Protein AF-A0A7S1I2Q7-F1 (afdb_monomer_lite)

Foldseek 3Di:
DVVVVVVVPDPDQDPLVVLLVLLVVLVVVLVVCVVPVVSVVVLLVVLLPDQPLPDALSSLLSLLSVLLPVVCVVVSLVSLLVNLLVLLVVLVVVVVVVVVVVDDCLVVLVVSCSLVSLVSNLVSCLSPNVSSLVSLLVSLLCLLLVQQDLDPLPDPCVPQLQDQLSVLVVVLVVVVPDDPVVPPPPDDRPPDHSSNNSNSSSLVSLLSNCVSDVVCVVVLLCVLLCLLQVLQDDPPDDDPDPPVVNSSSVSSNLSSLSSLLNNCVPCVPSCVVVLVSLLVSLLCLLRDFLSSSLSNLNSCVSNCVVDLVSVLSNLVSLLVLCPDPDPRSVLSSLSNLLVVLLSDDDNQDDPDPDDDDDDNDDHSVNVSVVSLVSLVVQVVDDPVSVVSNVVSLVVSVVRDVVCVVVSD

Structure (mmCIF, N/CA/C/O backbone):
data_AF-A0A7S1I2Q7-F1
#
_entry.id   AF-A0A7S1I2Q7-F1
#
loop_
_atom_site.group_PDB
_atom_site.id
_atom_site.type_symbol
_atom_site.label_atom_id
_atom_site.label_alt_id
_atom_site.label_comp_id
_atom_site.label_asym_id
_atom_site.label_entity_id
_atom_site.label_seq_id
_atom_site.pdbx_PDB_ins_code
_atom_site.Cartn_x
_atom_site.Cartn_y
_atom_site.Cartn_z
_atom_site.occupancy
_atom_site.B_iso_or_equiv
_atom_site.auth_seq_id
_atom_site.auth_comp_id
_atom_site.auth_asym_id
_atom_site.auth_atom_id
_atom_site.pdbx_PDB_model_num
ATOM 1 N N . SER A 1 1 ? -9.402 -8.243 30.815 1.00 42.12 1 SER A N 1
ATOM 2 C CA . SER A 1 1 ? -10.874 -8.396 30.857 1.00 42.12 1 SER A CA 1
ATOM 3 C C . SER A 1 1 ? -11.221 -9.888 30.834 1.00 42.12 1 SER A C 1
ATOM 5 O O . SER A 1 1 ? -10.317 -10.690 30.623 1.00 42.12 1 SER A O 1
ATOM 7 N N . HIS A 1 2 ? -12.479 -10.295 31.055 1.00 36.66 2 HIS A N 1
ATOM 8 C CA . HIS A 1 2 ? -12.909 -11.707 30.935 1.00 36.66 2 HIS A CA 1
ATOM 9 C C . HIS A 1 2 ? -12.581 -12.299 29.540 1.00 36.66 2 HIS A C 1
ATOM 11 O O . HIS A 1 2 ? -12.307 -13.488 29.410 1.00 36.66 2 HIS A O 1
ATOM 17 N N . PHE A 1 3 ? -12.498 -11.448 28.510 1.00 42.25 3 PHE A N 1
ATOM 18 C CA . PHE A 1 3 ? -12.042 -11.801 27.160 1.00 42.25 3 PHE A CA 1
ATOM 19 C C . PHE A 1 3 ? -10.544 -12.129 27.090 1.00 42.25 3 PHE A C 1
ATOM 21 O O . PHE A 1 3 ? -10.174 -13.130 26.490 1.00 42.25 3 PHE A O 1
ATOM 28 N N . SER A 1 4 ? -9.685 -11.387 27.799 1.00 41.91 4 SER A N 1
ATOM 29 C CA . SER A 1 4 ? -8.245 -11.698 27.886 1.00 41.91 4 SER A CA 1
ATOM 30 C C . SER A 1 4 ? -7.958 -13.040 28.578 1.00 41.91 4 SER A C 1
ATOM 32 O O . SER A 1 4 ? -6.880 -13.603 28.411 1.00 41.91 4 SER A O 1
ATOM 34 N N . GLN A 1 5 ? -8.886 -13.530 29.410 1.00 41.34 5 GLN A N 1
ATOM 35 C CA . GLN A 1 5 ? -8.791 -14.851 30.042 1.00 41.34 5 GLN A CA 1
ATOM 36 C C . GLN A 1 5 ? -9.243 -15.967 29.090 1.00 41.34 5 GLN A C 1
ATOM 38 O O . GLN A 1 5 ? -8.647 -17.037 29.108 1.00 41.34 5 GLN A O 1
ATOM 43 N N . LEU A 1 6 ? -10.222 -15.708 28.217 1.00 44.44 6 LEU A N 1
ATOM 44 C CA . LEU A 1 6 ? -10.649 -16.643 27.169 1.00 44.44 6 LEU A CA 1
ATOM 45 C C . LEU A 1 6 ? -9.601 -16.785 26.054 1.00 44.44 6 LEU A C 1
ATOM 47 O O . LEU A 1 6 ? -9.308 -17.903 25.644 1.00 44.44 6 LEU A O 1
ATOM 51 N N . GLU A 1 7 ? -8.965 -15.685 25.638 1.00 43.38 7 GLU A N 1
ATOM 52 C CA . GLU A 1 7 ? -7.889 -15.686 24.629 1.00 43.38 7 GLU A CA 1
ATOM 53 C C . GLU A 1 7 ? -6.649 -16.483 25.068 1.00 43.38 7 GLU A C 1
ATOM 55 O O . GLU A 1 7 ? -5.942 -17.040 24.237 1.00 43.38 7 GLU A O 1
ATOM 60 N N . LYS A 1 8 ? -6.383 -16.577 26.378 1.00 44.34 8 LYS A N 1
ATOM 61 C CA . LYS A 1 8 ? -5.232 -17.319 26.921 1.00 44.34 8 LYS A CA 1
ATOM 62 C C . LYS A 1 8 ? -5.485 -18.815 27.114 1.00 44.34 8 LYS A C 1
ATOM 64 O O . LYS A 1 8 ? -4.530 -19.544 27.364 1.00 44.34 8 LYS A O 1
ATOM 69 N N . MET A 1 9 ? -6.737 -19.275 27.045 1.00 39.38 9 MET A N 1
ATOM 70 C CA . MET A 1 9 ? -7.087 -20.669 27.347 1.00 39.38 9 MET A CA 1
ATOM 71 C C . MET A 1 9 ? -7.190 -21.582 26.122 1.00 39.38 9 MET A C 1
ATOM 73 O O . MET A 1 9 ? -7.307 -22.789 26.310 1.00 39.38 9 MET A O 1
ATOM 77 N N . HIS A 1 10 ? -7.147 -21.065 24.893 1.00 40.06 10 HIS A N 1
ATOM 78 C CA . HIS A 1 10 ? -7.167 -21.887 23.680 1.00 40.06 10 HIS A CA 1
ATOM 79 C C . HIS A 1 10 ? -6.080 -21.421 22.711 1.00 40.06 10 HIS A C 1
ATOM 81 O O . HIS A 1 10 ? -6.099 -20.289 22.244 1.00 40.06 10 HIS A O 1
ATOM 87 N N . GLY A 1 11 ? -5.143 -22.320 22.400 1.00 41.50 11 GLY A N 1
ATOM 88 C CA . GLY A 1 11 ? -4.198 -22.170 21.287 1.00 41.50 11 GLY A CA 1
ATOM 89 C C . GLY A 1 11 ? -4.813 -22.493 19.918 1.00 41.50 11 GLY A C 1
ATOM 90 O O . GLY A 1 11 ? -4.078 -22.577 18.938 1.00 41.50 11 GLY A O 1
ATOM 91 N N . ASP A 1 12 ? -6.134 -22.679 19.863 1.00 43.75 12 ASP A N 1
ATOM 92 C CA . ASP A 1 12 ? -6.920 -22.959 18.662 1.00 43.75 12 ASP A CA 1
ATOM 93 C C . ASP A 1 12 ? -7.624 -21.683 18.166 1.00 43.75 12 ASP A C 1
ATOM 95 O O . ASP A 1 12 ? -7.943 -20.807 18.980 1.00 43.75 12 ASP A O 1
ATOM 99 N N . PRO A 1 13 ? -7.894 -21.549 16.850 1.00 54.19 13 PRO A N 1
ATOM 100 C CA . PRO A 1 13 ? -8.677 -20.433 16.326 1.00 54.19 13 PRO A CA 1
ATOM 101 C C . PRO A 1 13 ? -10.011 -20.328 17.078 1.00 54.19 13 PRO A C 1
ATOM 103 O O . PRO A 1 13 ? -10.714 -21.325 17.250 1.00 54.19 13 PRO A O 1
ATOM 106 N N . LEU A 1 14 ? -10.336 -19.117 17.550 1.00 59.16 14 LEU A N 1
ATOM 107 C CA . LEU A 1 14 ? -11.570 -18.849 18.293 1.00 59.16 14 LEU A CA 1
ATOM 108 C C . LEU A 1 14 ? -12.783 -19.397 17.517 1.00 59.16 14 LEU A C 1
ATOM 110 O O . LEU A 1 14 ? -12.816 -19.264 16.290 1.00 59.16 14 LEU A O 1
ATOM 114 N N . PRO A 1 15 ? -13.788 -19.975 18.203 1.00 70.69 15 PRO A N 1
ATOM 115 C CA . PRO A 1 15 ? -14.962 -20.528 17.543 1.00 70.69 15 PRO A CA 1
ATOM 116 C C . PRO A 1 15 ? -15.611 -19.495 16.623 1.00 70.69 15 PRO A C 1
ATOM 118 O O . PRO A 1 15 ? -15.843 -18.356 17.031 1.00 70.69 15 PRO A O 1
ATOM 121 N N . GLU A 1 16 ? -15.955 -19.903 15.405 1.00 71.88 16 GLU A N 1
ATOM 122 C CA . GLU A 1 16 ? -16.580 -19.049 14.385 1.00 71.88 16 GLU A CA 1
ATOM 123 C C . GLU A 1 16 ? -17.819 -18.309 14.928 1.00 71.88 16 GLU A C 1
ATOM 125 O O . GLU A 1 16 ? -18.027 -17.118 14.682 1.00 71.88 16 GLU A O 1
ATOM 130 N N . SER A 1 17 ? -18.590 -18.995 15.778 1.00 78.44 17 SER A N 1
ATOM 131 C CA . SER A 1 17 ? -19.749 -18.452 16.486 1.00 78.44 17 SER A CA 1
ATOM 132 C C . SER A 1 17 ? -19.400 -17.313 17.447 1.00 78.44 17 SER A C 1
ATOM 134 O O . SER A 1 17 ? -20.184 -16.381 17.599 1.00 78.44 17 SER A O 1
ATOM 136 N N . LEU A 1 18 ? -18.237 -17.358 18.105 1.00 82.25 18 LEU A N 1
ATOM 137 C CA . LEU A 1 18 ? -17.814 -16.312 19.035 1.00 82.25 18 LEU A CA 1
ATOM 138 C C . LEU A 1 18 ? -17.477 -15.023 18.281 1.00 82.25 18 LEU A C 1
ATOM 140 O O . LEU A 1 18 ? -17.934 -13.957 18.682 1.00 82.25 18 LEU A O 1
ATOM 144 N N . CYS A 1 19 ? -16.762 -15.119 17.157 1.00 81.56 19 CYS A N 1
ATOM 145 C CA . CYS A 1 19 ? -16.449 -13.962 16.314 1.00 81.56 19 CYS A CA 1
ATOM 146 C C . CYS A 1 19 ? -17.725 -13.287 15.774 1.00 81.56 19 CYS A C 1
ATOM 148 O O . CYS A 1 19 ? -17.816 -12.058 15.749 1.00 81.56 19 CYS A O 1
ATOM 150 N N . GLN A 1 20 ? -18.745 -14.067 15.404 1.00 85.00 20 GLN A N 1
ATOM 151 C CA . GLN A 1 20 ? -20.046 -13.533 14.977 1.00 85.00 20 GLN A CA 1
ATOM 152 C C . GLN A 1 20 ? -20.795 -12.824 16.117 1.00 85.00 20 GLN A C 1
ATOM 154 O O . GLN A 1 20 ? -21.369 -11.745 15.922 1.00 85.00 20 GLN A O 1
ATOM 159 N N . VAL A 1 21 ? -20.769 -13.394 17.327 1.00 87.69 21 VAL A N 1
ATOM 160 C CA . VAL A 1 21 ? -21.358 -12.765 18.519 1.00 87.69 21 VAL A CA 1
ATOM 161 C C . VAL A 1 21 ? -20.626 -11.468 18.856 1.00 87.69 21 VAL A C 1
ATOM 163 O O . VAL A 1 21 ? -21.280 -10.446 19.059 1.00 87.69 21 VAL A O 1
ATOM 166 N N . GLU A 1 22 ? -19.291 -11.465 18.843 1.00 88.38 22 GLU A N 1
ATOM 167 C CA . GLU A 1 22 ? -18.483 -10.255 19.030 1.00 88.38 22 GLU A CA 1
ATOM 168 C C . GLU A 1 22 ? -18.857 -9.179 18.002 1.00 88.38 22 GLU A C 1
ATOM 170 O O . GLU A 1 22 ? -19.121 -8.041 18.386 1.00 88.38 22 GLU A O 1
ATOM 175 N N . GLY A 1 23 ? -18.989 -9.537 16.720 1.00 88.00 23 GLY A N 1
ATOM 176 C CA . GLY A 1 23 ? -19.425 -8.614 15.664 1.00 88.00 23 GLY A CA 1
ATOM 177 C C . GLY A 1 23 ? -20.807 -8.016 15.924 1.00 88.00 23 GLY A C 1
ATOM 178 O O . GLY A 1 23 ? -21.019 -6.813 15.761 1.00 88.00 23 GLY A O 1
ATOM 179 N N . THR A 1 24 ? -21.737 -8.833 16.417 1.00 90.12 24 THR A N 1
ATOM 180 C CA . THR A 1 24 ? -23.083 -8.384 16.793 1.00 90.12 24 THR A CA 1
ATOM 181 C C . THR A 1 24 ? -23.033 -7.414 17.973 1.00 90.12 24 THR A C 1
ATOM 183 O O . THR A 1 24 ? -23.685 -6.369 17.938 1.00 90.12 24 THR A O 1
ATOM 186 N N . VAL A 1 25 ? -22.236 -7.707 19.004 1.00 91.44 25 VAL A N 1
ATOM 187 C CA . VAL A 1 25 ? -22.045 -6.813 20.158 1.00 91.44 25 VAL A CA 1
ATOM 188 C C . VAL A 1 25 ? -21.426 -5.487 19.718 1.00 91.44 25 VAL A C 1
ATOM 190 O O . VAL A 1 25 ? -21.911 -4.425 20.109 1.00 91.44 25 VAL A O 1
ATOM 193 N N . LEU A 1 26 ? -20.403 -5.526 18.862 1.00 92.56 26 LEU A N 1
ATOM 194 C CA . LEU A 1 26 ? -19.749 -4.332 18.329 1.00 92.56 26 LEU A CA 1
ATOM 195 C C . LEU A 1 26 ? -20.720 -3.453 17.528 1.00 92.56 26 LEU A C 1
ATOM 197 O O . LEU A 1 26 ? -20.618 -2.225 17.599 1.00 92.56 26 LEU A O 1
ATOM 201 N N . LEU A 1 27 ? -21.665 -4.054 16.799 1.00 90.69 27 LEU A N 1
ATOM 202 C CA . LEU A 1 27 ? -22.703 -3.339 16.054 1.00 90.69 27 LEU A CA 1
ATOM 203 C C . LEU A 1 27 ? -23.729 -2.677 16.986 1.00 90.69 27 LEU A C 1
ATOM 205 O O . LEU A 1 27 ? -24.063 -1.506 16.800 1.00 90.69 27 LEU A O 1
ATOM 209 N N . HIS A 1 28 ? -24.196 -3.385 18.019 1.00 91.81 28 HIS A N 1
ATOM 210 C CA . HIS A 1 28 ? -25.111 -2.814 19.016 1.00 91.81 28 HIS A CA 1
ATOM 211 C C . HIS A 1 28 ? -24.447 -1.675 19.792 1.00 91.81 28 HIS A C 1
ATOM 213 O O . HIS A 1 28 ? -25.057 -0.626 19.999 1.00 91.81 28 HIS A O 1
ATOM 219 N N . MET A 1 29 ? -23.176 -1.845 20.161 1.00 91.88 29 MET A N 1
ATOM 220 C CA . MET A 1 29 ? -22.411 -0.799 20.829 1.00 91.88 29 MET A CA 1
ATOM 221 C C . MET A 1 29 ? -22.201 0.408 19.910 1.00 91.88 29 MET A C 1
ATOM 223 O O . MET A 1 29 ? -22.347 1.544 20.355 1.00 91.88 29 MET A O 1
ATOM 227 N N . ASN A 1 30 ? -21.948 0.183 18.615 1.00 92.81 30 ASN A N 1
ATOM 228 C CA . ASN A 1 30 ? -21.887 1.258 17.623 1.00 92.81 30 ASN A CA 1
ATOM 229 C C . ASN A 1 30 ? -23.188 2.063 17.578 1.00 92.81 30 ASN A C 1
ATOM 231 O O . ASN A 1 30 ? -23.164 3.292 17.579 1.00 92.81 30 ASN A O 1
ATOM 235 N N . PHE A 1 31 ? -24.325 1.366 17.563 1.00 92.50 31 PHE A N 1
ATOM 236 C CA . PHE A 1 31 ? -25.640 1.991 17.533 1.00 92.50 31 PHE A CA 1
ATOM 237 C C . PHE A 1 31 ? -25.922 2.792 18.810 1.00 92.50 31 PHE A C 1
ATOM 239 O O . PHE A 1 31 ? -26.366 3.935 18.719 1.00 92.50 31 PHE A O 1
ATOM 246 N N . ALA A 1 32 ? -25.586 2.246 19.982 1.00 92.75 32 ALA A N 1
ATOM 247 C CA . ALA A 1 32 ? -25.693 2.956 21.255 1.00 92.75 32 ALA A CA 1
ATOM 248 C C . ALA A 1 32 ? -24.824 4.224 21.271 1.00 92.75 32 ALA A C 1
ATOM 250 O O . ALA A 1 32 ? -25.310 5.306 21.581 1.00 92.75 32 ALA A O 1
ATOM 251 N N . MET A 1 33 ? -23.566 4.124 20.834 1.00 92.56 33 MET A N 1
ATOM 252 C CA . MET A 1 33 ? -22.635 5.257 20.739 1.00 92.56 33 MET A CA 1
ATOM 253 C C . MET A 1 33 ? -23.036 6.295 19.681 1.00 92.56 33 MET A C 1
ATOM 255 O O . MET A 1 33 ? -22.643 7.459 19.756 1.00 92.56 33 MET A O 1
ATOM 259 N N . LYS A 1 34 ? -23.809 5.889 18.668 1.00 91.69 34 LYS A N 1
ATOM 260 C CA . LYS A 1 34 ? -24.383 6.803 17.675 1.00 91.69 34 LYS A CA 1
ATOM 261 C C . LYS A 1 34 ? -25.514 7.642 18.273 1.00 91.69 34 LYS A C 1
ATOM 263 O O . LYS A 1 34 ? -25.671 8.792 17.872 1.00 91.69 34 LYS A O 1
ATOM 268 N N . GLN A 1 35 ? -26.289 7.072 19.197 1.00 93.44 35 GLN A N 1
ATOM 269 C CA . GLN A 1 35 ? -27.346 7.781 19.923 1.00 93.44 35 GLN A CA 1
ATOM 270 C C . GLN A 1 35 ? -26.778 8.653 21.046 1.00 93.44 35 GLN A C 1
ATOM 272 O O . GLN A 1 35 ? -27.185 9.803 21.184 1.00 93.44 35 GLN A O 1
ATOM 277 N N . ASP A 1 36 ? -25.812 8.125 21.798 1.00 93.06 36 ASP A N 1
ATOM 278 C CA . ASP A 1 36 ? -25.129 8.819 22.884 1.00 93.06 36 ASP A CA 1
ATOM 279 C C . ASP A 1 36 ? -23.617 8.906 22.623 1.00 93.06 36 ASP A C 1
ATOM 281 O O . ASP A 1 36 ? -22.845 7.960 22.806 1.00 93.06 36 ASP A O 1
ATOM 285 N N . GLN A 1 37 ? -23.185 10.096 22.212 1.00 92.88 37 GLN A N 1
ATOM 286 C CA . GLN A 1 37 ? -21.786 10.382 21.913 1.00 92.88 37 GLN A CA 1
ATOM 287 C C . GLN A 1 37 ? -20.901 10.514 23.163 1.00 92.88 37 GLN A C 1
ATOM 289 O O . GLN A 1 37 ? -19.672 10.501 23.031 1.00 92.88 37 GLN A O 1
ATOM 294 N N . GLU A 1 38 ? -21.467 10.665 24.364 1.00 92.94 38 GLU A N 1
ATOM 295 C CA . GLU A 1 38 ? -20.682 10.721 25.603 1.00 92.94 38 GLU A CA 1
ATOM 296 C C . GLU A 1 38 ? -20.054 9.364 25.914 1.00 92.94 38 GLU A C 1
ATOM 298 O O . GLU A 1 38 ? -18.876 9.303 26.277 1.00 92.94 38 GLU A O 1
ATOM 303 N N . LEU A 1 39 ? -20.775 8.276 25.631 1.00 92.44 39 LEU A N 1
ATOM 304 C CA . LEU A 1 39 ? -20.284 6.907 25.775 1.00 92.44 39 LEU A CA 1
ATOM 305 C C . LEU A 1 39 ? -19.021 6.654 24.937 1.00 92.44 39 LEU A C 1
ATOM 307 O O . LEU A 1 39 ? -18.041 6.090 25.430 1.00 92.44 39 LEU A O 1
ATOM 311 N N . ALA A 1 40 ? -19.005 7.126 23.686 1.00 91.94 40 ALA A N 1
ATOM 312 C CA . ALA A 1 40 ? -17.831 7.028 22.818 1.00 91.94 40 ALA A CA 1
ATOM 313 C C . ALA A 1 40 ? -16.643 7.835 23.370 1.00 91.94 40 ALA A C 1
ATOM 315 O O . ALA A 1 40 ? -15.507 7.353 23.378 1.00 91.94 40 ALA A O 1
ATOM 316 N N . LYS A 1 41 ? -16.893 9.053 23.872 1.00 92.56 41 LYS A N 1
ATOM 317 C CA . LYS A 1 41 ? -15.852 9.914 24.458 1.00 92.56 41 LYS A CA 1
ATOM 318 C C . LYS A 1 41 ? -15.243 9.291 25.711 1.00 92.56 41 LYS A C 1
ATOM 320 O O . LYS A 1 41 ? -14.018 9.288 25.838 1.00 92.56 41 LYS A O 1
ATOM 325 N N . GLU A 1 42 ? -16.064 8.768 26.617 1.00 92.69 42 GLU A N 1
ATOM 326 C CA . GLU A 1 42 ? -15.585 8.109 27.834 1.00 92.69 42 GLU A CA 1
ATOM 327 C C . GLU A 1 42 ? -14.809 6.831 27.517 1.00 92.69 42 GLU A C 1
ATOM 329 O O . GLU A 1 42 ? -13.718 6.634 28.054 1.00 92.69 42 GLU A O 1
ATOM 334 N N . TYR A 1 43 ? -15.272 6.019 26.562 1.00 92.50 43 TYR A N 1
ATOM 335 C CA . TYR A 1 43 ? -14.524 4.834 26.143 1.00 92.50 43 TYR A CA 1
ATOM 336 C C . TYR A 1 43 ? -13.149 5.193 25.553 1.00 92.50 43 TYR A C 1
ATOM 338 O O . TYR A 1 43 ? -12.133 4.618 25.945 1.00 92.50 43 TYR A O 1
ATOM 346 N N . ILE A 1 44 ? -13.067 6.214 24.690 1.00 92.06 44 ILE A N 1
ATOM 347 C CA . ILE A 1 44 ? -11.778 6.696 24.163 1.00 92.06 44 ILE A CA 1
ATOM 348 C C . ILE A 1 44 ? -10.864 7.188 25.299 1.00 92.06 44 ILE A C 1
ATOM 350 O O . ILE A 1 44 ? -9.661 6.910 25.284 1.00 92.06 44 ILE A O 1
ATOM 354 N N . LYS A 1 45 ? -11.398 7.905 26.299 1.00 93.06 45 LYS A N 1
ATOM 355 C CA . LYS A 1 45 ? -10.621 8.349 27.472 1.00 93.06 45 LYS A CA 1
ATOM 356 C C . LYS A 1 45 ? -10.100 7.170 28.293 1.00 93.06 45 LYS A C 1
ATOM 358 O O . LYS A 1 45 ? -8.955 7.226 28.743 1.00 93.06 45 LYS A O 1
ATOM 363 N N . LEU A 1 46 ? -10.907 6.125 28.480 1.00 90.50 46 LEU A N 1
ATOM 364 C CA . LEU A 1 46 ? -10.502 4.901 29.172 1.00 90.50 46 LEU A CA 1
ATOM 365 C C . LEU A 1 46 ? -9.348 4.224 28.433 1.00 90.50 46 LEU A C 1
ATOM 367 O O . LEU A 1 46 ? -8.289 4.024 29.024 1.00 90.50 46 LEU A O 1
ATOM 371 N N . VAL A 1 47 ? -9.493 3.974 27.128 1.00 88.12 47 VAL A N 1
ATOM 372 C CA . VAL A 1 47 ? -8.442 3.299 26.351 1.00 88.12 47 VAL A CA 1
ATOM 373 C C . VAL A 1 47 ? -7.159 4.127 26.291 1.00 88.12 47 VAL A C 1
ATOM 375 O O . VAL A 1 47 ? -6.068 3.568 26.366 1.00 88.12 47 VAL A O 1
ATOM 378 N N . ARG A 1 48 ? -7.238 5.465 26.242 1.00 89.81 48 ARG A N 1
ATOM 379 C CA . ARG A 1 48 ? -6.043 6.327 26.323 1.00 89.81 48 ARG A CA 1
ATOM 380 C C . ARG A 1 48 ? -5.205 6.054 27.573 1.00 89.81 48 ARG A C 1
ATOM 382 O O . ARG A 1 48 ? -3.985 6.009 27.441 1.00 89.81 48 ARG A O 1
ATOM 389 N N . LYS A 1 49 ? -5.843 5.831 28.726 1.00 88.25 49 LYS A N 1
ATOM 390 C CA . LYS A 1 49 ? -5.176 5.570 30.014 1.00 88.25 49 LYS A CA 1
ATOM 391 C C . LYS A 1 49 ? -4.618 4.152 30.152 1.00 88.25 49 LYS A C 1
ATOM 393 O O . LYS A 1 49 ? -3.737 3.951 30.974 1.00 88.25 49 LYS A O 1
ATOM 398 N N . LEU A 1 50 ? -5.140 3.184 29.399 1.00 85.12 50 LEU A N 1
ATOM 399 C CA . LEU A 1 50 ? -4.698 1.790 29.472 1.00 85.12 50 LEU A CA 1
ATOM 400 C C . LEU A 1 50 ? -3.366 1.581 28.747 1.00 85.12 50 LEU A C 1
ATOM 402 O O . LEU A 1 50 ? -3.164 2.104 27.649 1.00 85.12 50 LEU A O 1
ATOM 406 N N . ASP A 1 51 ? -2.492 0.758 29.312 1.00 78.88 51 ASP A N 1
ATOM 407 C CA . ASP A 1 51 ? -1.278 0.309 28.630 1.00 78.88 51 ASP A CA 1
ATOM 408 C C . ASP A 1 51 ? -1.611 -0.683 27.513 1.00 78.88 51 ASP A C 1
ATOM 410 O O . ASP A 1 51 ? -2.577 -1.442 27.606 1.00 78.88 51 ASP A O 1
ATOM 414 N N . TRP A 1 52 ? -0.788 -0.715 26.459 1.00 75.19 52 TRP A N 1
ATOM 415 C CA . TRP A 1 52 ? -1.007 -1.610 25.314 1.00 75.19 52 TRP A CA 1
ATOM 416 C C . TRP A 1 52 ? -1.066 -3.089 25.717 1.00 75.19 52 TRP A C 1
ATOM 418 O O . TRP A 1 52 ? -1.840 -3.847 25.149 1.00 75.19 52 TRP A O 1
ATOM 428 N N . ALA A 1 53 ? -0.326 -3.482 26.758 1.00 70.62 53 ALA A N 1
ATOM 429 C CA . ALA A 1 53 ? -0.324 -4.846 27.288 1.00 70.62 53 ALA A CA 1
ATOM 430 C C . ALA A 1 53 ? -1.683 -5.309 27.853 1.00 70.62 53 ALA A C 1
ATOM 432 O O . ALA A 1 53 ? -1.894 -6.505 28.043 1.00 70.62 53 ALA A O 1
ATOM 433 N N . VAL A 1 54 ? -2.591 -4.374 28.158 1.00 77.81 54 VAL A N 1
ATOM 434 C CA . VAL A 1 54 ? -3.922 -4.660 28.719 1.00 77.81 54 VAL A CA 1
ATOM 435 C C . VAL A 1 54 ? -5.012 -4.629 27.642 1.00 77.81 54 VAL A C 1
ATOM 437 O O . VAL A 1 54 ? -6.091 -5.181 27.853 1.00 77.81 54 VAL A O 1
ATOM 440 N N . ILE A 1 55 ? -4.737 -3.998 26.498 1.00 82.06 55 ILE A N 1
ATOM 441 C CA . ILE A 1 55 ? -5.681 -3.850 25.387 1.00 82.06 55 ILE A CA 1
ATOM 442 C C . ILE A 1 55 ? -5.822 -5.199 24.676 1.00 82.06 55 ILE A C 1
ATOM 444 O O . ILE A 1 55 ? -4.834 -5.763 24.215 1.00 82.06 55 ILE A O 1
ATOM 448 N N . ALA A 1 56 ? -7.049 -5.711 24.574 1.00 84.06 56 ALA A N 1
ATOM 449 C CA . ALA A 1 56 ? -7.348 -6.927 23.820 1.00 84.06 56 ALA A CA 1
ATOM 450 C C . ALA A 1 56 ? -7.728 -6.610 22.362 1.00 84.06 56 ALA A C 1
ATOM 452 O O . ALA A 1 56 ? -8.035 -5.467 22.010 1.00 84.06 56 ALA A O 1
ATOM 453 N N . ALA A 1 57 ? -7.790 -7.638 21.511 1.00 84.38 57 ALA A N 1
ATOM 454 C CA . ALA A 1 57 ? -8.250 -7.493 20.125 1.00 84.38 57 ALA A CA 1
ATOM 455 C C . ALA A 1 57 ? -9.675 -6.923 20.043 1.00 84.38 57 ALA A C 1
ATOM 457 O O . ALA A 1 57 ? -9.953 -6.065 19.206 1.00 84.38 57 ALA A O 1
ATOM 458 N N . PHE A 1 58 ? -10.556 -7.312 20.967 1.00 87.56 58 PHE A N 1
ATOM 459 C CA . PHE A 1 58 ? -11.908 -6.760 21.046 1.00 87.56 58 PHE A CA 1
ATOM 460 C C . PHE A 1 58 ? -11.925 -5.245 21.316 1.00 87.56 58 PHE A C 1
ATOM 462 O O . PHE A 1 58 ? -12.726 -4.528 20.722 1.00 87.56 58 PHE A O 1
ATOM 469 N N . ASP A 1 59 ? -11.020 -4.727 22.155 1.00 89.12 59 ASP A N 1
ATOM 470 C CA . ASP A 1 59 ? -10.948 -3.288 22.447 1.00 89.12 59 ASP A CA 1
ATOM 471 C C . ASP A 1 59 ? -10.522 -2.490 21.207 1.00 89.12 59 ASP A C 1
ATOM 473 O O . ASP A 1 59 ? -11.076 -1.429 20.908 1.00 89.12 59 ASP A O 1
ATOM 477 N N . VAL A 1 60 ? -9.574 -3.029 20.433 1.00 89.25 60 VAL A N 1
ATOM 478 C CA . VAL A 1 60 ? -9.170 -2.452 19.144 1.00 89.25 60 VAL A CA 1
ATOM 479 C C . VAL A 1 60 ? -10.322 -2.521 18.137 1.00 89.25 60 VAL A C 1
ATOM 481 O O . VAL A 1 60 ? -10.586 -1.535 17.449 1.00 89.25 60 VAL A O 1
ATOM 484 N N . ALA A 1 61 ? -11.059 -3.633 18.078 1.00 90.38 61 ALA A N 1
ATOM 485 C CA . ALA A 1 61 ? -12.236 -3.768 17.221 1.00 90.38 61 ALA A CA 1
ATOM 486 C C . ALA A 1 61 ? -13.357 -2.783 17.607 1.00 90.38 61 ALA A C 1
ATOM 488 O O . ALA A 1 61 ? -13.981 -2.183 16.731 1.00 90.38 61 ALA A O 1
ATOM 489 N N . LEU A 1 62 ? -13.571 -2.536 18.904 1.00 92.44 62 LEU A N 1
ATOM 490 C CA . LEU A 1 62 ? -14.533 -1.547 19.393 1.00 92.44 62 LEU A CA 1
ATOM 491 C C . LEU A 1 62 ? -14.096 -0.115 19.084 1.00 92.44 62 LEU A C 1
ATOM 493 O O . LEU A 1 62 ? -14.919 0.688 18.645 1.00 92.44 62 LEU A O 1
ATOM 497 N N . LEU A 1 63 ? -12.807 0.203 19.211 1.00 92.50 63 LEU A N 1
ATOM 498 C CA . LEU A 1 63 ? -12.273 1.474 18.724 1.00 92.50 63 LEU A CA 1
ATOM 499 C C . LEU A 1 63 ? -12.521 1.643 17.219 1.00 92.50 63 LEU A C 1
ATOM 501 O O . LEU A 1 63 ? -13.040 2.673 16.795 1.00 92.50 63 LEU A O 1
ATOM 505 N N . LEU A 1 64 ? -12.227 0.630 16.405 1.00 92.31 64 LEU A N 1
ATOM 506 C CA . LEU A 1 64 ? -12.481 0.668 14.961 1.00 92.31 64 LEU A CA 1
ATOM 507 C C . LEU A 1 64 ? -13.974 0.770 14.621 1.00 92.31 64 LEU A C 1
ATOM 509 O O . LEU A 1 64 ? -14.337 1.420 13.636 1.00 92.31 64 LEU A O 1
ATOM 513 N N . SER A 1 65 ? -14.840 0.203 15.463 1.00 93.06 65 SER A N 1
ATOM 514 C CA . SER A 1 65 ? -16.284 0.418 15.405 1.00 93.06 65 SER A CA 1
ATOM 515 C C . SER A 1 65 ? -16.615 1.890 15.652 1.00 93.06 65 SER A C 1
ATOM 517 O O . SER A 1 65 ? -17.253 2.514 14.808 1.00 93.06 65 SER A O 1
ATOM 519 N N . ILE A 1 66 ? -16.102 2.503 16.726 1.00 93.25 66 ILE A N 1
ATOM 520 C CA . ILE A 1 66 ? -16.276 3.944 16.997 1.00 93.25 66 ILE A CA 1
ATOM 521 C C . ILE A 1 66 ? -15.758 4.798 15.836 1.00 93.25 66 ILE A C 1
ATOM 523 O O . ILE A 1 66 ? -16.378 5.801 15.489 1.00 93.25 66 ILE A O 1
ATOM 527 N N . ALA A 1 67 ? -14.667 4.387 15.184 1.00 93.56 67 ALA A N 1
ATOM 528 C CA . ALA A 1 67 ? -14.106 5.095 14.036 1.00 93.56 67 ALA A CA 1
ATOM 529 C C . ALA A 1 67 ? -15.046 5.144 12.816 1.00 93.56 67 ALA A C 1
ATOM 531 O O . ALA A 1 67 ? -14.829 5.956 11.919 1.00 93.56 67 ALA A O 1
ATOM 532 N N . ARG A 1 68 ? -16.123 4.343 12.788 1.00 93.75 68 ARG A N 1
ATOM 533 C CA . ARG A 1 68 ? -17.198 4.473 11.787 1.00 93.75 68 ARG A CA 1
ATOM 534 C C . ARG A 1 68 ? -18.014 5.753 11.954 1.00 93.75 68 ARG A C 1
ATOM 536 O O . ARG A 1 68 ? -18.680 6.166 11.009 1.00 93.75 68 ARG A O 1
ATOM 543 N N . LEU A 1 69 ? -17.969 6.386 13.126 1.00 91.75 69 LEU A N 1
ATOM 544 C CA . LEU A 1 69 ? -18.564 7.695 13.364 1.00 91.75 69 LEU A CA 1
ATOM 545 C C . LEU A 1 69 ? -17.584 8.782 12.877 1.00 91.75 69 LEU A C 1
ATOM 547 O O . LEU A 1 69 ? -16.512 8.933 13.470 1.00 91.75 69 LEU A O 1
ATOM 551 N N . PRO A 1 70 ? -17.935 9.594 11.858 1.00 89.62 70 PRO A N 1
ATOM 552 C CA . PRO A 1 70 ? -17.008 10.569 11.269 1.00 89.62 70 PRO A CA 1
ATOM 553 C C . PRO A 1 70 ? -16.435 11.574 12.277 1.00 89.62 70 PRO A C 1
ATOM 555 O O . PRO A 1 70 ? -15.286 11.990 12.160 1.00 89.62 70 PRO A O 1
ATOM 558 N N . ALA A 1 71 ? -17.212 11.924 13.309 1.00 90.38 71 ALA A N 1
ATOM 559 C CA . ALA A 1 71 ? -16.790 12.834 14.374 1.00 90.38 71 ALA A CA 1
ATOM 560 C C . ALA A 1 71 ? -15.619 12.293 15.217 1.00 90.38 71 ALA A C 1
ATOM 562 O O . ALA A 1 71 ? -14.837 13.076 15.750 1.00 90.38 71 ALA A O 1
ATOM 563 N N . PHE A 1 72 ? -15.492 10.968 15.335 1.00 92.81 72 PHE A N 1
ATOM 564 C CA . PHE A 1 72 ? -14.482 10.315 16.172 1.00 92.81 72 PHE A CA 1
ATOM 565 C C . PHE A 1 72 ? -13.384 9.620 15.371 1.00 92.81 72 PHE A C 1
ATOM 567 O O . PHE A 1 72 ? -12.345 9.303 15.944 1.00 92.81 72 PHE A O 1
ATOM 574 N N . GLN A 1 73 ? -13.576 9.415 14.064 1.00 92.69 73 GLN A N 1
ATOM 575 C CA . GLN A 1 73 ? -12.665 8.666 13.197 1.00 92.69 73 GLN A CA 1
ATOM 576 C C . GLN A 1 73 ? -11.200 9.085 13.365 1.00 92.69 73 GLN A C 1
ATOM 578 O O . GLN A 1 73 ? -10.362 8.273 13.752 1.00 92.69 73 GLN A O 1
ATOM 583 N N . LYS A 1 74 ? -10.901 10.371 13.145 1.00 91.56 74 LYS A N 1
ATOM 584 C CA . LYS A 1 74 ? -9.536 10.898 13.271 1.00 91.56 74 LYS A CA 1
ATOM 585 C C . LYS A 1 74 ? -8.987 10.721 14.688 1.00 91.56 74 LYS A C 1
ATOM 587 O O . LYS A 1 74 ? -7.867 10.264 14.866 1.00 91.56 74 LYS A O 1
ATOM 592 N N . THR A 1 75 ? -9.799 11.020 15.701 1.00 93.44 75 THR A N 1
ATOM 593 C CA . THR A 1 75 ? -9.398 10.900 17.108 1.00 93.44 75 THR A CA 1
ATOM 594 C C . THR A 1 75 ? -9.055 9.465 17.496 1.00 93.44 75 THR A C 1
ATOM 596 O O . THR A 1 75 ? -8.112 9.254 18.255 1.00 93.44 75 THR A O 1
ATOM 599 N N . VAL A 1 76 ? -9.811 8.483 17.001 1.00 92.69 76 VAL A N 1
ATOM 600 C CA . VAL A 1 76 ? -9.533 7.067 17.246 1.00 92.69 76 VAL A CA 1
ATOM 601 C C . VAL A 1 76 ? -8.251 6.643 16.542 1.00 92.69 76 VAL A C 1
ATOM 603 O O . VAL A 1 76 ? -7.398 6.028 17.181 1.00 92.69 76 VAL A O 1
ATOM 606 N N . PHE A 1 77 ? -8.091 6.989 15.262 1.00 92.00 77 PHE A N 1
ATOM 607 C CA . PHE A 1 77 ? -6.881 6.657 14.510 1.00 92.00 77 PHE A CA 1
ATOM 608 C C . PHE A 1 77 ? -5.638 7.237 15.181 1.00 92.00 77 PHE A C 1
ATOM 610 O O . PHE A 1 77 ? -4.709 6.484 15.449 1.00 92.00 77 PHE A O 1
ATOM 617 N N . ASP A 1 78 ? -5.665 8.507 15.593 1.00 90.00 78 ASP A N 1
ATOM 618 C CA . ASP A 1 78 ? -4.557 9.134 16.321 1.00 90.00 78 ASP A CA 1
ATOM 619 C C . ASP A 1 78 ? -4.216 8.367 17.612 1.00 90.00 78 ASP A C 1
ATOM 621 O O . ASP A 1 78 ? -3.046 8.138 17.913 1.00 90.00 78 ASP A O 1
ATOM 625 N N . VAL A 1 79 ? -5.223 7.925 18.378 1.00 90.69 79 VAL A N 1
ATOM 626 C CA . VAL A 1 79 ? -5.007 7.152 19.615 1.00 90.69 79 VAL A CA 1
ATOM 627 C C . VAL A 1 79 ? -4.344 5.808 19.331 1.00 90.69 79 VAL A C 1
ATOM 629 O O . VAL A 1 79 ? -3.377 5.462 20.012 1.00 90.69 79 VAL A O 1
ATOM 632 N N . VAL A 1 80 ? -4.842 5.056 18.346 1.00 89.06 80 VAL A N 1
ATOM 633 C CA . VAL A 1 80 ? -4.278 3.746 17.991 1.00 89.06 80 VAL A CA 1
ATOM 634 C C . VAL A 1 80 ? -2.868 3.918 17.428 1.00 89.06 80 VAL A C 1
ATOM 636 O O . VAL A 1 80 ? -1.942 3.281 17.921 1.00 89.06 80 VAL A O 1
ATOM 639 N N . CYS A 1 81 ? -2.672 4.835 16.478 1.00 88.06 81 CYS A N 1
ATOM 640 C CA . CYS A 1 81 ? -1.374 5.154 15.888 1.00 88.06 81 CYS A CA 1
ATOM 641 C C . CYS A 1 81 ? -0.335 5.536 16.953 1.00 88.06 81 CYS A C 1
ATOM 643 O O . CYS A 1 81 ? 0.752 4.958 16.980 1.00 88.06 81 CYS A O 1
ATOM 645 N N . MET A 1 82 ? -0.681 6.439 17.880 1.00 87.19 82 MET A N 1
ATOM 646 C CA . MET A 1 82 ? 0.220 6.841 18.966 1.00 87.19 82 MET A CA 1
ATOM 647 C C . MET A 1 82 ? 0.597 5.674 19.873 1.00 87.19 82 MET A C 1
ATOM 649 O O . MET A 1 82 ? 1.768 5.542 20.229 1.00 87.19 82 MET A O 1
ATOM 653 N N . LYS A 1 83 ? -0.364 4.819 20.243 1.00 85.31 83 LYS A N 1
ATOM 654 C CA . LYS A 1 83 ? -0.075 3.645 21.075 1.00 85.31 83 LYS A CA 1
ATOM 655 C C . LYS A 1 83 ? 0.821 2.643 20.356 1.00 85.31 83 LYS A C 1
ATOM 657 O O . LYS A 1 83 ? 1.761 2.143 20.970 1.00 85.31 83 LYS A O 1
ATOM 662 N N . VAL A 1 84 ? 0.587 2.415 19.063 1.00 83.12 84 VAL A N 1
ATOM 663 C CA . VAL A 1 84 ? 1.439 1.562 18.226 1.00 83.12 84 VAL A CA 1
ATOM 664 C C . VAL A 1 84 ? 2.871 2.078 18.192 1.00 83.12 84 VAL A C 1
ATOM 666 O O . VAL A 1 84 ? 3.815 1.339 18.472 1.00 83.12 84 VAL A O 1
ATOM 669 N N . HIS A 1 85 ? 3.037 3.371 17.938 1.00 82.75 85 HIS A N 1
ATOM 670 C CA . HIS A 1 85 ? 4.352 3.991 17.899 1.00 82.75 85 HIS A CA 1
ATOM 671 C C . HIS A 1 85 ? 5.070 3.954 19.251 1.00 82.75 85 HIS A C 1
ATOM 673 O O . HIS A 1 85 ? 6.270 3.683 19.303 1.00 82.75 85 HIS A O 1
ATOM 679 N N . HIS A 1 86 ? 4.351 4.216 20.347 1.00 83.00 86 HIS A N 1
ATOM 680 C CA . HIS A 1 86 ? 4.914 4.163 21.696 1.00 83.00 86 HIS A CA 1
ATOM 681 C C . HIS A 1 86 ? 5.354 2.745 22.058 1.00 83.00 86 HIS A C 1
ATOM 683 O O . HIS A 1 86 ? 6.465 2.566 22.540 1.00 83.00 86 HIS A O 1
ATOM 689 N N . CYS A 1 87 ? 4.546 1.735 21.727 1.00 79.25 87 CYS A N 1
ATOM 690 C CA . CYS A 1 87 ? 4.908 0.335 21.923 1.00 79.25 87 CYS A CA 1
ATOM 691 C C . CYS A 1 87 ? 6.209 -0.020 21.184 1.00 79.25 87 CYS A C 1
ATOM 693 O O . CYS A 1 87 ? 7.122 -0.580 21.785 1.00 79.25 87 CYS A O 1
ATOM 695 N N . PHE A 1 88 ? 6.362 0.391 19.919 1.00 77.06 88 PHE A N 1
ATOM 696 C CA . PHE A 1 88 ? 7.617 0.180 19.188 1.00 77.06 88 PHE A CA 1
ATOM 697 C C . PHE A 1 88 ? 8.796 0.965 19.763 1.00 77.06 88 PHE A C 1
ATOM 699 O O . PHE A 1 88 ? 9.925 0.476 19.755 1.00 77.06 88 PHE A O 1
ATOM 706 N N . LYS A 1 89 ? 8.561 2.181 20.260 1.00 80.94 89 LYS A N 1
ATOM 707 C CA . LYS A 1 89 ? 9.598 2.990 20.904 1.00 80.94 89 LYS A CA 1
ATOM 708 C C . LYS A 1 89 ? 10.085 2.340 22.201 1.00 80.94 89 LYS A C 1
ATOM 710 O O . LYS A 1 89 ? 11.295 2.271 22.404 1.00 80.94 89 LYS A O 1
ATOM 715 N N . ASP A 1 90 ? 9.168 1.850 23.029 1.00 76.38 90 ASP A N 1
ATOM 716 C CA . ASP A 1 90 ? 9.474 1.157 24.283 1.00 76.38 90 ASP A CA 1
ATOM 717 C C . ASP A 1 90 ? 10.188 -0.164 24.019 1.00 76.38 90 ASP A C 1
ATOM 719 O O . ASP A 1 90 ? 11.198 -0.454 24.653 1.00 76.38 90 ASP A O 1
ATOM 723 N N . LEU A 1 91 ? 9.731 -0.924 23.023 1.00 72.50 91 LEU A N 1
ATOM 724 C CA . LEU A 1 91 ? 10.375 -2.161 22.595 1.00 72.50 91 LEU A CA 1
ATOM 725 C C . LEU A 1 91 ? 11.821 -1.905 22.152 1.00 72.50 91 LEU A C 1
ATOM 727 O O . LEU A 1 91 ? 12.739 -2.561 22.631 1.00 72.50 91 LEU A O 1
ATOM 731 N N . LEU A 1 92 ? 12.052 -0.896 21.304 1.00 72.44 92 LEU A N 1
ATOM 732 C CA . LEU A 1 92 ? 13.397 -0.508 20.858 1.00 72.44 92 LEU A CA 1
ATOM 733 C C . LEU A 1 92 ? 14.271 0.100 21.972 1.00 72.44 92 LEU A C 1
ATOM 735 O O . LEU A 1 92 ? 15.491 0.183 21.816 1.00 72.44 92 LEU A O 1
ATOM 739 N N . ALA A 1 93 ? 13.675 0.581 23.064 1.00 73.19 93 ALA A N 1
ATOM 740 C CA . ALA A 1 93 ? 14.399 1.042 24.245 1.00 73.19 93 ALA A CA 1
ATOM 741 C C . ALA A 1 93 ? 14.765 -0.134 25.164 1.00 73.19 93 ALA A C 1
ATOM 743 O O . ALA A 1 93 ? 15.918 -0.230 25.585 1.00 73.19 93 ALA A O 1
ATOM 744 N N . SER A 1 94 ? 13.821 -1.053 25.401 1.00 66.12 94 SER A N 1
ATOM 745 C CA . SER A 1 94 ? 14.012 -2.279 26.187 1.00 66.12 94 SER A CA 1
ATOM 746 C C . SER A 1 94 ? 15.112 -3.160 25.600 1.00 66.12 94 SER A C 1
ATOM 748 O O . SER A 1 94 ? 15.935 -3.725 26.320 1.00 66.12 94 SER A O 1
ATOM 750 N N . THR A 1 95 ? 15.198 -3.231 24.273 1.00 60.56 95 THR A N 1
ATOM 751 C CA . THR A 1 95 ? 16.195 -4.061 23.591 1.00 60.56 95 THR A CA 1
ATOM 752 C C . THR A 1 95 ? 17.615 -3.556 23.795 1.00 60.56 95 THR A C 1
ATOM 754 O O . THR A 1 95 ? 18.512 -4.361 24.029 1.00 60.56 95 THR A O 1
ATOM 757 N N . LYS A 1 96 ? 17.815 -2.233 23.828 1.00 60.09 96 LYS A N 1
ATOM 758 C CA . LYS A 1 96 ? 19.114 -1.619 24.153 1.00 60.09 96 LYS A CA 1
ATOM 759 C C . LYS A 1 96 ? 19.560 -1.924 25.586 1.00 60.09 96 LYS A C 1
ATOM 761 O O . LYS A 1 96 ? 20.757 -2.016 25.835 1.00 60.09 96 LYS A O 1
ATOM 766 N N . SER A 1 97 ? 18.620 -2.071 26.524 1.00 53.59 97 SER A N 1
ATOM 767 C CA . SER A 1 97 ? 18.914 -2.458 27.912 1.00 53.59 97 SER A CA 1
ATOM 768 C C . SER A 1 97 ? 19.041 -3.969 28.115 1.00 53.59 97 SER A C 1
ATOM 770 O O . SER A 1 97 ? 19.838 -4.397 28.936 1.00 53.59 97 SER A O 1
ATOM 772 N N . SER A 1 98 ? 18.307 -4.796 27.367 1.00 51.44 98 SER A N 1
ATOM 773 C CA . SER A 1 98 ? 18.407 -6.260 27.459 1.00 51.44 98 SER A CA 1
ATOM 774 C C . SER A 1 98 ? 19.695 -6.792 26.812 1.00 51.44 98 SER A C 1
ATOM 776 O O . SER A 1 98 ? 20.255 -7.785 27.278 1.00 51.44 98 SER A O 1
ATOM 778 N N . GLU A 1 99 ? 20.218 -6.099 25.790 1.00 48.84 99 GLU A N 1
ATOM 779 C CA . GLU A 1 99 ? 21.530 -6.368 25.177 1.00 48.84 99 GLU A CA 1
ATOM 780 C C . GLU A 1 99 ? 22.695 -6.273 26.182 1.00 48.84 99 GLU A C 1
ATOM 782 O O . GLU A 1 99 ? 23.681 -6.989 26.026 1.00 48.84 99 GLU A O 1
ATOM 787 N N . SER A 1 100 ? 22.585 -5.463 27.246 1.00 49.44 100 SER A N 1
ATOM 788 C CA . SER A 1 100 ? 23.615 -5.374 28.296 1.00 49.44 100 SER A CA 1
ATOM 789 C C . SER A 1 100 ? 23.493 -6.452 29.384 1.00 49.44 100 SER A C 1
ATOM 791 O O . SER A 1 100 ? 24.400 -6.597 30.201 1.00 49.44 100 SER A O 1
ATOM 793 N N . GLN A 1 101 ? 22.405 -7.233 29.386 1.00 50.22 101 GLN A N 1
ATOM 794 C CA . GLN A 1 101 ? 22.098 -8.241 30.410 1.00 50.22 101 GLN A CA 1
ATOM 795 C C . GLN A 1 101 ? 22.005 -9.682 29.878 1.00 50.22 101 GLN A C 1
ATOM 797 O O . GLN A 1 101 ? 21.708 -10.594 30.649 1.00 50.22 101 GLN A O 1
ATOM 802 N N . GLY A 1 102 ? 22.267 -9.922 28.587 1.00 47.53 102 GLY A N 1
ATOM 803 C CA . GLY A 1 102 ? 22.361 -11.276 28.020 1.00 47.53 102 GLY A CA 1
ATOM 804 C C . GLY A 1 102 ? 21.046 -12.070 27.992 1.00 47.53 102 GLY A C 1
ATOM 805 O O . GLY A 1 102 ? 21.071 -13.293 27.860 1.00 47.53 102 GLY A O 1
ATOM 806 N N . ARG A 1 103 ? 19.887 -11.408 28.120 1.00 45.12 103 ARG A N 1
ATOM 807 C CA . ARG A 1 103 ? 18.567 -12.048 27.980 1.00 45.12 103 ARG A CA 1
ATOM 808 C C . ARG A 1 103 ? 18.182 -12.172 26.511 1.00 45.12 103 ARG A C 1
ATOM 810 O O . ARG A 1 103 ? 18.378 -11.229 25.754 1.00 45.12 103 ARG A O 1
ATOM 817 N N . ASN A 1 104 ? 17.616 -13.324 26.131 1.00 44.16 104 ASN A N 1
ATOM 818 C CA . ASN A 1 104 ? 17.194 -13.620 24.762 1.00 44.16 104 ASN A CA 1
ATOM 819 C C . ASN A 1 104 ? 15.958 -12.777 24.385 1.00 44.16 104 ASN A C 1
ATOM 821 O O . ASN A 1 104 ? 14.852 -13.089 24.834 1.00 44.16 104 ASN A O 1
ATOM 825 N N . PRO A 1 105 ? 16.106 -11.731 23.557 1.00 46.16 105 PRO A N 1
ATOM 826 C CA . PRO A 1 105 ? 15.032 -10.778 23.322 1.00 46.16 105 PRO A CA 1
ATOM 827 C C . PRO A 1 105 ? 13.967 -11.338 22.358 1.00 46.16 105 PRO A C 1
ATOM 829 O O . PRO A 1 105 ? 12.859 -10.816 22.300 1.00 46.16 105 PRO A O 1
ATOM 832 N N . GLN A 1 106 ? 14.239 -12.459 21.664 1.00 41.16 106 GLN A N 1
ATOM 833 C CA . GLN A 1 106 ? 13.308 -13.127 20.736 1.00 41.16 106 GLN A CA 1
ATOM 834 C C . GLN A 1 106 ? 11.946 -13.479 21.360 1.00 41.16 106 GLN A C 1
ATOM 836 O O . GLN A 1 106 ? 10.928 -13.379 20.678 1.00 41.16 106 GLN A O 1
ATOM 841 N N . ALA A 1 107 ? 11.905 -13.850 22.644 1.00 43.12 107 ALA A N 1
ATOM 842 C CA . ALA A 1 107 ? 10.658 -14.179 23.338 1.00 43.12 107 ALA A CA 1
ATOM 843 C C . ALA A 1 107 ? 9.838 -12.932 23.722 1.00 43.12 107 ALA A C 1
ATOM 845 O O . ALA A 1 107 ? 8.616 -13.011 23.795 1.00 43.12 107 ALA A O 1
ATOM 846 N N . GLU A 1 108 ? 10.474 -11.776 23.931 1.00 46.56 108 GLU A N 1
ATOM 847 C CA . GLU A 1 108 ? 9.780 -10.506 24.193 1.00 46.56 108 GLU A CA 1
ATOM 848 C C . GLU A 1 108 ? 9.210 -9.898 22.903 1.00 46.56 108 GLU A C 1
ATOM 850 O O . GLU A 1 108 ? 8.161 -9.267 22.942 1.00 46.56 108 GLU A O 1
ATOM 855 N N . PHE A 1 109 ? 9.839 -10.152 21.747 1.00 46.12 109 PHE A N 1
ATOM 856 C CA . PHE A 1 109 ? 9.367 -9.700 20.431 1.00 46.12 109 PHE A CA 1
ATOM 857 C C . PHE A 1 109 ? 8.124 -10.434 19.934 1.00 46.12 109 PHE A C 1
ATOM 859 O O . PHE A 1 109 ? 7.183 -9.793 19.474 1.00 46.12 109 PHE A O 1
ATOM 866 N N . VAL A 1 110 ? 8.093 -11.765 20.056 1.00 41.97 110 VAL A N 1
ATOM 867 C CA . VAL A 1 110 ? 6.890 -12.562 19.750 1.00 41.97 110 VAL A CA 1
ATOM 868 C C . VAL A 1 110 ? 5.753 -12.200 20.719 1.00 41.97 110 VAL A C 1
ATOM 870 O O . VAL A 1 110 ? 4.589 -12.179 20.333 1.00 41.97 110 VAL A O 1
ATOM 873 N N . ASN A 1 111 ? 6.098 -11.801 21.949 1.00 40.69 111 ASN A N 1
ATOM 874 C CA . ASN A 1 111 ? 5.170 -11.267 22.949 1.00 40.69 111 ASN A CA 1
ATOM 875 C C . ASN A 1 111 ? 4.943 -9.749 22.864 1.00 40.69 111 ASN A C 1
ATOM 877 O O . ASN A 1 111 ? 4.196 -9.217 23.685 1.00 40.69 111 ASN A O 1
ATOM 881 N N . ALA A 1 112 ? 5.504 -9.038 21.875 1.00 48.44 112 ALA A N 1
ATOM 882 C CA . ALA A 1 112 ? 5.233 -7.609 21.715 1.00 48.44 112 ALA A CA 1
ATOM 883 C C . ALA A 1 112 ? 3.758 -7.350 21.380 1.00 48.44 112 ALA A C 1
ATOM 885 O O . ALA A 1 112 ? 3.345 -6.194 21.369 1.00 48.44 112 ALA A O 1
ATOM 886 N N . GLY A 1 113 ? 2.970 -8.406 21.113 1.00 53.47 113 GLY A N 1
ATOM 887 C CA . GLY A 1 113 ? 1.508 -8.443 21.166 1.00 53.47 113 GLY A CA 1
ATOM 888 C C . GLY A 1 113 ? 0.809 -7.577 20.126 1.00 53.47 113 GLY A C 1
ATOM 889 O O . GLY A 1 113 ? -0.354 -7.782 19.849 1.00 53.47 113 GLY A O 1
ATOM 890 N N . LEU A 1 114 ? 1.496 -6.623 19.509 1.00 57.53 114 LEU A N 1
ATOM 891 C CA . LEU A 1 114 ? 0.910 -5.568 18.709 1.00 57.53 114 LEU A CA 1
ATOM 892 C C . LEU A 1 114 ? 0.590 -6.039 17.298 1.00 57.53 114 LEU A C 1
ATOM 894 O O . LEU A 1 114 ? -0.537 -5.859 16.839 1.00 57.53 114 LEU A O 1
ATOM 898 N N . ASN A 1 115 ? 1.558 -6.695 16.649 1.00 59.91 115 ASN A N 1
ATOM 899 C CA . ASN A 1 115 ? 1.311 -7.394 15.392 1.00 59.91 115 ASN A CA 1
ATOM 900 C C . ASN A 1 115 ? 0.279 -8.501 15.616 1.00 59.91 115 ASN A C 1
ATOM 902 O O . ASN A 1 115 ? -0.663 -8.578 14.844 1.00 59.91 115 ASN A O 1
ATOM 906 N N . GLY A 1 116 ? 0.381 -9.260 16.714 1.00 67.75 116 GLY A N 1
ATOM 907 C CA . GLY A 1 116 ? -0.610 -10.271 17.097 1.00 67.75 116 GLY A CA 1
ATOM 908 C C . GLY A 1 116 ? -2.024 -9.698 17.213 1.00 67.75 116 GLY A C 1
ATOM 909 O O . GLY A 1 116 ? -2.872 -10.027 16.405 1.00 67.75 116 GLY A O 1
ATOM 910 N N . ILE A 1 117 ? -2.264 -8.756 18.127 1.00 71.94 117 ILE A N 1
ATOM 911 C CA . ILE A 1 117 ? -3.587 -8.178 18.416 1.00 71.94 117 ILE A CA 1
ATOM 912 C C . ILE A 1 117 ? -4.210 -7.527 17.177 1.00 71.94 117 ILE A C 1
ATOM 914 O O . ILE A 1 117 ? -5.389 -7.736 16.894 1.00 71.94 117 ILE A O 1
ATOM 918 N N . ILE A 1 118 ? -3.451 -6.717 16.431 1.00 77.62 118 ILE A N 1
ATOM 919 C CA . ILE A 1 118 ? -4.009 -6.015 15.271 1.00 77.62 118 ILE A CA 1
ATOM 920 C C . ILE A 1 118 ? -4.251 -6.992 14.113 1.00 77.62 118 ILE A C 1
ATOM 922 O O . ILE A 1 118 ? -5.297 -6.914 13.469 1.00 77.62 118 ILE A O 1
ATOM 926 N N . LEU A 1 119 ? -3.337 -7.934 13.857 1.00 76.62 119 LEU A N 1
ATOM 927 C CA . LEU A 1 119 ? -3.563 -8.968 12.842 1.00 76.62 119 LEU A CA 1
ATOM 928 C C . LEU A 1 119 ? -4.678 -9.928 13.258 1.00 76.62 119 LEU A C 1
ATOM 930 O O . LEU A 1 119 ? -5.417 -10.380 12.390 1.00 76.62 119 LEU A O 1
ATOM 934 N N . ASP A 1 120 ? -4.868 -10.172 14.551 1.00 80.06 120 ASP A N 1
ATOM 935 C CA . ASP A 1 120 ? -5.980 -10.950 15.087 1.00 80.06 120 ASP A CA 1
ATOM 936 C C . ASP A 1 120 ? -7.308 -10.256 14.811 1.00 80.06 120 ASP A C 1
ATOM 938 O O . ASP A 1 120 ? -8.241 -10.916 14.371 1.00 80.06 120 ASP A O 1
ATOM 942 N N . VAL A 1 121 ? -7.406 -8.930 14.968 1.00 83.12 121 VAL A N 1
ATOM 943 C CA . VAL A 1 121 ? -8.603 -8.172 14.554 1.00 83.12 121 VAL A CA 1
ATOM 944 C C . VAL A 1 121 ? -8.864 -8.324 13.055 1.00 83.12 121 VAL A C 1
ATOM 946 O O . VAL A 1 121 ? -10.003 -8.554 12.645 1.00 83.12 121 VAL A O 1
ATOM 949 N N . VAL A 1 122 ? -7.820 -8.240 12.226 1.00 84.06 122 VAL A N 1
ATOM 950 C CA . VAL A 1 122 ? -7.949 -8.433 10.773 1.00 84.06 122 VAL A CA 1
ATOM 951 C C . VAL A 1 122 ? -8.383 -9.866 10.450 1.00 84.06 122 VAL A C 1
ATOM 953 O O . VAL A 1 122 ? -9.260 -10.057 9.615 1.00 84.06 122 VAL A O 1
ATOM 956 N N . ASN A 1 123 ? -7.843 -10.875 11.130 1.00 83.62 123 ASN A N 1
ATOM 957 C CA . ASN A 1 123 ? -8.231 -12.271 10.938 1.00 83.62 123 ASN A CA 1
ATOM 958 C C . ASN A 1 123 ? -9.658 -12.543 11.441 1.00 83.62 123 ASN A C 1
ATOM 960 O O . ASN A 1 123 ? -10.409 -13.237 10.771 1.00 83.62 123 ASN A O 1
ATOM 964 N N . ARG A 1 124 ? -10.079 -11.959 12.571 1.00 82.25 124 ARG A N 1
ATOM 965 C CA . ARG A 1 124 ? -11.459 -12.073 13.079 1.00 82.25 124 ARG A CA 1
ATOM 966 C C . ARG A 1 124 ? -12.472 -11.433 12.138 1.00 82.25 124 ARG A C 1
ATOM 968 O O . ARG A 1 124 ? -13.606 -11.903 12.073 1.00 82.25 124 ARG A O 1
ATOM 975 N N . SER A 1 125 ? -12.055 -10.424 11.367 1.00 84.69 125 SER A N 1
ATOM 976 C CA . SER A 1 125 ? -12.950 -9.706 10.462 1.00 84.69 125 SER A CA 1
ATOM 977 C C . SER A 1 125 ? -13.564 -10.564 9.350 1.00 84.69 125 SER A C 1
ATOM 979 O O . SER A 1 125 ? -14.592 -10.172 8.804 1.00 84.69 125 SER A O 1
ATOM 981 N N . SER A 1 126 ? -13.001 -11.742 9.044 1.00 80.44 126 SER A N 1
ATOM 982 C CA . SER A 1 126 ? -13.575 -12.687 8.072 1.00 80.44 126 SER A CA 1
ATOM 983 C C . SER A 1 126 ? -14.944 -13.245 8.481 1.00 80.44 126 SER A C 1
ATOM 985 O O . SER A 1 126 ? -15.641 -13.806 7.644 1.00 80.44 126 SER A O 1
ATOM 987 N N . HIS A 1 127 ? -15.358 -13.083 9.742 1.00 79.12 127 HIS A N 1
ATOM 988 C CA . HIS A 1 127 ? -16.577 -13.681 10.295 1.00 79.12 127 HIS A CA 1
ATOM 989 C C . HIS A 1 127 ? -17.746 -12.685 10.408 1.00 79.12 127 HIS A C 1
ATOM 991 O O . HIS A 1 127 ? -18.436 -12.634 11.428 1.00 79.12 127 HIS A O 1
ATOM 997 N N . GLY A 1 128 ? -17.979 -11.879 9.365 1.00 72.50 128 GLY A N 1
ATOM 998 C CA . GLY A 1 128 ? -19.141 -10.982 9.276 1.00 72.50 128 GLY A CA 1
ATOM 999 C C . GLY A 1 128 ? -18.936 -9.588 9.877 1.00 72.50 128 GLY A C 1
ATOM 1000 O O . GLY A 1 128 ? -19.899 -8.930 10.269 1.00 72.50 128 GLY A O 1
ATOM 1001 N N . TRP A 1 129 ? -17.690 -9.111 9.960 1.00 86.31 129 TRP A N 1
ATOM 1002 C CA . TRP A 1 129 ? -17.376 -7.747 10.413 1.00 86.31 129 TRP A CA 1
ATOM 1003 C C . TRP A 1 129 ? -17.237 -6.763 9.240 1.00 86.31 129 TRP A C 1
ATOM 1005 O O . TRP A 1 129 ? -16.489 -5.789 9.325 1.00 86.31 129 TRP A O 1
ATOM 1015 N N . ASP A 1 130 ? -17.965 -6.984 8.144 1.00 86.25 130 ASP A N 1
ATOM 1016 C CA . ASP A 1 130 ? -17.824 -6.226 6.891 1.00 86.25 130 ASP A CA 1
ATOM 1017 C C . ASP A 1 130 ? -17.969 -4.710 7.093 1.00 86.25 130 ASP A C 1
ATOM 1019 O O . ASP A 1 130 ? -17.275 -3.896 6.480 1.00 86.25 130 ASP A O 1
ATOM 1023 N N . TYR A 1 131 ? -18.830 -4.309 8.031 1.00 89.12 131 TYR A N 1
ATOM 1024 C CA . TYR A 1 131 ? -19.051 -2.905 8.359 1.00 89.12 131 TYR A CA 1
ATOM 1025 C C . TYR A 1 131 ? -17.827 -2.220 9.003 1.00 89.12 131 TYR A C 1
ATOM 1027 O O . TYR A 1 131 ? -17.773 -0.989 8.999 1.00 89.12 131 TYR A O 1
ATOM 1035 N N . LEU A 1 132 ? -16.862 -2.976 9.546 1.00 90.69 132 LEU A N 1
ATOM 1036 C CA . LEU A 1 132 ? -15.608 -2.470 10.123 1.00 90.69 132 LEU A CA 1
ATOM 1037 C C . LEU A 1 132 ? -14.490 -2.322 9.091 1.00 90.69 132 LEU A C 1
ATOM 1039 O O . LEU A 1 132 ? -13.540 -1.578 9.348 1.00 90.69 132 LEU A O 1
ATOM 1043 N N . LEU A 1 133 ? -14.591 -2.977 7.930 1.00 91.19 133 LEU A N 1
ATOM 1044 C CA . LEU A 1 133 ? -13.519 -3.002 6.931 1.00 91.19 133 LEU A CA 1
ATOM 1045 C C . LEU A 1 133 ? -13.044 -1.596 6.522 1.00 91.19 133 LEU A C 1
ATOM 1047 O O . LEU A 1 133 ? -11.833 -1.375 6.555 1.00 91.19 133 LEU A O 1
ATOM 1051 N N . PRO A 1 134 ? -13.917 -0.596 6.269 1.00 92.31 134 PRO A N 1
ATOM 1052 C CA . PRO A 1 134 ? -13.448 0.748 5.923 1.00 92.31 134 PRO A CA 1
ATOM 1053 C C . PRO A 1 134 ? -12.641 1.416 7.048 1.00 92.31 134 PRO A C 1
ATOM 1055 O O . PRO A 1 134 ? -11.706 2.168 6.777 1.00 92.31 134 PRO A O 1
ATOM 1058 N N . SER A 1 135 ? -12.966 1.135 8.318 1.00 92.00 135 SER A N 1
ATOM 1059 C CA . SER A 1 135 ? -12.182 1.623 9.462 1.00 92.00 135 SER A CA 1
ATOM 1060 C C . SER A 1 135 ? -10.819 0.941 9.540 1.00 92.00 135 SER A C 1
ATOM 1062 O O . SER A 1 135 ? -9.839 1.606 9.859 1.00 92.00 135 SER A O 1
ATOM 1064 N N . ILE A 1 136 ? -10.740 -0.362 9.244 1.00 92.38 136 ILE A N 1
ATOM 1065 C CA . ILE A 1 136 ? -9.472 -1.106 9.240 1.00 92.38 136 ILE A CA 1
ATOM 1066 C C . ILE A 1 136 ? -8.565 -0.608 8.111 1.00 92.38 136 ILE A C 1
ATOM 1068 O O . ILE A 1 136 ? -7.392 -0.324 8.354 1.00 92.38 136 ILE A O 1
ATOM 1072 N N . VAL A 1 137 ? -9.103 -0.446 6.897 1.00 92.94 137 VAL A N 1
ATOM 1073 C CA . VAL A 1 137 ? -8.337 0.119 5.776 1.00 92.94 137 VAL A CA 1
ATOM 1074 C C . VAL A 1 137 ? -7.907 1.553 6.108 1.00 92.94 137 VAL A C 1
ATOM 1076 O O . VAL A 1 137 ? -6.744 1.900 5.919 1.00 92.94 137 VAL A O 1
ATOM 1079 N N . GLY A 1 138 ? -8.800 2.362 6.688 1.00 91.25 138 GLY A N 1
ATOM 1080 C CA . GLY A 1 138 ? -8.479 3.713 7.153 1.00 91.25 138 GLY A CA 1
ATOM 1081 C C . GLY A 1 138 ? -7.369 3.753 8.210 1.00 91.25 138 GLY A C 1
ATOM 1082 O O . GLY A 1 138 ? -6.484 4.601 8.119 1.00 91.25 138 GLY A O 1
ATOM 1083 N N . LEU A 1 139 ? -7.359 2.819 9.168 1.00 91.38 139 LEU A N 1
ATOM 1084 C CA . LEU A 1 139 ? -6.286 2.693 10.159 1.00 91.38 139 LEU A CA 1
ATOM 1085 C C . LEU A 1 139 ? -4.954 2.316 9.496 1.00 91.38 139 LEU A C 1
ATOM 1087 O O . LEU A 1 139 ? -3.929 2.919 9.812 1.00 91.38 139 LEU A O 1
ATOM 1091 N N . GLY A 1 140 ? -4.963 1.344 8.578 1.00 89.19 140 GLY A N 1
ATOM 1092 C CA . GLY A 1 140 ? -3.772 0.925 7.835 1.00 89.19 140 GLY A CA 1
ATOM 1093 C C . GLY A 1 140 ? -3.148 2.082 7.051 1.00 89.19 140 GLY A C 1
ATOM 1094 O O . GLY A 1 140 ? -1.951 2.339 7.181 1.00 89.19 140 GLY A O 1
ATOM 1095 N N . SER A 1 141 ? -3.973 2.848 6.330 1.00 89.38 141 SER A N 1
ATOM 1096 C CA . SER A 1 141 ? -3.542 4.074 5.648 1.00 89.38 141 SER A CA 1
ATOM 1097 C C . SER A 1 141 ? -3.052 5.140 6.630 1.00 89.38 141 SER A C 1
ATOM 1099 O O . SER A 1 141 ? -1.995 5.719 6.415 1.00 89.38 141 SER A O 1
ATOM 1101 N N . SER A 1 142 ? -3.740 5.350 7.758 1.00 88.69 142 SER A N 1
ATOM 1102 C CA . SER A 1 142 ? -3.318 6.318 8.780 1.00 88.69 142 SER A CA 1
ATOM 1103 C C . SER A 1 142 ? -1.968 5.965 9.415 1.00 88.69 142 SER A C 1
ATOM 1105 O O . SER A 1 142 ? -1.208 6.863 9.770 1.00 88.69 142 SER A O 1
ATOM 1107 N N . LEU A 1 143 ? -1.643 4.677 9.561 1.00 85.56 143 LEU A N 1
ATOM 1108 C CA . LEU A 1 143 ? -0.334 4.225 10.042 1.00 85.56 143 LEU A CA 1
ATOM 1109 C C . LEU A 1 143 ? 0.777 4.459 9.012 1.00 85.56 143 LEU A C 1
ATOM 1111 O O . LEU A 1 143 ? 1.894 4.804 9.401 1.00 85.56 143 LEU A O 1
ATOM 1115 N N . MET A 1 144 ? 0.476 4.294 7.721 1.00 82.69 144 MET A N 1
ATOM 1116 C CA . MET A 1 144 ? 1.416 4.597 6.638 1.00 82.69 144 MET A CA 1
ATOM 1117 C C . MET A 1 144 ? 1.632 6.109 6.486 1.00 82.69 144 MET A C 1
ATOM 1119 O O . MET A 1 144 ? 2.770 6.567 6.460 1.00 82.69 144 MET A O 1
ATOM 1123 N N . ASP A 1 145 ? 0.557 6.897 6.473 1.00 82.38 145 ASP A N 1
ATOM 1124 C CA . ASP A 1 145 ? 0.610 8.349 6.279 1.00 82.38 145 ASP A CA 1
ATOM 1125 C C . ASP A 1 145 ? 1.135 9.095 7.519 1.00 82.38 145 ASP A C 1
ATOM 1127 O O . ASP A 1 145 ? 1.842 10.100 7.407 1.00 82.38 145 ASP A O 1
ATOM 1131 N N . GLY A 1 146 ? 0.777 8.622 8.718 1.00 66.75 146 GLY A N 1
ATOM 1132 C CA . GLY A 1 146 ? 1.023 9.317 9.984 1.00 66.75 146 GLY A CA 1
ATOM 1133 C C . GLY A 1 146 ? 2.478 9.286 10.451 1.00 66.75 146 GLY A C 1
ATOM 1134 O O . GLY A 1 146 ? 2.923 10.202 11.145 1.00 66.75 146 GLY A O 1
ATOM 1135 N N . TYR A 1 147 ? 3.243 8.269 10.054 1.00 61.66 147 TYR A N 1
ATOM 1136 C CA . TYR A 1 147 ? 4.634 8.103 10.464 1.00 61.66 147 TYR A CA 1
ATOM 1137 C C . TYR A 1 147 ? 5.558 8.161 9.255 1.00 61.66 147 TYR A C 1
ATOM 1139 O O . TYR A 1 147 ? 5.849 7.164 8.597 1.00 61.66 147 TYR A O 1
ATOM 1147 N N . GLN A 1 148 ? 6.054 9.369 8.995 1.00 61.12 148 GLN A N 1
ATOM 1148 C CA . GLN A 1 148 ? 7.008 9.678 7.932 1.00 61.12 148 GLN A CA 1
ATOM 1149 C C . GLN A 1 148 ? 8.354 9.012 8.228 1.00 61.12 148 GLN A C 1
ATOM 1151 O O . GLN A 1 148 ? 9.271 9.598 8.806 1.00 61.12 148 GLN A O 1
ATOM 1156 N N . ALA A 1 149 ? 8.466 7.739 7.874 1.00 55.09 149 ALA A N 1
ATOM 1157 C CA . ALA A 1 149 ? 9.724 7.034 7.905 1.00 55.09 149 ALA A CA 1
ATOM 1158 C C . ALA A 1 149 ? 10.574 7.507 6.727 1.00 55.09 149 ALA A C 1
ATOM 1160 O O . ALA A 1 149 ? 10.224 7.278 5.569 1.00 55.09 149 ALA A O 1
ATOM 1161 N N . VAL A 1 150 ? 11.712 8.139 7.021 1.00 50.19 150 VAL A N 1
ATOM 1162 C CA . VAL A 1 150 ? 12.761 8.332 6.018 1.00 50.19 150 VAL A CA 1
ATOM 1163 C C . VAL A 1 150 ? 13.267 6.944 5.645 1.00 50.19 150 VAL A C 1
ATOM 1165 O O . VAL A 1 150 ? 14.074 6.346 6.355 1.00 50.19 150 VAL A O 1
ATOM 1168 N N . MET A 1 151 ? 12.729 6.405 4.554 1.00 47.59 151 MET A N 1
ATOM 1169 C CA . MET A 1 151 ? 13.230 5.179 3.953 1.00 47.59 151 MET A CA 1
ATOM 1170 C C . MET A 1 151 ? 14.691 5.414 3.548 1.00 47.59 151 MET A C 1
ATOM 1172 O O . MET A 1 151 ? 14.982 6.460 2.959 1.00 47.59 151 MET A O 1
ATOM 1176 N N . PRO A 1 152 ? 15.627 4.497 3.850 1.00 45.78 152 PRO A N 1
ATOM 1177 C CA . PRO A 1 152 ? 17.008 4.644 3.419 1.00 45.78 152 PRO A CA 1
ATOM 1178 C C . PRO A 1 152 ? 17.058 4.583 1.889 1.00 45.78 152 PRO A C 1
ATOM 1180 O O . PRO A 1 152 ? 17.064 3.518 1.281 1.00 45.78 152 PRO A O 1
ATOM 1183 N N . THR A 1 153 ? 17.122 5.749 1.249 1.00 41.88 153 THR A N 1
ATOM 1184 C CA . THR A 1 153 ? 17.171 5.944 -0.211 1.00 41.88 153 THR A CA 1
ATOM 1185 C C . THR A 1 153 ? 18.460 5.421 -0.867 1.00 41.88 153 THR A C 1
ATOM 1187 O O . THR A 1 153 ? 18.718 5.704 -2.034 1.00 41.88 153 THR A O 1
ATOM 1190 N N . ARG A 1 154 ? 19.300 4.685 -0.127 1.00 33.47 154 ARG A N 1
ATOM 1191 C CA . ARG A 1 154 ? 20.645 4.246 -0.533 1.00 33.47 154 ARG A CA 1
ATOM 1192 C C . ARG A 1 154 ? 20.890 2.742 -0.470 1.00 33.47 154 ARG A C 1
ATOM 1194 O O . ARG A 1 154 ? 21.973 2.301 -0.834 1.00 33.47 154 ARG A O 1
ATOM 1201 N N . THR A 1 155 ? 19.913 1.954 -0.050 1.00 33.28 155 THR A N 1
ATOM 1202 C CA . THR A 1 155 ? 19.973 0.492 -0.154 1.00 33.28 155 THR A CA 1
ATOM 1203 C C . THR A 1 155 ? 19.047 0.061 -1.281 1.00 33.28 155 THR A C 1
ATOM 1205 O O . THR A 1 155 ? 17.957 0.633 -1.368 1.00 33.28 155 THR A O 1
ATOM 1208 N N . PRO A 1 156 ? 19.431 -0.901 -2.143 1.00 33.00 156 PRO A N 1
ATOM 1209 C CA . PRO A 1 156 ? 18.542 -1.381 -3.192 1.00 33.00 156 PRO A CA 1
ATOM 1210 C C . PRO A 1 156 ? 17.216 -1.770 -2.542 1.00 33.00 156 PRO A C 1
ATOM 1212 O O . PRO A 1 156 ? 17.177 -2.599 -1.627 1.00 33.00 156 PRO A O 1
ATOM 1215 N N . ALA A 1 157 ? 16.145 -1.097 -2.968 1.00 37.53 157 ALA A N 1
ATOM 1216 C CA . ALA A 1 157 ? 14.807 -1.226 -2.400 1.00 37.53 157 ALA A CA 1
ATOM 1217 C C . ALA A 1 157 ? 14.343 -2.695 -2.334 1.00 37.53 157 ALA A C 1
ATOM 1219 O O . ALA A 1 157 ? 13.540 -3.040 -1.475 1.00 37.53 157 ALA A O 1
ATOM 1220 N N . SER A 1 158 ? 14.940 -3.576 -3.142 1.00 38.41 158 SER A N 1
ATOM 1221 C CA . SER A 1 158 ? 14.692 -5.016 -3.182 1.00 38.41 158 SER A CA 1
ATOM 1222 C C . SER A 1 158 ? 15.089 -5.810 -1.927 1.00 38.41 158 SER A C 1
ATOM 1224 O O . SER A 1 158 ? 14.539 -6.880 -1.712 1.00 38.41 158 SER A O 1
ATOM 1226 N N . HIS A 1 159 ? 16.012 -5.352 -1.070 1.00 37.22 159 HIS A N 1
ATOM 1227 C CA . HIS A 1 159 ? 16.492 -6.201 0.044 1.00 37.22 159 HIS A CA 1
ATOM 1228 C C . HIS A 1 159 ? 15.903 -5.869 1.421 1.00 37.22 159 HIS A C 1
ATOM 1230 O O . HIS A 1 159 ? 15.795 -6.755 2.265 1.00 37.22 159 HIS A O 1
ATOM 1236 N N . ILE A 1 160 ? 15.489 -4.621 1.665 1.00 39.09 160 ILE A N 1
ATOM 1237 C CA . ILE A 1 160 ? 14.926 -4.210 2.968 1.00 39.09 160 ILE A CA 1
ATOM 1238 C C . ILE A 1 160 ? 13.388 -4.182 2.936 1.00 39.09 160 ILE A C 1
ATOM 1240 O O . ILE A 1 160 ? 12.748 -4.423 3.956 1.00 39.09 160 ILE A O 1
ATOM 1244 N N . MET A 1 161 ? 12.774 -3.955 1.770 1.00 41.41 161 MET A N 1
ATOM 1245 C CA . MET A 1 161 ? 11.321 -3.758 1.655 1.00 41.41 161 MET A CA 1
ATOM 1246 C C . MET A 1 161 ? 10.507 -5.061 1.619 1.00 41.41 161 MET A C 1
ATOM 1248 O O . MET A 1 161 ? 9.296 -5.018 1.812 1.00 41.41 161 MET A O 1
ATOM 1252 N N . HIS A 1 162 ? 11.125 -6.221 1.368 1.00 42.62 162 HIS A N 1
ATOM 1253 C CA . HIS A 1 162 ? 10.409 -7.507 1.252 1.00 42.62 162 HIS A CA 1
ATOM 1254 C C . HIS A 1 162 ? 10.194 -8.230 2.573 1.00 42.62 162 HIS A C 1
ATOM 1256 O O . HIS A 1 162 ? 9.506 -9.245 2.608 1.00 42.62 162 HIS A O 1
ATOM 1262 N N . LEU A 1 163 ? 10.754 -7.714 3.660 1.00 44.75 163 LEU A N 1
ATOM 1263 C CA . LEU A 1 163 ? 10.644 -8.354 4.955 1.00 44.75 163 LEU A CA 1
ATOM 1264 C C . LEU A 1 163 ? 9.447 -7.786 5.722 1.00 44.75 163 LEU A C 1
ATOM 1266 O O . LEU A 1 163 ? 9.176 -6.581 5.720 1.00 44.75 163 LEU A O 1
ATOM 1270 N N . GLU A 1 164 ? 8.706 -8.675 6.374 1.00 50.72 164 GLU A N 1
ATOM 1271 C CA . GLU A 1 164 ? 7.771 -8.305 7.434 1.00 50.72 164 GLU A CA 1
ATOM 1272 C C . GLU A 1 164 ? 8.552 -7.628 8.568 1.00 50.72 164 GLU A C 1
ATOM 1274 O O . GLU A 1 164 ? 9.740 -7.913 8.757 1.00 50.72 164 GLU A O 1
ATOM 1279 N N . ALA A 1 165 ? 7.909 -6.733 9.328 1.00 47.09 165 ALA A N 1
ATOM 1280 C CA . ALA A 1 165 ? 8.550 -6.043 10.452 1.00 47.09 165 ALA A CA 1
ATOM 1281 C C . ALA A 1 165 ? 9.295 -7.025 11.378 1.00 47.09 165 ALA A C 1
ATOM 1283 O O . ALA A 1 165 ? 10.413 -6.743 11.804 1.00 47.09 165 ALA A O 1
ATOM 1284 N N . ASP A 1 166 ? 8.734 -8.219 11.580 1.00 41.59 166 ASP A N 1
ATOM 1285 C CA . ASP A 1 166 ? 9.314 -9.280 12.402 1.00 41.59 166 ASP A CA 1
ATOM 1286 C C . ASP A 1 166 ? 10.594 -9.880 11.799 1.00 41.59 166 ASP A C 1
ATOM 1288 O O . ASP A 1 166 ? 11.549 -10.155 12.526 1.00 41.59 166 ASP A O 1
ATOM 1292 N N . 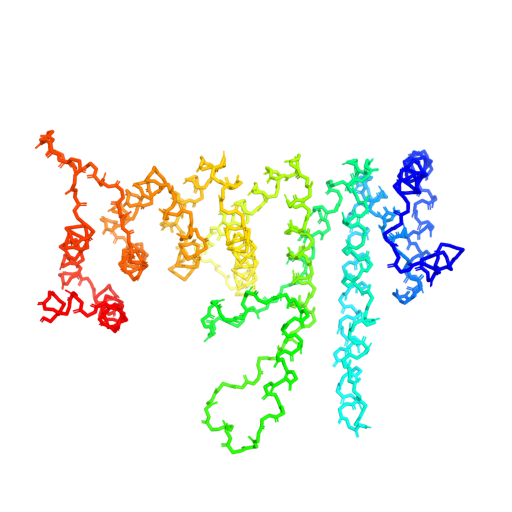ILE A 1 167 ? 10.682 -10.022 10.472 1.00 49.28 167 ILE A N 1
ATOM 1293 C CA . ILE A 1 167 ? 11.891 -10.518 9.794 1.00 49.28 167 ILE A CA 1
ATOM 1294 C C . ILE A 1 167 ? 12.973 -9.429 9.775 1.00 49.28 167 ILE A C 1
ATOM 1296 O O . ILE A 1 167 ? 14.154 -9.734 9.924 1.00 49.28 167 ILE A O 1
ATOM 1300 N N . ILE A 1 168 ? 12.592 -8.152 9.662 1.00 50.41 168 ILE A N 1
ATOM 1301 C CA . ILE A 1 168 ? 13.519 -7.012 9.771 1.00 50.41 168 ILE A CA 1
ATOM 1302 C C . ILE A 1 168 ? 14.133 -6.948 11.174 1.00 50.41 168 ILE A C 1
ATOM 1304 O O . ILE A 1 168 ? 15.352 -6.826 11.314 1.00 50.41 168 ILE A O 1
ATOM 1308 N N . LEU A 1 169 ? 13.303 -7.084 12.212 1.00 49.03 169 LEU A N 1
ATOM 1309 C CA . LEU A 1 169 ? 13.757 -7.162 13.599 1.00 49.03 169 LEU A CA 1
ATOM 1310 C C . LEU A 1 169 ? 14.638 -8.406 13.818 1.00 49.03 169 LEU A C 1
ATOM 1312 O O . LEU A 1 169 ? 15.703 -8.293 14.418 1.00 49.03 169 LEU A O 1
ATOM 1316 N N . ARG A 1 170 ? 14.274 -9.572 13.266 1.00 44.16 170 ARG A N 1
ATOM 1317 C CA . ARG A 1 170 ? 15.068 -10.814 13.352 1.00 44.16 170 ARG A CA 1
ATOM 1318 C C . ARG A 1 170 ? 16.437 -10.690 12.673 1.00 44.16 170 ARG A C 1
ATOM 1320 O O . ARG A 1 170 ? 17.447 -11.092 13.249 1.00 44.16 170 ARG A O 1
ATOM 1327 N N . ASN A 1 171 ? 16.485 -10.082 11.491 1.00 44.22 171 ASN A N 1
ATOM 1328 C CA . ASN A 1 171 ? 17.716 -9.886 10.728 1.00 44.22 171 ASN A CA 1
ATOM 1329 C C . ASN A 1 171 ? 18.624 -8.808 11.335 1.00 44.22 171 ASN A C 1
ATOM 1331 O O . ASN A 1 171 ? 19.845 -8.937 11.243 1.00 44.22 171 ASN A O 1
ATOM 1335 N N . MET A 1 172 ? 18.063 -7.803 12.025 1.00 45.75 172 MET A N 1
ATOM 1336 C CA . MET A 1 172 ? 18.842 -6.864 12.846 1.00 45.75 172 MET A CA 1
ATOM 1337 C C . MET A 1 172 ? 19.720 -7.588 13.875 1.00 45.75 172 MET A C 1
ATOM 1339 O O . MET A 1 172 ? 20.890 -7.237 14.032 1.00 45.75 172 MET A O 1
ATOM 1343 N N . TYR A 1 173 ? 19.185 -8.615 14.541 1.00 45.19 173 TYR A N 1
ATOM 1344 C CA . TYR A 1 173 ? 19.947 -9.407 15.509 1.00 45.19 173 TYR A CA 1
ATOM 1345 C C . TYR A 1 173 ? 20.980 -10.311 14.835 1.00 45.19 173 TYR A C 1
ATOM 1347 O O . TYR A 1 173 ? 22.129 -10.362 15.272 1.00 45.19 173 TYR A O 1
ATOM 1355 N N . SER A 1 174 ? 20.616 -10.979 13.736 1.00 42.38 174 SER A N 1
ATOM 1356 C CA . SER A 1 174 ? 21.531 -11.881 13.023 1.00 42.38 174 SER A CA 1
ATOM 1357 C C . SER A 1 174 ? 22.721 -11.164 12.368 1.00 42.38 174 SER A C 1
ATOM 1359 O O . SER A 1 174 ? 23.810 -11.730 12.329 1.00 42.38 174 SER A O 1
ATOM 1361 N N . SER A 1 175 ? 22.562 -9.923 11.890 1.00 42.75 175 SER A N 1
ATOM 1362 C CA . SER A 1 175 ? 23.675 -9.136 11.326 1.00 42.75 175 SER A CA 1
ATOM 1363 C C . SER A 1 175 ? 24.598 -8.528 12.385 1.00 42.75 175 SER A C 1
ATOM 1365 O O . SER A 1 175 ? 25.755 -8.249 12.077 1.00 42.75 175 SER A O 1
ATOM 1367 N N . ARG A 1 176 ? 24.127 -8.317 13.622 1.00 43.00 176 ARG A N 1
ATOM 1368 C CA . ARG A 1 176 ? 24.932 -7.700 14.692 1.00 43.00 176 ARG A CA 1
ATOM 1369 C C . ARG A 1 176 ? 25.741 -8.705 15.518 1.00 43.00 176 ARG A C 1
ATOM 1371 O O . ARG A 1 176 ? 26.689 -8.296 16.181 1.00 43.00 176 ARG A O 1
ATOM 1378 N N . ASN A 1 177 ? 25.401 -9.990 15.407 1.00 39.28 177 ASN A N 1
ATOM 1379 C CA . ASN A 1 177 ? 26.121 -11.125 15.991 1.00 39.28 177 ASN A CA 1
ATOM 1380 C C . ASN A 1 177 ? 27.247 -11.684 15.093 1.00 39.28 177 ASN A C 1
ATOM 1382 O O . ASN A 1 177 ? 27.790 -12.737 15.412 1.00 39.28 177 ASN A O 1
ATOM 1386 N N . ARG A 1 178 ? 27.579 -11.029 13.968 1.00 40.72 178 ARG A N 1
ATOM 1387 C CA . ARG A 1 178 ? 28.763 -11.382 13.164 1.00 40.72 178 ARG A CA 1
ATOM 1388 C C . ARG A 1 178 ? 30.024 -10.767 13.762 1.00 40.72 178 ARG A C 1
ATOM 1390 O O . ARG A 1 178 ? 29.981 -9.646 14.280 1.00 40.72 178 ARG A O 1
ATOM 1397 N N . ASP A 1 179 ? 31.116 -11.520 13.670 1.00 34.81 179 ASP A N 1
ATOM 1398 C CA . ASP A 1 179 ? 32.421 -11.184 14.227 1.00 34.81 179 ASP A CA 1
ATOM 1399 C C . ASP A 1 179 ? 32.883 -9.767 13.831 1.00 34.81 179 ASP A C 1
ATOM 1401 O O . ASP A 1 179 ? 32.604 -9.289 12.726 1.00 34.81 179 ASP A O 1
ATOM 1405 N N . PRO A 1 180 ? 33.580 -9.050 14.731 1.00 44.06 180 PRO A N 1
ATOM 1406 C CA . PRO A 1 180 ? 33.940 -7.645 14.541 1.00 44.06 180 PRO A CA 1
ATOM 1407 C C . PRO A 1 180 ? 34.871 -7.363 13.347 1.00 44.06 180 PRO A C 1
ATOM 1409 O O . PRO A 1 180 ? 35.010 -6.195 12.983 1.00 44.06 180 PRO A O 1
ATOM 1412 N N . GLU A 1 181 ? 35.466 -8.383 12.723 1.00 41.88 181 GLU A N 1
ATOM 1413 C CA . GLU A 1 181 ? 36.374 -8.238 11.575 1.00 41.88 181 GLU A CA 1
ATOM 1414 C C . GLU A 1 181 ? 35.649 -7.980 10.237 1.00 41.88 181 GLU A C 1
ATOM 1416 O O . GLU A 1 181 ? 36.207 -7.319 9.366 1.00 41.88 181 GLU A O 1
ATOM 1421 N N . ASP A 1 182 ? 34.364 -8.334 10.100 1.00 39.62 182 ASP A N 1
ATOM 1422 C CA . ASP A 1 182 ? 33.574 -8.087 8.873 1.00 39.62 182 ASP A CA 1
ATOM 1423 C C . ASP A 1 182 ? 33.063 -6.631 8.737 1.00 39.62 182 ASP A C 1
ATOM 1425 O O . ASP A 1 182 ? 32.406 -6.258 7.759 1.00 39.62 182 ASP A O 1
ATOM 1429 N N . ARG A 1 183 ? 33.356 -5.759 9.714 1.00 40.75 183 ARG A N 1
ATOM 1430 C CA . ARG A 1 183 ? 32.823 -4.380 9.801 1.00 40.75 183 ARG A CA 1
ATOM 1431 C C . ARG A 1 183 ? 33.451 -3.367 8.834 1.00 40.75 183 ARG A C 1
ATOM 1433 O O . ARG A 1 183 ? 33.078 -2.196 8.868 1.00 40.75 183 ARG A O 1
ATOM 1440 N N . GLN A 1 184 ? 34.384 -3.776 7.976 1.00 37.94 184 GLN A N 1
ATOM 1441 C CA . GLN A 1 184 ? 35.070 -2.872 7.036 1.00 37.94 184 GLN A CA 1
ATOM 1442 C C . GLN A 1 184 ? 34.338 -2.672 5.700 1.00 37.94 184 GLN A C 1
ATOM 1444 O O . GLN A 1 184 ? 34.714 -1.801 4.916 1.00 37.94 184 GLN A O 1
ATOM 1449 N N . SER A 1 185 ? 33.226 -3.373 5.477 1.00 33.72 185 SER A N 1
ATOM 1450 C CA . SER A 1 185 ? 32.294 -3.049 4.392 1.00 33.72 185 SER A CA 1
ATOM 1451 C C . SER A 1 185 ? 31.299 -1.998 4.893 1.00 33.72 185 SER A C 1
ATOM 1453 O O . SER A 1 185 ? 30.432 -2.311 5.701 1.00 33.72 185 SER A O 1
ATOM 1455 N N . GLY A 1 186 ? 31.447 -0.743 4.455 1.00 30.47 186 GLY A N 1
ATOM 1456 C CA . GLY A 1 186 ? 30.800 0.476 4.979 1.00 30.47 186 GLY A CA 1
ATOM 1457 C C . GLY A 1 186 ? 29.263 0.597 4.927 1.00 30.47 186 GLY A C 1
ATOM 1458 O O . GLY A 1 186 ? 28.748 1.705 4.781 1.00 30.47 186 GLY A O 1
ATOM 1459 N N . ALA A 1 187 ? 28.510 -0.491 5.070 1.00 32.16 187 ALA A N 1
ATOM 1460 C CA . ALA A 1 187 ? 27.077 -0.464 5.332 1.00 32.16 187 ALA A CA 1
ATOM 1461 C C . ALA A 1 187 ? 26.843 -0.504 6.852 1.00 32.16 187 ALA A C 1
ATOM 1463 O O . ALA A 1 187 ? 26.792 -1.569 7.465 1.00 32.16 187 ALA A O 1
ATOM 1464 N N . GLY A 1 188 ? 26.722 0.671 7.478 1.00 27.39 188 GLY A N 1
ATOM 1465 C CA . GLY A 1 188 ? 26.286 0.757 8.875 1.00 27.39 188 GLY A CA 1
ATOM 1466 C C . GLY A 1 188 ? 24.939 0.040 9.073 1.00 27.39 188 GLY A C 1
ATOM 1467 O O . GLY A 1 188 ? 24.128 0.017 8.142 1.00 27.39 188 GLY A O 1
ATOM 1468 N N . PRO A 1 189 ? 24.673 -0.553 10.253 1.00 37.31 189 PRO A N 1
ATOM 1469 C CA . PRO A 1 189 ? 23.404 -1.223 10.506 1.00 37.31 189 PRO A CA 1
ATOM 1470 C C . PRO A 1 189 ? 22.278 -0.207 10.314 1.00 37.31 189 PRO A C 1
ATOM 1472 O O . PRO A 1 189 ? 22.293 0.850 10.947 1.00 37.31 189 PRO A O 1
ATOM 1475 N N . ALA A 1 190 ? 21.335 -0.500 9.414 1.00 46.28 190 ALA A N 1
ATOM 1476 C CA . ALA A 1 190 ? 20.175 0.348 9.179 1.00 46.28 190 ALA A CA 1
ATOM 1477 C C . ALA A 1 190 ? 19.496 0.635 10.528 1.00 46.28 190 ALA A C 1
ATOM 1479 O O . ALA A 1 190 ? 18.995 -0.267 11.194 1.00 46.28 190 ALA A O 1
ATOM 1480 N N . THR A 1 191 ? 19.541 1.884 10.985 1.00 48.53 191 THR A N 1
ATOM 1481 C CA . THR A 1 191 ? 18.905 2.304 12.232 1.00 48.53 191 THR A CA 1
ATOM 1482 C C . THR A 1 191 ? 17.407 2.426 11.979 1.00 48.53 191 THR A C 1
ATOM 1484 O O . THR A 1 191 ? 16.910 3.459 11.537 1.00 48.53 191 THR A O 1
ATOM 1487 N N . PHE A 1 192 ? 16.672 1.339 12.207 1.00 62.03 192 PHE A N 1
ATOM 1488 C CA . PHE A 1 192 ? 15.221 1.328 12.041 1.00 62.03 192 PHE A CA 1
ATOM 1489 C C . PHE A 1 192 ? 14.566 2.276 13.056 1.00 62.03 192 PHE A C 1
ATOM 1491 O O . PHE A 1 192 ? 14.828 2.209 14.258 1.00 62.03 192 PHE A O 1
ATOM 1498 N N . SER A 1 193 ? 13.725 3.189 12.565 1.00 71.94 193 SER A N 1
ATOM 1499 C CA . SER A 1 193 ? 12.974 4.128 13.399 1.00 71.94 193 SER A CA 1
ATOM 1500 C C . SER A 1 193 ? 11.640 3.509 13.851 1.00 71.94 193 SER A C 1
ATOM 1502 O O . SER A 1 193 ? 11.050 2.725 13.104 1.00 71.94 193 SER A O 1
ATOM 1504 N N . PRO A 1 194 ? 11.092 3.881 15.027 1.00 74.88 194 PRO A N 1
ATOM 1505 C CA . PRO A 1 194 ? 9.756 3.429 15.442 1.00 74.88 194 PRO A CA 1
ATOM 1506 C C . PRO A 1 194 ? 8.658 3.835 14.441 1.00 74.88 194 PRO A C 1
ATOM 1508 O O . PRO A 1 194 ? 7.647 3.151 14.289 1.00 74.88 194 PRO A O 1
ATOM 1511 N N . ALA A 1 195 ? 8.883 4.935 13.714 1.00 77.50 195 ALA A N 1
ATOM 1512 C CA . ALA A 1 195 ? 8.035 5.383 12.614 1.00 77.50 195 ALA A CA 1
ATOM 1513 C C . ALA A 1 195 ? 7.999 4.366 11.460 1.00 77.50 195 ALA A C 1
ATOM 1515 O O . ALA A 1 195 ? 6.923 4.041 10.965 1.00 77.50 195 ALA A O 1
ATOM 1516 N N . LEU A 1 196 ? 9.156 3.811 11.078 1.00 76.56 196 LEU A N 1
ATOM 1517 C CA . LEU A 1 196 ? 9.249 2.792 10.031 1.00 76.56 196 LEU A CA 1
ATOM 1518 C C . LEU A 1 196 ? 8.542 1.496 10.432 1.00 76.56 196 LEU A C 1
ATOM 1520 O O . LEU A 1 196 ? 7.816 0.932 9.621 1.00 76.56 196 LEU A O 1
ATOM 1524 N N . LEU A 1 197 ? 8.695 1.059 11.684 1.00 76.88 197 LEU A N 1
ATOM 1525 C CA . LEU A 1 197 ? 7.981 -0.117 12.195 1.00 76.88 197 LEU A CA 1
ATOM 1526 C C . LEU A 1 197 ? 6.463 0.096 12.182 1.00 76.88 197 LEU A C 1
ATOM 1528 O O . LEU A 1 197 ? 5.738 -0.760 11.691 1.00 76.88 197 LEU A O 1
ATOM 1532 N N . SER A 1 198 ? 5.988 1.265 12.618 1.00 79.94 198 SER A N 1
ATOM 1533 C CA . SER A 1 198 ? 4.557 1.610 12.586 1.00 79.94 198 SER A CA 1
ATOM 1534 C C . SER A 1 198 ? 3.993 1.597 11.157 1.00 79.94 198 SER A C 1
ATOM 1536 O O . SER A 1 198 ? 2.916 1.053 10.917 1.00 79.94 198 SER A O 1
ATOM 1538 N N . CYS A 1 199 ? 4.751 2.129 10.193 1.00 81.81 199 CYS A N 1
ATOM 1539 C CA . CYS A 1 199 ? 4.405 2.088 8.771 1.00 81.81 199 CYS A CA 1
ATOM 1540 C C . CYS A 1 199 ? 4.368 0.647 8.228 1.00 81.81 199 CYS A C 1
ATOM 1542 O O . CYS A 1 199 ? 3.446 0.281 7.501 1.00 81.81 199 CYS A O 1
ATOM 1544 N N . LEU A 1 200 ? 5.331 -0.198 8.619 1.00 78.25 200 LEU A N 1
ATOM 1545 C CA . LEU A 1 200 ? 5.358 -1.613 8.241 1.00 78.25 200 LEU A CA 1
ATOM 1546 C C . LEU A 1 200 ? 4.127 -2.363 8.748 1.00 78.25 200 LEU A C 1
ATOM 1548 O O . LEU A 1 200 ? 3.559 -3.140 7.988 1.00 78.25 200 LEU A O 1
ATOM 1552 N N . VAL A 1 201 ? 3.670 -2.088 9.974 1.00 81.62 201 VAL A N 1
ATOM 1553 C CA . VAL A 1 201 ? 2.403 -2.638 10.482 1.00 81.62 201 VAL A CA 1
ATOM 1554 C C . VAL A 1 201 ? 1.227 -2.187 9.622 1.00 81.62 201 VAL A C 1
ATOM 1556 O O . VAL A 1 201 ? 0.420 -3.022 9.223 1.00 81.62 201 VAL A O 1
ATOM 1559 N N . GLY A 1 202 ? 1.156 -0.899 9.268 1.00 86.06 202 GLY A N 1
ATOM 1560 C CA . GLY A 1 202 ? 0.142 -0.377 8.346 1.00 86.06 202 GLY A CA 1
ATOM 1561 C C . GLY A 1 202 ? 0.117 -1.125 7.008 1.00 86.06 202 GLY A C 1
ATOM 1562 O O . GLY A 1 202 ? -0.943 -1.569 6.566 1.00 86.06 202 GLY A O 1
ATOM 1563 N N . MET A 1 203 ? 1.292 -1.360 6.415 1.00 84.56 203 MET A N 1
ATOM 1564 C CA . MET A 1 203 ? 1.420 -2.154 5.188 1.00 84.56 203 MET A CA 1
ATOM 1565 C C . MET A 1 203 ? 0.949 -3.601 5.378 1.00 84.56 203 MET A C 1
ATOM 1567 O O . MET A 1 203 ? 0.223 -4.109 4.526 1.00 84.56 203 MET A O 1
ATOM 1571 N N . THR A 1 204 ? 1.307 -4.262 6.483 1.00 83.56 204 THR A N 1
ATOM 1572 C CA . THR A 1 204 ? 0.872 -5.641 6.760 1.00 83.56 204 THR A CA 1
ATOM 1573 C C . THR A 1 204 ? -0.644 -5.730 6.961 1.00 83.56 204 THR A C 1
ATOM 1575 O O . THR A 1 204 ? -1.263 -6.662 6.451 1.00 83.56 204 THR A O 1
ATOM 1578 N N . ILE A 1 205 ? -1.270 -4.755 7.635 1.00 87.88 205 ILE A N 1
ATOM 1579 C CA . ILE A 1 205 ? -2.735 -4.684 7.790 1.00 87.88 205 ILE A CA 1
ATOM 1580 C C . ILE A 1 205 ? -3.407 -4.608 6.418 1.00 87.88 205 ILE A C 1
ATOM 1582 O O . ILE A 1 205 ? -4.297 -5.405 6.122 1.00 87.88 205 ILE A O 1
ATOM 1586 N N . LEU A 1 206 ? -2.968 -3.667 5.574 1.00 90.62 206 LEU A N 1
ATOM 1587 C CA . LEU A 1 206 ? -3.537 -3.463 4.241 1.00 90.62 206 LEU A CA 1
ATOM 1588 C C . LEU A 1 206 ? -3.309 -4.669 3.329 1.00 90.62 206 LEU A C 1
ATOM 1590 O O . LEU A 1 206 ? -4.207 -5.065 2.589 1.00 90.62 206 LEU A O 1
ATOM 1594 N N . GLN A 1 207 ? -2.138 -5.295 3.416 1.00 87.56 207 GLN A N 1
ATOM 1595 C CA . GLN A 1 207 ? -1.860 -6.534 2.707 1.00 87.56 207 GLN A CA 1
ATOM 1596 C C . GLN A 1 207 ? -2.802 -7.647 3.171 1.00 87.56 207 GLN A C 1
ATOM 1598 O O . GLN A 1 207 ? -3.436 -8.294 2.345 1.00 87.56 207 GLN A O 1
ATOM 1603 N N . ARG A 1 208 ? -2.936 -7.870 4.482 1.00 86.12 208 ARG A N 1
ATOM 1604 C CA . ARG A 1 208 ? -3.748 -8.966 5.018 1.00 86.12 208 ARG A CA 1
ATOM 1605 C C . ARG A 1 208 ? -5.230 -8.789 4.698 1.00 86.12 208 ARG A C 1
ATOM 1607 O O . ARG A 1 208 ? -5.864 -9.748 4.269 1.00 86.12 208 ARG A O 1
ATOM 1614 N N . ILE A 1 209 ? -5.769 -7.579 4.843 1.00 89.25 209 ILE A N 1
ATOM 1615 C CA . ILE A 1 209 ? -7.182 -7.317 4.552 1.00 89.25 209 ILE A CA 1
ATOM 1616 C C . ILE A 1 209 ? -7.493 -7.436 3.051 1.00 89.25 209 ILE A C 1
ATOM 1618 O O . ILE A 1 209 ? -8.545 -7.958 2.698 1.00 89.25 209 ILE A O 1
ATOM 1622 N N . PHE A 1 210 ? -6.555 -7.062 2.168 1.00 89.31 210 PHE A N 1
ATOM 1623 C CA . PHE A 1 210 ? -6.679 -7.265 0.717 1.00 89.31 210 PHE A CA 1
ATOM 1624 C C . PHE A 1 210 ? -6.808 -8.752 0.340 1.00 89.31 210 PHE A C 1
ATOM 1626 O O . PHE A 1 210 ? -7.515 -9.103 -0.610 1.00 89.31 210 PHE A O 1
ATOM 1633 N N . LEU A 1 211 ? -6.121 -9.631 1.078 1.00 86.25 211 LEU A N 1
ATOM 1634 C CA . LEU A 1 211 ? -6.174 -11.078 0.857 1.00 86.25 211 LEU A CA 1
ATOM 1635 C C . LEU A 1 211 ? -7.486 -11.689 1.334 1.00 86.25 211 LEU A C 1
ATOM 1637 O O . LEU A 1 211 ? -8.027 -12.550 0.648 1.00 86.25 211 LEU A O 1
ATOM 1641 N N . LEU A 1 212 ? -7.977 -11.249 2.491 1.00 86.50 212 LEU A N 1
ATOM 1642 C CA . LEU A 1 212 ? -9.164 -11.827 3.117 1.00 86.50 212 LEU A CA 1
ATOM 1643 C C . LEU A 1 212 ? -10.475 -11.345 2.483 1.00 86.50 212 LEU A C 1
ATOM 1645 O O . LEU A 1 212 ? -11.431 -12.111 2.450 1.00 86.50 212 LEU A O 1
ATOM 1649 N N . HIS A 1 213 ? -10.527 -10.103 1.986 1.00 89.50 213 HIS A N 1
ATOM 1650 C CA . HIS A 1 213 ? -11.789 -9.445 1.631 1.00 89.50 213 HIS A CA 1
ATOM 1651 C C . HIS A 1 213 ? -11.782 -8.842 0.226 1.00 89.50 213 HIS A C 1
ATOM 1653 O O . HIS A 1 213 ? -11.172 -7.804 -0.030 1.00 89.50 213 HIS A O 1
ATOM 1659 N N . ASP A 1 214 ? -12.547 -9.448 -0.681 1.00 87.19 214 ASP A N 1
ATOM 1660 C CA . ASP A 1 214 ? -12.695 -9.010 -2.075 1.00 87.19 214 ASP A CA 1
ATOM 1661 C C . ASP A 1 214 ? -13.293 -7.597 -2.191 1.00 87.19 214 ASP A C 1
ATOM 1663 O O . ASP A 1 214 ? -12.877 -6.806 -3.040 1.00 87.19 214 ASP A O 1
ATOM 1667 N N . VAL A 1 215 ? -14.224 -7.254 -1.294 1.00 89.19 215 VAL A N 1
ATOM 1668 C CA . VAL A 1 215 ? -14.988 -5.994 -1.314 1.00 89.19 215 VAL A CA 1
ATOM 1669 C C . VAL A 1 215 ? -14.131 -4.739 -1.116 1.00 89.19 215 VAL A C 1
ATOM 1671 O O . VAL A 1 215 ? -14.488 -3.678 -1.620 1.00 89.19 215 VAL A O 1
ATOM 1674 N N . VAL A 1 216 ? -12.981 -4.843 -0.438 1.00 90.69 216 VAL A N 1
ATOM 1675 C CA . VAL A 1 216 ? -12.083 -3.699 -0.178 1.00 90.69 216 VAL A CA 1
ATOM 1676 C C . VAL A 1 216 ? -10.922 -3.589 -1.160 1.00 90.69 216 VAL A C 1
ATOM 1678 O O . VAL A 1 216 ? -10.207 -2.588 -1.145 1.00 90.69 216 VAL A O 1
ATOM 1681 N N . ARG A 1 217 ? -10.707 -4.582 -2.035 1.00 91.00 217 ARG A N 1
ATOM 1682 C CA . ARG A 1 217 ? -9.548 -4.597 -2.945 1.00 91.00 217 ARG A CA 1
ATOM 1683 C C . ARG A 1 217 ? -9.488 -3.351 -3.822 1.00 91.00 217 ARG A C 1
ATOM 1685 O O . ARG A 1 217 ? -8.426 -2.752 -3.964 1.00 91.00 217 ARG A O 1
ATOM 1692 N N . MET A 1 218 ? -10.634 -2.933 -4.358 1.00 90.00 218 MET A N 1
ATOM 1693 C CA . MET A 1 218 ? -10.727 -1.726 -5.182 1.00 90.00 218 MET A CA 1
ATOM 1694 C C . MET A 1 218 ? -10.430 -0.452 -4.398 1.00 90.00 218 MET A C 1
ATOM 1696 O O . MET A 1 218 ? -9.683 0.382 -4.898 1.00 90.00 218 MET A O 1
ATOM 1700 N N . GLU A 1 219 ? -10.951 -0.330 -3.177 1.00 90.56 219 GLU A N 1
ATOM 1701 C CA . GLU A 1 219 ? -10.699 0.820 -2.299 1.00 90.56 219 GLU A CA 1
ATOM 1702 C C . GLU A 1 219 ? -9.207 0.932 -1.943 1.00 90.56 219 GLU A C 1
ATOM 1704 O O . GLU A 1 219 ? -8.632 2.020 -1.963 1.00 90.56 219 GLU A O 1
ATOM 1709 N N . ILE A 1 220 ? -8.548 -0.198 -1.662 1.00 91.12 220 ILE A N 1
ATOM 1710 C CA . ILE A 1 220 ? -7.110 -0.246 -1.360 1.00 91.12 220 ILE A CA 1
ATOM 1711 C C . ILE A 1 220 ? -6.287 0.157 -2.585 1.00 91.12 220 ILE A C 1
ATOM 1713 O O . ILE A 1 220 ? -5.372 0.971 -2.466 1.00 91.12 220 ILE A O 1
ATOM 1717 N N . LEU A 1 221 ? -6.619 -0.375 -3.764 1.00 90.12 221 LEU A N 1
ATOM 1718 C CA . LEU A 1 221 ? -5.923 -0.039 -5.005 1.00 90.12 221 LEU A CA 1
ATOM 1719 C C . LEU A 1 221 ? -6.109 1.429 -5.392 1.00 90.12 221 LEU A C 1
ATOM 1721 O O . LEU A 1 221 ? -5.136 2.072 -5.771 1.00 90.12 221 LEU A O 1
ATOM 1725 N N . GLU A 1 222 ? -7.317 1.982 -5.248 1.00 89.19 222 GLU A N 1
ATOM 1726 C CA . GLU A 1 222 ? -7.564 3.416 -5.460 1.00 89.19 222 GLU A CA 1
ATOM 1727 C C . GLU A 1 222 ? -6.694 4.260 -4.548 1.00 89.19 222 GLU A C 1
ATOM 1729 O O . GLU A 1 222 ? -6.015 5.155 -5.033 1.00 89.19 222 GLU A O 1
ATOM 1734 N N . ARG A 1 223 ? -6.621 3.929 -3.253 1.00 88.44 223 ARG A N 1
ATOM 1735 C CA . ARG A 1 223 ? -5.747 4.647 -2.318 1.00 88.44 223 ARG A CA 1
ATOM 1736 C C . ARG A 1 223 ? -4.273 4.550 -2.702 1.00 88.44 223 ARG A C 1
ATOM 1738 O O . ARG A 1 223 ? -3.580 5.563 -2.669 1.00 88.44 223 ARG A O 1
ATOM 1745 N N . ILE A 1 224 ? -3.792 3.370 -3.091 1.00 88.44 224 ILE A N 1
ATOM 1746 C CA . ILE A 1 224 ? -2.408 3.189 -3.552 1.00 88.44 224 ILE A CA 1
ATOM 1747 C C . ILE A 1 224 ? -2.134 4.086 -4.766 1.00 88.44 224 ILE A C 1
ATOM 1749 O O . ILE A 1 224 ? -1.177 4.862 -4.749 1.00 88.44 224 ILE A O 1
ATOM 1753 N N . PHE A 1 225 ? -2.974 4.022 -5.801 1.00 86.56 225 PHE A N 1
ATOM 1754 C CA . PHE A 1 225 ? -2.769 4.795 -7.027 1.00 86.56 225 PHE A CA 1
ATOM 1755 C C . PHE A 1 225 ? -2.921 6.290 -6.802 1.00 86.56 225 PHE A C 1
ATOM 1757 O O . PHE A 1 225 ? -2.100 7.066 -7.281 1.00 86.56 225 PHE A O 1
ATOM 1764 N N . ASP A 1 226 ? -3.886 6.695 -5.993 1.00 86.25 226 ASP A N 1
ATOM 1765 C CA . ASP A 1 226 ? -4.064 8.075 -5.593 1.00 86.25 226 ASP A CA 1
ATOM 1766 C C . ASP A 1 226 ? -2.814 8.639 -4.909 1.00 86.25 226 ASP A C 1
ATOM 1768 O O . ASP A 1 226 ? -2.400 9.752 -5.216 1.00 86.25 226 ASP A O 1
ATOM 1772 N N . HIS A 1 227 ? -2.166 7.893 -4.011 1.00 82.25 227 HIS A N 1
ATOM 1773 C CA . HIS A 1 227 ? -0.927 8.353 -3.375 1.00 82.25 227 HIS A CA 1
ATOM 1774 C C . HIS A 1 227 ? 0.272 8.334 -4.335 1.00 82.25 227 HIS A C 1
ATOM 1776 O O . HIS A 1 227 ? 1.147 9.198 -4.234 1.00 82.25 227 HIS A O 1
ATOM 1782 N N . ILE A 1 228 ? 0.295 7.416 -5.308 1.00 79.62 228 ILE A N 1
ATOM 1783 C CA . ILE A 1 228 ? 1.300 7.397 -6.380 1.00 79.62 228 ILE A CA 1
ATOM 1784 C C . ILE A 1 228 ? 1.139 8.609 -7.314 1.00 79.62 228 ILE A C 1
ATOM 1786 O O . ILE A 1 228 ? 2.140 9.217 -7.688 1.00 79.62 228 ILE A O 1
ATOM 1790 N N . VAL A 1 229 ? -0.094 8.989 -7.662 1.00 76.56 229 VAL A N 1
ATOM 1791 C CA . VAL A 1 229 ? -0.399 10.068 -8.617 1.00 76.56 229 VAL A CA 1
ATOM 1792 C C . VAL A 1 229 ? -0.406 11.447 -7.951 1.00 76.56 229 VAL A C 1
ATOM 1794 O O . VAL A 1 229 ? 0.162 12.388 -8.501 1.00 76.56 229 VAL A O 1
ATOM 1797 N N . ARG A 1 230 ? -0.986 11.601 -6.752 1.00 68.44 230 ARG A N 1
ATOM 1798 C CA . ARG A 1 230 ? -1.094 12.901 -6.055 1.00 68.44 230 ARG A CA 1
ATOM 1799 C C . ARG A 1 230 ? 0.253 13.500 -5.650 1.00 68.44 230 ARG A C 1
ATOM 1801 O O . ARG A 1 230 ? 0.334 14.712 -5.493 1.00 68.44 230 ARG A O 1
ATOM 1808 N N . CYS A 1 231 ? 1.312 12.699 -5.534 1.00 56.22 231 CYS A N 1
ATOM 1809 C CA . CYS A 1 231 ? 2.667 13.189 -5.255 1.00 56.22 231 CYS A CA 1
ATOM 1810 C C . CYS A 1 231 ? 3.376 13.774 -6.496 1.00 56.22 231 CYS A C 1
ATOM 1812 O O . CYS A 1 231 ? 4.606 13.836 -6.526 1.00 56.22 231 CYS A O 1
ATOM 1814 N N . MET A 1 232 ? 2.617 14.209 -7.516 1.00 50.12 232 MET A N 1
ATOM 1815 C CA . MET A 1 232 ? 3.111 15.030 -8.624 1.00 50.12 232 MET A CA 1
ATOM 1816 C C . MET A 1 232 ? 3.946 16.184 -8.066 1.00 50.12 232 MET A C 1
ATOM 1818 O O . MET A 1 232 ? 3.465 17.005 -7.285 1.00 50.12 232 MET A O 1
ATOM 1822 N N . ALA A 1 233 ? 5.225 16.192 -8.434 1.00 41.72 233 ALA A N 1
ATOM 1823 C CA . ALA A 1 233 ? 6.223 17.081 -7.872 1.00 41.72 233 ALA A CA 1
ATOM 1824 C C . ALA A 1 233 ? 5.741 18.546 -7.870 1.00 41.72 233 ALA A C 1
ATOM 1826 O O . ALA A 1 233 ? 5.358 19.061 -8.925 1.00 41.72 233 ALA A O 1
ATOM 1827 N N . PRO A 1 234 ? 5.814 19.265 -6.732 1.00 38.12 234 PRO A N 1
ATOM 1828 C CA . PRO A 1 234 ? 5.785 20.713 -6.780 1.00 38.12 234 PRO A CA 1
ATOM 1829 C C . PRO A 1 234 ? 7.008 21.139 -7.591 1.00 38.12 234 PRO A C 1
ATOM 1831 O O . PRO A 1 234 ? 8.141 20.790 -7.248 1.00 38.12 234 PRO A O 1
ATOM 1834 N N . ASN A 1 235 ? 6.781 21.860 -8.689 1.00 34.84 235 ASN A N 1
ATOM 1835 C CA . ASN A 1 235 ? 7.852 22.508 -9.432 1.00 34.84 235 ASN A CA 1
ATOM 1836 C C . ASN A 1 235 ? 8.775 23.217 -8.436 1.00 34.84 235 ASN A C 1
ATOM 1838 O O . ASN A 1 235 ? 8.343 24.074 -7.663 1.00 34.84 235 ASN A O 1
ATOM 1842 N N . ALA A 1 236 ? 10.046 22.828 -8.455 1.00 36.41 236 ALA A N 1
ATOM 1843 C CA . ALA A 1 236 ? 11.120 23.426 -7.685 1.00 36.41 236 ALA A CA 1
ATOM 1844 C C . ALA A 1 236 ? 11.389 24.855 -8.189 1.00 36.41 236 ALA A C 1
ATOM 1846 O O . ALA A 1 236 ? 12.382 25.101 -8.859 1.00 36.41 236 ALA A O 1
ATOM 1847 N N . ALA A 1 237 ? 10.471 25.787 -7.925 1.00 33.28 237 ALA A N 1
ATOM 1848 C CA . ALA A 1 237 ? 10.612 27.210 -8.222 1.00 33.28 237 ALA A CA 1
ATOM 1849 C C . ALA A 1 237 ? 9.546 28.054 -7.493 1.00 33.28 237 ALA A C 1
ATOM 1851 O O . ALA A 1 237 ? 8.845 28.841 -8.117 1.00 33.28 237 ALA A O 1
ATOM 1852 N N . ALA A 1 238 ? 9.398 27.914 -6.174 1.00 32.97 238 ALA A N 1
ATOM 1853 C CA . ALA A 1 238 ? 8.736 28.945 -5.370 1.00 32.97 238 ALA A CA 1
ATOM 1854 C C . ALA A 1 238 ? 9.207 28.893 -3.911 1.00 32.97 238 ALA A C 1
ATOM 1856 O O . ALA A 1 238 ? 8.871 27.963 -3.191 1.00 32.97 238 ALA A O 1
ATOM 1857 N N . GLY A 1 239 ? 9.986 29.907 -3.516 1.00 31.86 239 GLY A N 1
ATOM 1858 C CA . GLY A 1 239 ? 10.013 30.510 -2.175 1.00 31.86 239 GLY A CA 1
ATOM 1859 C C . GLY A 1 239 ? 10.414 29.637 -0.977 1.00 31.86 239 GLY A C 1
ATOM 1860 O O . GLY A 1 239 ? 9.759 28.662 -0.632 1.00 31.86 239 GLY A O 1
ATOM 1861 N N . GLY A 1 240 ? 11.482 30.048 -0.286 1.00 34.12 240 GLY A N 1
ATOM 1862 C CA . GLY A 1 240 ? 12.030 29.414 0.918 1.00 34.12 240 GLY A CA 1
ATOM 1863 C C . GLY A 1 240 ? 10.986 28.956 1.949 1.00 34.12 240 GLY A C 1
ATOM 1864 O O . GLY A 1 240 ? 10.223 29.756 2.475 1.00 34.12 240 GLY A O 1
ATOM 1865 N N . GLY A 1 241 ? 11.001 27.651 2.249 1.00 35.44 241 GLY A N 1
ATOM 1866 C CA . GLY A 1 241 ? 10.200 27.024 3.310 1.00 35.44 241 GLY A CA 1
ATOM 1867 C C . GLY A 1 241 ? 9.959 25.511 3.150 1.00 35.44 241 GLY A C 1
ATOM 1868 O O . GLY A 1 241 ? 9.694 24.827 4.131 1.00 35.44 241 GLY A O 1
ATOM 1869 N N . GLY A 1 242 ? 10.092 24.948 1.941 1.00 38.16 242 GLY A N 1
ATOM 1870 C CA . GLY A 1 242 ? 9.459 23.660 1.587 1.00 38.16 242 GLY A CA 1
ATOM 1871 C C . GLY A 1 242 ? 10.324 22.398 1.417 1.00 38.16 242 GLY A C 1
ATOM 1872 O O . GLY A 1 242 ? 9.841 21.442 0.816 1.00 38.16 242 GLY A O 1
ATOM 1873 N N . ARG A 1 243 ? 11.578 22.321 1.896 1.00 38.69 243 ARG A N 1
ATOM 1874 C CA . ARG A 1 243 ? 12.396 21.090 1.703 1.00 38.69 243 ARG A CA 1
ATOM 1875 C C . ARG A 1 243 ? 11.876 19.883 2.502 1.00 38.69 243 ARG A C 1
ATOM 1877 O O . ARG A 1 243 ? 11.947 18.767 2.001 1.00 38.69 243 ARG A O 1
ATOM 1884 N N . GLY A 1 244 ? 11.313 20.094 3.696 1.00 43.72 244 GLY A N 1
ATOM 1885 C CA . GLY A 1 244 ? 10.789 19.011 4.545 1.00 43.72 244 GLY A CA 1
ATOM 1886 C C . GLY A 1 244 ? 9.521 18.342 3.996 1.00 43.72 244 GLY A C 1
ATOM 1887 O O . GLY A 1 244 ? 9.408 17.121 4.040 1.00 43.72 244 GLY A O 1
ATOM 1888 N N . ALA A 1 245 ? 8.605 19.117 3.407 1.00 47.97 245 ALA A N 1
ATOM 1889 C CA . ALA A 1 245 ? 7.346 18.602 2.860 1.00 47.97 245 ALA A CA 1
ATOM 1890 C C . ALA A 1 245 ? 7.543 17.792 1.563 1.00 47.97 245 ALA A C 1
ATOM 1892 O O . ALA A 1 245 ? 6.872 16.785 1.353 1.00 47.97 245 ALA A O 1
ATOM 1893 N N . ALA A 1 246 ? 8.504 18.180 0.717 1.00 47.34 246 ALA A N 1
ATOM 1894 C CA . ALA A 1 246 ? 8.811 17.449 -0.515 1.00 47.34 246 ALA A CA 1
ATOM 1895 C C . ALA A 1 246 ? 9.462 16.076 -0.242 1.00 47.34 246 ALA A C 1
ATOM 1897 O O . ALA A 1 246 ? 9.103 15.083 -0.871 1.00 47.34 246 ALA A O 1
ATOM 1898 N N . LEU A 1 247 ? 10.382 16.004 0.731 1.00 51.22 247 LEU A N 1
ATOM 1899 C CA . LEU A 1 247 ? 10.984 14.741 1.190 1.00 51.22 247 LEU A CA 1
ATOM 1900 C C . LEU A 1 247 ? 9.941 13.828 1.855 1.00 51.22 247 LEU A C 1
ATOM 1902 O O . LEU A 1 247 ? 9.952 12.617 1.646 1.00 51.22 247 LEU A O 1
ATOM 1906 N N . SER A 1 248 ? 9.021 14.430 2.611 1.00 58.97 248 SER A N 1
ATOM 1907 C CA . SER A 1 248 ? 7.896 13.754 3.257 1.00 58.97 248 SER A CA 1
ATOM 1908 C C . SER A 1 248 ? 6.972 13.084 2.233 1.00 58.97 248 SER A C 1
ATOM 1910 O O . SER A 1 248 ? 6.763 11.873 2.298 1.00 58.97 248 SER A O 1
ATOM 1912 N N . SER A 1 249 ? 6.541 13.822 1.206 1.00 64.25 249 SER A N 1
ATOM 1913 C CA . SER A 1 249 ? 5.661 13.302 0.151 1.00 64.25 249 SER A CA 1
ATOM 1914 C C . SER A 1 249 ? 6.291 12.143 -0.632 1.00 64.25 249 SER A C 1
ATOM 1916 O O . SER A 1 249 ? 5.629 11.140 -0.890 1.00 64.25 249 SER A O 1
ATOM 1918 N N . ALA A 1 250 ? 7.586 12.235 -0.959 1.00 65.69 250 ALA A N 1
ATOM 1919 C CA . ALA A 1 250 ? 8.304 11.168 -1.659 1.00 65.69 250 ALA A CA 1
ATOM 1920 C C . ALA A 1 250 ? 8.455 9.899 -0.798 1.00 65.69 250 ALA A C 1
ATOM 1922 O O . ALA A 1 250 ? 8.404 8.785 -1.317 1.00 65.69 250 ALA A O 1
ATOM 1923 N N . SER A 1 251 ? 8.616 10.053 0.521 1.00 68.88 251 SER A N 1
ATOM 1924 C CA . SER A 1 251 ? 8.724 8.920 1.444 1.00 68.88 251 SER A CA 1
ATOM 1925 C C . SER A 1 251 ? 7.415 8.134 1.546 1.00 68.88 251 SER A C 1
ATOM 1927 O O . SER A 1 251 ? 7.434 6.910 1.435 1.00 68.88 251 SER A O 1
ATOM 1929 N N . THR A 1 252 ? 6.276 8.826 1.642 1.00 75.56 252 THR A N 1
ATOM 1930 C CA . THR A 1 252 ? 4.944 8.210 1.631 1.00 75.56 252 THR A CA 1
ATOM 1931 C C . THR A 1 252 ? 4.669 7.531 0.290 1.00 75.56 252 THR A C 1
ATOM 1933 O O . THR A 1 252 ? 4.233 6.384 0.260 1.00 75.56 252 THR A O 1
ATOM 1936 N N . GLN A 1 253 ? 5.016 8.172 -0.831 1.00 78.69 253 GLN A N 1
ATOM 1937 C CA . GLN A 1 253 ? 4.879 7.572 -2.162 1.00 78.69 253 GLN A CA 1
ATOM 1938 C C . GLN A 1 253 ? 5.634 6.235 -2.276 1.00 78.69 253 GLN A C 1
ATOM 1940 O O . GLN A 1 253 ? 5.084 5.250 -2.764 1.00 78.69 253 GLN A O 1
ATOM 1945 N N . LEU A 1 254 ? 6.867 6.164 -1.763 1.00 78.38 254 LEU A N 1
ATOM 1946 C CA . LEU A 1 254 ? 7.660 4.930 -1.740 1.00 78.38 254 LEU A CA 1
ATOM 1947 C C . LEU A 1 254 ? 7.045 3.832 -0.866 1.00 78.38 254 LEU A C 1
ATOM 1949 O O . LEU A 1 254 ? 7.146 2.657 -1.210 1.00 78.38 254 LEU A O 1
ATOM 1953 N N . GLN A 1 255 ? 6.404 4.193 0.246 1.00 81.25 255 GLN A N 1
ATOM 1954 C CA . GLN A 1 255 ? 5.721 3.231 1.114 1.00 81.25 255 GLN A CA 1
ATOM 1955 C C . GLN A 1 255 ? 4.531 2.582 0.391 1.00 81.25 255 GLN A C 1
ATOM 1957 O O . GLN A 1 255 ? 4.382 1.363 0.437 1.00 81.25 255 GLN A O 1
ATOM 1962 N N . TYR A 1 256 ? 3.731 3.359 -0.345 1.00 85.50 256 TYR A N 1
ATOM 1963 C CA . TYR A 1 256 ? 2.634 2.808 -1.153 1.00 85.50 256 TYR A CA 1
ATOM 1964 C C . TYR A 1 256 ? 3.126 2.000 -2.361 1.00 85.50 256 TYR A C 1
ATOM 1966 O O . TYR A 1 256 ? 2.517 0.986 -2.694 1.00 85.50 256 TYR A O 1
ATOM 1974 N N . ILE A 1 257 ? 4.252 2.376 -2.981 1.00 84.25 257 ILE A N 1
ATOM 1975 C CA . ILE A 1 257 ? 4.881 1.560 -4.037 1.00 84.25 257 ILE A CA 1
ATOM 1976 C C . ILE A 1 257 ? 5.385 0.227 -3.469 1.00 84.25 257 ILE A C 1
ATOM 1978 O O . ILE A 1 257 ? 5.201 -0.811 -4.097 1.00 84.25 257 ILE A O 1
ATOM 1982 N N . SER A 1 258 ? 5.957 0.230 -2.263 1.00 82.81 258 SER A N 1
ATOM 1983 C CA . SER A 1 258 ? 6.372 -0.991 -1.562 1.00 82.81 258 SER A CA 1
ATOM 1984 C C . SER A 1 258 ? 5.179 -1.894 -1.225 1.00 82.81 258 SER A C 1
ATOM 1986 O O . SER A 1 258 ? 5.237 -3.107 -1.430 1.00 82.81 258 SER A O 1
ATOM 1988 N N . LEU A 1 259 ? 4.057 -1.310 -0.785 1.00 86.06 259 LEU A N 1
ATOM 1989 C CA . LEU A 1 259 ? 2.807 -2.048 -0.599 1.00 86.06 259 LEU A CA 1
ATOM 1990 C C . LEU A 1 259 ? 2.328 -2.673 -1.918 1.00 86.06 259 LEU A C 1
ATOM 1992 O O . LEU A 1 259 ? 2.012 -3.861 -1.939 1.00 86.06 259 LEU A O 1
ATOM 1996 N N . LEU A 1 260 ? 2.323 -1.909 -3.016 1.00 87.31 260 LEU A N 1
ATOM 1997 C CA . LEU A 1 260 ? 1.963 -2.422 -4.339 1.00 87.31 260 LEU A CA 1
ATOM 1998 C C . LEU A 1 260 ? 2.866 -3.589 -4.745 1.00 87.31 260 LEU A C 1
ATOM 2000 O O . LEU A 1 260 ? 2.366 -4.632 -5.151 1.00 87.31 260 LEU A O 1
ATOM 2004 N N . GLU A 1 261 ? 4.179 -3.450 -4.584 1.00 84.25 261 GLU A N 1
ATOM 2005 C CA . GLU A 1 261 ? 5.140 -4.505 -4.896 1.00 84.25 261 GLU A CA 1
ATOM 2006 C C . GLU A 1 261 ? 4.875 -5.787 -4.092 1.00 84.25 261 GLU A C 1
ATOM 2008 O O . GLU A 1 261 ? 4.903 -6.889 -4.648 1.00 84.25 261 GLU A O 1
ATOM 2013 N N . LYS A 1 262 ? 4.577 -5.667 -2.791 1.00 81.62 262 LYS A N 1
ATOM 2014 C CA . LYS A 1 262 ? 4.193 -6.815 -1.957 1.00 81.62 262 LYS A CA 1
ATOM 2015 C C . LYS A 1 262 ? 2.917 -7.474 -2.479 1.00 81.62 262 LYS A C 1
ATOM 2017 O O . LYS A 1 262 ? 2.894 -8.692 -2.652 1.00 81.62 262 LYS A O 1
ATOM 2022 N N . LEU A 1 263 ? 1.877 -6.693 -2.768 1.00 85.69 263 LEU A N 1
ATOM 2023 C CA . LEU A 1 263 ? 0.615 -7.217 -3.297 1.00 85.69 263 LEU A CA 1
ATOM 2024 C C . LEU A 1 263 ? 0.827 -7.955 -4.628 1.00 85.69 263 LEU A C 1
ATOM 2026 O O . LEU A 1 263 ? 0.350 -9.081 -4.790 1.00 85.69 263 LEU A O 1
ATOM 2030 N N . VAL A 1 264 ? 1.602 -7.356 -5.536 1.00 85.50 264 VAL A N 1
ATOM 2031 C CA . VAL A 1 264 ? 1.945 -7.915 -6.849 1.00 85.50 264 VAL A CA 1
ATOM 2032 C C . VAL A 1 264 ? 2.726 -9.220 -6.723 1.00 85.50 264 VAL A C 1
ATOM 2034 O O . VAL A 1 264 ? 2.394 -10.191 -7.400 1.00 85.50 264 VAL A O 1
ATOM 2037 N N . ARG A 1 265 ? 3.736 -9.282 -5.849 1.00 82.12 265 ARG A N 1
ATOM 2038 C CA . ARG A 1 265 ? 4.558 -10.487 -5.681 1.00 82.12 265 ARG A CA 1
ATOM 2039 C C . ARG A 1 265 ? 3.771 -11.649 -5.080 1.00 82.12 265 ARG A C 1
ATOM 2041 O O . ARG A 1 265 ? 3.975 -12.788 -5.489 1.00 82.12 265 ARG A O 1
ATOM 2048 N N . HIS A 1 266 ? 2.897 -11.379 -4.111 1.00 79.12 266 HIS A N 1
ATOM 2049 C CA . HIS A 1 266 ? 2.158 -12.438 -3.430 1.00 79.12 266 HIS A CA 1
ATOM 2050 C C . HIS A 1 266 ? 0.986 -12.977 -4.256 1.00 79.12 266 HIS A C 1
ATOM 2052 O O . HIS A 1 266 ? 0.766 -14.183 -4.240 1.00 79.12 266 HIS A O 1
ATOM 2058 N N . ASN A 1 267 ? 0.236 -12.124 -4.968 1.00 79.44 267 ASN A N 1
ATOM 2059 C CA . ASN A 1 267 ? -0.960 -12.551 -5.708 1.00 79.44 267 ASN A CA 1
ATOM 2060 C C . ASN A 1 267 ? -1.125 -11.808 -7.040 1.00 79.44 267 ASN A C 1
ATOM 2062 O O . ASN A 1 267 ? -2.077 -11.038 -7.212 1.00 79.44 267 ASN A O 1
ATOM 2066 N N . PRO A 1 268 ? -0.246 -12.062 -8.023 1.00 83.19 268 PRO A N 1
ATOM 2067 C CA . PRO A 1 268 ? -0.293 -11.337 -9.286 1.00 83.19 268 PRO A CA 1
ATOM 2068 C C . PRO A 1 268 ? -1.582 -11.624 -10.075 1.00 83.19 268 PRO A C 1
ATOM 2070 O O . PRO A 1 268 ? -2.138 -10.723 -10.693 1.00 83.19 268 PRO A O 1
ATOM 2073 N N . ASN A 1 269 ? -2.127 -12.844 -9.982 1.00 83.00 269 ASN A N 1
ATOM 2074 C CA . ASN A 1 269 ? -3.349 -13.247 -10.693 1.00 83.00 269 ASN A CA 1
ATOM 2075 C C . ASN A 1 269 ? -4.601 -12.477 -10.246 1.00 83.00 269 ASN A C 1
ATOM 2077 O O . ASN A 1 269 ? -5.447 -12.152 -11.074 1.00 83.00 269 ASN A O 1
ATOM 2081 N N . VAL A 1 270 ? -4.718 -12.162 -8.951 1.00 85.06 270 VAL A N 1
ATOM 2082 C CA . VAL A 1 270 ? -5.843 -11.367 -8.424 1.00 85.06 270 VAL A CA 1
ATOM 2083 C C . VAL A 1 270 ? -5.766 -9.939 -8.966 1.00 85.06 270 VAL A C 1
ATOM 2085 O O . VAL A 1 270 ? -6.777 -9.350 -9.335 1.00 85.06 270 VAL A O 1
ATOM 2088 N N . LEU A 1 271 ? -4.553 -9.396 -9.077 1.00 85.56 271 LEU A N 1
ATOM 2089 C CA . LEU A 1 271 ? -4.326 -8.035 -9.553 1.00 85.56 271 LEU A CA 1
ATOM 2090 C C . LEU A 1 271 ? -4.513 -7.868 -11.064 1.00 85.56 271 LEU A C 1
ATOM 2092 O O . LEU A 1 271 ? -4.836 -6.766 -11.503 1.00 85.56 271 LEU A O 1
ATOM 2096 N N . LEU A 1 272 ? -4.394 -8.938 -11.858 1.00 85.06 272 LEU A N 1
ATOM 2097 C CA . LEU A 1 272 ? -4.675 -8.902 -13.301 1.00 85.06 272 LEU A CA 1
ATOM 2098 C C . LEU A 1 272 ? -6.125 -8.498 -13.617 1.00 85.06 272 LEU A C 1
ATOM 2100 O O . LEU A 1 272 ? -6.390 -7.932 -14.679 1.00 85.06 272 LEU A O 1
ATOM 2104 N N . GLN A 1 273 ? -7.060 -8.706 -12.687 1.00 88.12 273 GLN A N 1
ATOM 2105 C CA . GLN A 1 273 ? -8.448 -8.247 -12.831 1.00 88.12 273 GLN A CA 1
ATOM 2106 C C . GLN A 1 273 ? -8.559 -6.714 -12.813 1.00 88.12 273 GLN A C 1
ATOM 2108 O O . GLN A 1 273 ? -9.528 -6.149 -13.312 1.00 88.12 273 GLN A O 1
ATOM 2113 N N . TYR A 1 274 ? -7.541 -6.031 -12.284 1.00 87.75 274 TYR A N 1
ATOM 2114 C CA . TYR A 1 274 ? -7.481 -4.579 -12.132 1.00 87.75 274 TYR A CA 1
ATOM 2115 C C . TYR A 1 274 ? -6.473 -3.924 -13.093 1.00 87.75 274 TYR A C 1
ATOM 2117 O O . TYR A 1 274 ? -6.025 -2.801 -12.855 1.00 87.75 274 TYR A O 1
ATOM 2125 N N . THR A 1 275 ? -6.140 -4.597 -14.205 1.00 87.19 275 THR A N 1
ATOM 2126 C CA . THR A 1 275 ? -5.185 -4.120 -15.227 1.00 87.19 275 THR A CA 1
ATOM 2127 C C . THR A 1 275 ? -5.493 -2.704 -15.727 1.00 87.19 275 THR A C 1
ATOM 2129 O O . THR A 1 275 ? -4.565 -1.927 -15.928 1.00 87.19 275 THR A O 1
ATOM 2132 N N . ALA A 1 276 ? -6.767 -2.321 -15.872 1.00 88.81 276 ALA A N 1
ATOM 2133 C CA . ALA A 1 276 ? -7.143 -0.969 -16.302 1.00 88.81 276 ALA A CA 1
ATOM 2134 C C . ALA A 1 276 ? -6.591 0.123 -15.365 1.00 88.81 276 ALA A C 1
ATOM 2136 O O . ALA A 1 276 ? -5.917 1.038 -15.821 1.00 88.81 276 ALA A O 1
ATOM 2137 N N . LYS A 1 277 ? -6.755 -0.036 -14.046 1.00 85.25 277 LYS A N 1
ATOM 2138 C CA . LYS A 1 277 ? -6.232 0.930 -13.066 1.00 85.25 277 LYS A CA 1
ATOM 2139 C C . LYS A 1 277 ? -4.706 0.952 -13.007 1.00 85.25 277 LYS A C 1
ATOM 2141 O O . LYS A 1 277 ? -4.100 1.991 -12.763 1.00 85.25 277 LYS A O 1
ATOM 2146 N N . LEU A 1 278 ? -4.070 -0.196 -13.245 1.00 87.06 278 LEU A N 1
ATOM 2147 C CA . LEU A 1 278 ? -2.614 -0.260 -13.367 1.00 87.06 278 LEU A CA 1
ATOM 2148 C C . LEU A 1 278 ? -2.122 0.493 -14.606 1.00 87.06 278 LEU A C 1
ATOM 2150 O O . LEU A 1 278 ? -1.108 1.181 -14.521 1.00 87.06 278 LEU A O 1
ATOM 2154 N N . LYS A 1 279 ? -2.843 0.411 -15.732 1.00 89.31 279 LYS A N 1
ATOM 2155 C CA . LYS A 1 279 ? -2.549 1.215 -16.926 1.00 89.31 279 LYS A CA 1
ATOM 2156 C C . LYS A 1 279 ? -2.678 2.710 -16.629 1.00 89.31 279 LYS A C 1
ATOM 2158 O O . LYS A 1 279 ? -1.775 3.458 -16.998 1.00 89.31 279 LYS A O 1
ATOM 2163 N N . ASP A 1 280 ? -3.701 3.126 -15.885 1.00 87.12 280 ASP A N 1
ATOM 2164 C CA . ASP A 1 280 ? -3.834 4.523 -15.453 1.00 87.12 280 ASP A CA 1
ATOM 2165 C C . ASP A 1 280 ? -2.602 4.958 -14.639 1.00 87.12 280 ASP A C 1
ATOM 2167 O O . ASP A 1 280 ? -1.973 5.968 -14.943 1.00 87.12 280 ASP A O 1
ATOM 2171 N N . ALA A 1 281 ? -2.164 4.152 -13.663 1.00 84.38 281 ALA A N 1
ATOM 2172 C CA . ALA A 1 281 ? -0.967 4.448 -12.869 1.00 84.38 281 ALA A CA 1
ATOM 2173 C C . ALA A 1 281 ? 0.324 4.512 -13.713 1.00 84.38 281 ALA A C 1
ATOM 2175 O O . ALA A 1 281 ? 1.177 5.376 -13.490 1.00 84.38 281 ALA A O 1
ATOM 2176 N N . VAL A 1 282 ? 0.463 3.620 -14.700 1.00 87.88 282 VAL A N 1
ATOM 2177 C CA . VAL A 1 282 ? 1.592 3.585 -15.643 1.00 87.88 282 VAL A CA 1
ATOM 2178 C C . VAL A 1 282 ? 1.618 4.825 -16.539 1.00 87.88 282 VAL A C 1
ATOM 2180 O O . VAL A 1 282 ? 2.701 5.327 -16.840 1.00 87.88 282 VAL A O 1
ATOM 2183 N N . GLU A 1 283 ? 0.466 5.372 -16.931 1.00 89.44 283 GLU A N 1
ATOM 2184 C CA . GLU A 1 283 ? 0.391 6.586 -17.756 1.00 89.44 283 GLU A CA 1
ATOM 2185 C C . GLU A 1 283 ? 1.066 7.791 -17.086 1.00 89.44 283 GLU A C 1
ATOM 2187 O O . GLU A 1 283 ? 1.654 8.647 -17.755 1.00 89.44 283 GLU A O 1
ATOM 2192 N N . TYR A 1 284 ? 1.063 7.829 -15.752 1.00 86.38 284 TYR A N 1
ATOM 2193 C CA . TYR A 1 284 ? 1.695 8.895 -14.984 1.00 86.38 284 TYR A CA 1
ATOM 2194 C C . TYR A 1 284 ? 3.209 8.728 -14.801 1.00 86.38 284 TYR A C 1
ATOM 2196 O O . TYR A 1 284 ? 3.849 9.692 -14.382 1.00 86.38 284 TYR A O 1
ATOM 2204 N N . ILE A 1 285 ? 3.817 7.587 -15.160 1.00 86.75 285 ILE A N 1
ATOM 2205 C CA . ILE A 1 285 ? 5.270 7.333 -15.026 1.00 86.75 285 ILE A CA 1
ATOM 2206 C C . ILE A 1 285 ? 6.149 8.464 -15.592 1.00 86.75 285 ILE A C 1
ATOM 2208 O O . ILE A 1 285 ? 7.070 8.887 -14.890 1.00 86.75 285 ILE A O 1
ATOM 2212 N N . PRO A 1 286 ? 5.894 9.007 -16.801 1.00 87.69 286 PRO A N 1
ATOM 2213 C CA . PRO A 1 286 ? 6.711 10.080 -17.369 1.00 87.69 286 PRO A CA 1
ATOM 2214 C C . PRO A 1 286 ? 6.700 11.376 -16.546 1.00 87.69 286 PRO A C 1
ATOM 2216 O O . PRO A 1 286 ? 7.593 12.200 -16.713 1.00 87.69 286 PRO A O 1
ATOM 2219 N N . HIS A 1 287 ? 5.702 11.569 -15.680 1.00 85.62 287 HIS A N 1
ATOM 2220 C CA . HIS A 1 287 ? 5.549 12.754 -14.833 1.00 85.62 287 HIS A CA 1
ATOM 2221 C C . HIS A 1 287 ? 6.173 12.576 -13.437 1.00 85.62 287 HIS A C 1
ATOM 2223 O O . HIS A 1 287 ? 6.206 13.523 -12.652 1.00 85.62 287 HIS A O 1
ATOM 2229 N N . GLN A 1 288 ? 6.661 11.374 -13.113 1.00 81.31 288 GLN A N 1
ATOM 2230 C CA . GLN A 1 288 ? 7.290 11.064 -11.830 1.00 81.31 288 GLN A CA 1
ATOM 2231 C C . GLN A 1 288 ? 8.793 11.366 -11.845 1.00 81.31 288 GLN A C 1
ATOM 2233 O O . GLN A 1 288 ? 9.399 11.610 -12.887 1.00 81.31 288 GLN A O 1
ATOM 2238 N N . SER A 1 289 ? 9.433 11.328 -10.674 1.00 81.75 289 SER A N 1
ATOM 2239 C CA . SER A 1 289 ? 10.898 11.380 -10.618 1.00 81.75 289 SER A CA 1
ATOM 2240 C C . SER A 1 289 ? 11.523 10.072 -11.148 1.00 81.75 289 SER A C 1
ATOM 2242 O O . SER A 1 289 ? 10.923 9.006 -10.984 1.00 81.75 289 SER A O 1
ATOM 2244 N N . PRO A 1 290 ? 12.746 10.101 -11.721 1.00 77.38 290 PRO A N 1
ATOM 2245 C CA . PRO A 1 290 ? 13.402 8.906 -12.262 1.00 77.38 290 PRO A CA 1
ATOM 2246 C C . PRO A 1 290 ? 13.539 7.741 -11.282 1.00 77.38 290 PRO A C 1
ATOM 2248 O O . PRO A 1 290 ? 13.450 6.584 -11.685 1.00 77.38 290 PRO A O 1
ATOM 2251 N N . PHE A 1 291 ? 13.728 8.055 -10.001 1.00 78.12 291 PHE A N 1
ATOM 2252 C CA . PHE A 1 291 ? 13.834 7.068 -8.933 1.00 78.12 291 PHE A CA 1
ATOM 2253 C C . PHE A 1 291 ? 12.486 6.390 -8.651 1.00 78.12 291 PHE A C 1
ATOM 2255 O O . PHE A 1 291 ? 12.380 5.167 -8.702 1.00 78.12 291 PHE A O 1
ATOM 2262 N N . ILE A 1 292 ? 11.433 7.184 -8.441 1.00 79.12 292 ILE A N 1
ATOM 2263 C CA . ILE A 1 292 ? 10.079 6.679 -8.182 1.00 79.12 292 ILE A CA 1
ATOM 2264 C C . ILE A 1 292 ? 9.566 5.846 -9.359 1.00 79.12 292 ILE A C 1
ATOM 2266 O O . ILE A 1 292 ? 9.017 4.767 -9.152 1.00 79.12 292 ILE A O 1
ATOM 2270 N N . ALA A 1 293 ? 9.800 6.310 -10.589 1.00 84.19 293 ALA A N 1
ATOM 2271 C CA . ALA A 1 293 ? 9.441 5.581 -11.797 1.00 84.19 293 ALA A CA 1
ATOM 2272 C C . ALA A 1 293 ? 10.107 4.196 -11.858 1.00 84.19 293 ALA A C 1
ATOM 2274 O O . ALA A 1 293 ? 9.429 3.213 -12.143 1.00 84.19 293 ALA A O 1
ATOM 2275 N N . SER A 1 294 ? 11.404 4.093 -11.534 1.00 80.56 294 SER A N 1
ATOM 2276 C CA . SER A 1 294 ? 12.089 2.792 -11.482 1.00 80.56 294 SER A CA 1
ATOM 2277 C C . SER A 1 294 ? 11.546 1.872 -10.385 1.00 80.56 294 SER A C 1
ATOM 2279 O O . SER A 1 294 ? 11.377 0.677 -10.617 1.00 80.56 294 SER A O 1
ATOM 2281 N N . CYS A 1 295 ? 11.194 2.412 -9.213 1.00 79.94 295 CYS A N 1
ATOM 2282 C CA . CYS A 1 295 ? 10.563 1.623 -8.153 1.00 79.94 295 CYS A CA 1
ATOM 2283 C C . CYS A 1 295 ? 9.180 1.111 -8.577 1.00 79.94 295 CYS A C 1
ATOM 2285 O O . CYS A 1 295 ? 8.864 -0.050 -8.340 1.00 79.94 295 CYS A O 1
ATOM 2287 N N . LEU A 1 296 ? 8.373 1.946 -9.239 1.00 84.62 296 LEU A N 1
ATOM 2288 C CA . LEU A 1 296 ? 7.050 1.554 -9.723 1.00 84.62 296 LEU A CA 1
ATOM 2289 C C . LEU A 1 296 ? 7.137 0.483 -10.820 1.00 84.62 296 LEU A C 1
ATOM 2291 O O . LEU A 1 296 ? 6.401 -0.500 -10.775 1.00 84.62 296 LEU A O 1
ATOM 2295 N N . LEU A 1 297 ? 8.066 0.631 -11.770 1.00 85.44 297 LEU A N 1
ATOM 2296 C CA . LEU A 1 297 ? 8.315 -0.386 -12.795 1.00 85.44 297 LEU A CA 1
ATOM 2297 C C . LEU A 1 297 ? 8.788 -1.707 -12.176 1.00 85.44 297 LEU A C 1
ATOM 2299 O O . LEU A 1 297 ? 8.306 -2.763 -12.578 1.00 85.44 297 LEU A O 1
ATOM 2303 N N . SER A 1 298 ? 9.635 -1.652 -11.141 1.00 82.75 298 SER A N 1
ATOM 2304 C CA . SER A 1 298 ? 10.040 -2.834 -10.361 1.00 82.75 298 SER A CA 1
ATOM 2305 C C . SER A 1 298 ? 8.878 -3.496 -9.638 1.00 82.75 298 SER A C 1
ATOM 2307 O O . SER A 1 298 ? 8.793 -4.721 -9.607 1.00 82.75 298 SER A O 1
ATOM 2309 N N . ALA A 1 299 ? 7.965 -2.701 -9.081 1.00 83.12 299 ALA A N 1
ATOM 2310 C CA . ALA A 1 299 ? 6.805 -3.210 -8.365 1.00 83.12 299 ALA A CA 1
ATOM 2311 C C . ALA A 1 299 ? 5.843 -3.977 -9.284 1.00 83.12 299 ALA A C 1
ATOM 2313 O O . ALA A 1 299 ? 5.310 -5.010 -8.891 1.00 83.12 299 ALA A O 1
ATOM 2314 N N . VAL A 1 300 ? 5.635 -3.488 -10.512 1.00 86.50 300 VAL A N 1
ATOM 2315 C CA . VAL A 1 300 ? 4.703 -4.077 -11.493 1.00 86.50 300 VAL A CA 1
ATOM 2316 C C . VAL A 1 300 ? 5.352 -5.201 -12.313 1.00 86.50 300 VAL A C 1
ATOM 2318 O O . VAL A 1 300 ? 4.656 -5.986 -12.954 1.00 86.50 300 VAL A O 1
ATOM 2321 N N . GLN A 1 301 ? 6.677 -5.341 -12.257 1.00 83.75 301 GLN A N 1
ATOM 2322 C CA . GLN A 1 301 ? 7.467 -6.296 -13.040 1.00 83.75 301 GLN A CA 1
ATOM 2323 C C . GLN A 1 301 ? 6.923 -7.744 -13.037 1.00 83.75 301 GLN A C 1
ATOM 2325 O O . GLN A 1 301 ? 6.822 -8.321 -14.123 1.00 83.75 301 GLN A O 1
ATOM 2330 N N . PRO A 1 302 ? 6.472 -8.334 -11.905 1.00 83.06 302 PRO A N 1
ATOM 2331 C CA . PRO A 1 302 ? 5.874 -9.675 -11.910 1.00 83.06 302 PRO A CA 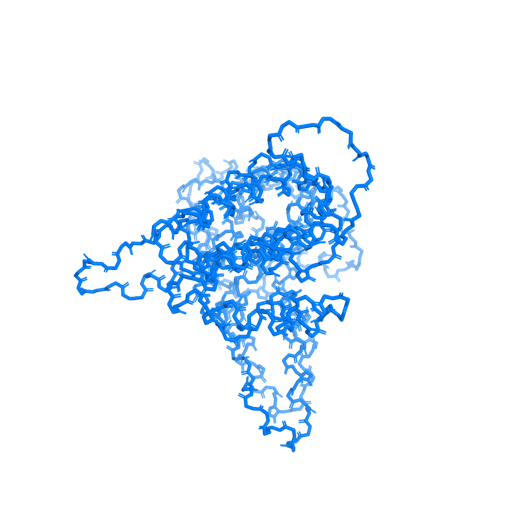1
ATOM 2332 C C . PRO A 1 302 ? 4.540 -9.789 -12.668 1.00 83.06 302 PRO A C 1
ATOM 2334 O O . PRO A 1 302 ? 4.154 -10.890 -13.040 1.00 83.06 302 PRO A O 1
ATOM 2337 N N . MET A 1 303 ? 3.820 -8.687 -12.902 1.00 83.06 303 MET A N 1
ATOM 2338 C CA . MET A 1 303 ? 2.587 -8.684 -13.706 1.00 83.06 303 MET A CA 1
ATOM 2339 C C . MET A 1 303 ? 2.858 -8.517 -15.199 1.00 83.06 303 MET A C 1
ATOM 2341 O O . MET A 1 303 ? 2.097 -9.033 -16.022 1.00 83.06 303 MET A O 1
ATOM 2345 N N . LEU A 1 304 ? 3.942 -7.817 -15.551 1.00 82.06 304 LEU A N 1
ATOM 2346 C CA . LEU A 1 304 ? 4.360 -7.645 -16.944 1.00 82.06 304 LEU A CA 1
ATOM 2347 C C . LEU A 1 304 ? 4.708 -8.987 -17.591 1.00 82.06 304 LEU A C 1
ATOM 2349 O O . LEU A 1 304 ? 4.451 -9.175 -18.772 1.00 82.06 304 LEU A O 1
ATOM 2353 N N . SER A 1 305 ? 5.229 -9.941 -16.815 1.00 80.00 305 SER A N 1
ATOM 2354 C CA . SER A 1 305 ? 5.520 -11.293 -17.304 1.00 80.00 305 SER A CA 1
ATOM 2355 C C . SER A 1 305 ? 4.274 -12.162 -17.520 1.00 80.00 305 SER A C 1
ATOM 2357 O O . SER A 1 305 ? 4.363 -13.194 -18.183 1.00 80.00 305 SER A O 1
ATOM 2359 N N . LEU A 1 306 ? 3.121 -11.766 -16.974 1.00 83.62 306 LEU A N 1
ATOM 2360 C CA . LEU A 1 306 ? 1.874 -12.534 -17.042 1.00 83.62 306 LEU A CA 1
ATOM 2361 C C . LEU A 1 306 ? 0.875 -11.975 -18.059 1.00 83.62 306 LEU A C 1
ATOM 2363 O O . LEU A 1 306 ? -0.002 -12.710 -18.507 1.00 83.62 306 LEU A O 1
ATOM 2367 N N . SER A 1 307 ? 0.981 -10.692 -18.419 1.00 84.81 307 SER A N 1
ATOM 2368 C CA . SER A 1 307 ? 0.014 -10.016 -19.290 1.00 84.81 307 SER A CA 1
ATOM 2369 C C . SER A 1 307 ? 0.685 -9.215 -20.405 1.00 84.81 307 SER A C 1
ATOM 2371 O O . SER A 1 307 ? 1.259 -8.152 -20.175 1.00 84.81 307 SER A O 1
ATOM 2373 N N . ALA A 1 308 ? 0.536 -9.710 -21.639 1.00 82.44 308 ALA A N 1
ATOM 2374 C CA . ALA A 1 308 ? 1.004 -9.033 -22.853 1.00 82.44 308 ALA A CA 1
ATOM 2375 C C . ALA A 1 308 ? 0.407 -7.626 -22.989 1.00 82.44 308 ALA A C 1
ATOM 2377 O O . ALA A 1 308 ? 1.109 -6.664 -23.259 1.00 82.44 308 ALA A O 1
ATOM 2378 N N . ASP A 1 309 ? -0.888 -7.492 -22.705 1.00 86.00 309 ASP A N 1
ATOM 2379 C CA . ASP A 1 309 ? -1.621 -6.231 -22.827 1.00 86.00 309 ASP A CA 1
ATOM 2380 C C . ASP A 1 309 ? -1.083 -5.118 -21.899 1.00 86.00 309 ASP A C 1
ATOM 2382 O O . ASP A 1 309 ? -0.991 -3.952 -22.291 1.00 86.00 309 ASP A O 1
ATOM 2386 N N . LEU A 1 310 ? -0.679 -5.457 -20.668 1.00 86.56 310 LEU A N 1
ATOM 2387 C CA . LEU A 1 310 ? -0.051 -4.493 -19.760 1.00 86.56 310 LEU A CA 1
ATOM 2388 C C . LEU A 1 310 ? 1.381 -4.173 -20.200 1.00 86.56 310 LEU A C 1
ATOM 2390 O O . LEU A 1 310 ? 1.808 -3.021 -20.124 1.00 86.56 310 LEU A O 1
ATOM 2394 N N . GLN A 1 311 ? 2.113 -5.178 -20.675 1.00 85.75 311 GLN A N 1
ATOM 2395 C CA . GLN A 1 311 ? 3.470 -5.021 -21.184 1.00 85.75 311 GLN A CA 1
ATOM 2396 C C . GLN A 1 311 ? 3.524 -4.103 -22.411 1.00 85.75 311 GLN A C 1
ATOM 2398 O O . GLN A 1 311 ? 4.321 -3.165 -22.425 1.00 85.75 311 GLN A O 1
ATOM 2403 N N . ASP A 1 312 ? 2.654 -4.323 -23.396 1.00 84.81 312 ASP A N 1
ATOM 2404 C CA . ASP A 1 312 ? 2.531 -3.492 -24.596 1.00 84.81 312 ASP A CA 1
ATOM 2405 C C . ASP A 1 312 ? 2.197 -2.047 -24.229 1.00 84.81 312 ASP A C 1
ATOM 2407 O O . ASP A 1 312 ? 2.773 -1.103 -24.777 1.00 84.81 312 ASP A O 1
ATOM 2411 N N . TYR A 1 313 ? 1.316 -1.860 -23.242 1.00 89.81 313 TYR A N 1
ATOM 2412 C CA . TYR A 1 313 ? 0.975 -0.537 -22.740 1.00 89.81 313 TYR A CA 1
ATOM 2413 C C . TYR A 1 313 ? 2.166 0.157 -22.061 1.00 89.81 313 TYR A C 1
ATOM 2415 O O . TYR A 1 313 ? 2.470 1.309 -22.381 1.00 89.81 313 TYR A O 1
ATOM 2423 N N . VAL A 1 314 ? 2.894 -0.535 -21.175 1.00 88.94 314 VAL A N 1
ATOM 2424 C CA . VAL A 1 314 ? 4.121 -0.002 -20.554 1.00 88.94 314 VAL A CA 1
ATOM 2425 C C . VAL A 1 314 ? 5.154 0.349 -21.622 1.00 88.94 314 VAL A C 1
ATOM 2427 O O . VAL A 1 314 ? 5.719 1.443 -21.594 1.00 88.94 314 VAL A O 1
ATOM 2430 N N . PHE A 1 315 ? 5.372 -0.530 -22.602 1.00 86.44 315 PHE A N 1
ATOM 2431 C CA . PHE A 1 315 ? 6.295 -0.278 -23.704 1.00 86.44 315 PHE A CA 1
ATOM 2432 C C . PHE A 1 315 ? 5.889 0.963 -24.509 1.00 86.44 315 PHE A C 1
ATOM 2434 O O . PHE A 1 315 ? 6.731 1.815 -24.801 1.00 86.44 315 PHE A O 1
ATOM 2441 N N . LEU A 1 316 ? 4.601 1.109 -24.834 1.00 88.19 316 LEU A N 1
ATOM 2442 C CA . LEU A 1 316 ? 4.066 2.271 -25.541 1.00 88.19 316 LEU A CA 1
ATOM 2443 C C . LEU A 1 316 ? 4.327 3.571 -24.767 1.00 88.19 316 LEU A C 1
ATOM 2445 O O . LEU A 1 316 ? 4.806 4.552 -25.349 1.00 88.19 316 LEU A O 1
ATOM 2449 N N . VAL A 1 317 ? 4.064 3.575 -23.457 1.00 90.12 317 VAL A N 1
ATOM 2450 C CA . VAL A 1 317 ? 4.302 4.734 -22.583 1.00 90.12 317 VAL A CA 1
ATOM 2451 C C . VAL A 1 317 ? 5.793 5.080 -22.524 1.00 90.12 317 VAL A C 1
ATOM 2453 O O . VAL A 1 317 ? 6.156 6.243 -22.725 1.00 90.12 317 VAL A O 1
ATOM 2456 N N . LEU A 1 318 ? 6.676 4.093 -22.339 1.00 89.44 318 LEU A N 1
ATOM 2457 C CA . LEU A 1 318 ? 8.130 4.306 -22.320 1.00 89.44 318 LEU A CA 1
ATOM 2458 C C . LEU A 1 318 ? 8.656 4.793 -23.676 1.00 89.44 318 LEU A C 1
ATOM 2460 O O . LEU A 1 318 ? 9.474 5.711 -23.734 1.00 89.44 318 LEU A O 1
ATOM 2464 N N . ARG A 1 319 ? 8.142 4.262 -24.790 1.00 86.62 319 ARG A N 1
ATOM 2465 C CA . ARG A 1 319 ? 8.501 4.713 -26.141 1.00 86.62 319 ARG A CA 1
ATOM 2466 C C . ARG A 1 319 ? 8.074 6.157 -26.387 1.00 86.62 319 ARG A C 1
ATOM 2468 O O . ARG A 1 319 ? 8.823 6.915 -27.006 1.00 86.62 319 ARG A O 1
ATOM 2475 N N . LYS A 1 320 ? 6.903 6.569 -25.896 1.00 88.88 320 LYS A N 1
ATOM 2476 C CA . LYS A 1 320 ? 6.464 7.972 -25.952 1.00 88.88 320 LYS A CA 1
ATOM 2477 C C . LYS A 1 320 ? 7.365 8.861 -25.089 1.00 88.88 320 LYS A C 1
ATOM 2479 O O . LYS A 1 320 ? 7.804 9.913 -25.553 1.00 88.88 320 LYS A O 1
ATOM 2484 N N . ALA A 1 321 ? 7.705 8.413 -23.880 1.00 88.19 321 ALA A N 1
ATOM 2485 C CA . ALA A 1 321 ? 8.617 9.107 -22.971 1.00 88.19 321 ALA A CA 1
ATOM 2486 C C . ALA A 1 321 ? 10.034 9.275 -23.558 1.00 88.19 321 ALA A C 1
ATOM 2488 O O . ALA A 1 321 ? 10.652 10.327 -23.399 1.00 88.19 321 ALA A O 1
ATOM 2489 N N . PHE A 1 322 ? 10.518 8.294 -24.319 1.00 86.50 322 PHE A N 1
ATOM 2490 C CA . PHE A 1 322 ? 11.826 8.324 -24.979 1.00 86.50 322 PHE A CA 1
ATOM 2491 C C . PHE A 1 322 ? 11.993 9.482 -25.973 1.00 86.50 322 PHE A C 1
ATOM 2493 O O . PHE A 1 322 ? 13.080 10.041 -26.110 1.00 86.50 322 PHE A O 1
ATOM 2500 N N . HIS A 1 323 ? 10.912 9.865 -26.658 1.00 86.44 323 HIS A N 1
ATOM 2501 C CA . HIS A 1 323 ? 10.911 10.959 -27.635 1.00 86.44 323 HIS A CA 1
ATOM 2502 C C . HIS A 1 323 ? 10.553 12.316 -27.005 1.00 86.44 323 HIS A C 1
ATOM 2504 O O . HIS A 1 323 ? 10.369 13.307 -27.714 1.00 86.44 323 HIS A O 1
ATOM 2510 N N . ASN A 1 324 ? 10.445 12.386 -25.675 1.00 88.81 324 ASN A N 1
ATOM 2511 C CA . ASN A 1 324 ? 10.132 13.623 -24.973 1.00 88.81 324 ASN A CA 1
ATOM 2512 C C . ASN A 1 324 ? 11.325 14.603 -25.003 1.00 88.81 324 ASN A C 1
ATOM 2514 O O . ASN A 1 324 ? 12.496 14.217 -24.981 1.00 88.81 324 ASN A O 1
ATOM 2518 N N . ARG A 1 325 ? 11.032 15.908 -25.030 1.00 87.19 325 ARG A N 1
ATOM 2519 C CA . ARG A 1 325 ? 12.027 16.993 -25.020 1.00 87.19 325 ARG A CA 1
ATOM 2520 C C . ARG A 1 325 ? 12.785 17.097 -23.693 1.00 87.19 325 ARG A C 1
ATOM 2522 O O . ARG A 1 325 ? 13.943 17.513 -23.696 1.00 87.19 325 ARG A O 1
ATOM 2529 N N . GLN A 1 326 ? 12.183 16.692 -22.578 1.00 88.19 326 GLN A N 1
ATOM 2530 C CA . GLN A 1 326 ? 12.809 16.749 -21.252 1.00 88.19 326 GLN A CA 1
ATOM 2531 C C . GLN A 1 326 ? 13.796 15.589 -21.032 1.00 88.19 326 GLN A C 1
ATOM 2533 O O . GLN A 1 326 ? 13.448 14.432 -21.266 1.00 88.19 326 GLN A O 1
ATOM 2538 N N . SER A 1 327 ? 15.020 15.877 -20.565 1.00 86.69 327 SER A N 1
ATOM 2539 C CA . SER A 1 327 ? 16.037 14.841 -20.301 1.00 86.69 327 SER A CA 1
ATOM 2540 C C . SER A 1 327 ? 15.625 13.884 -19.188 1.00 86.69 327 SER A C 1
ATOM 2542 O O . SER A 1 327 ? 15.798 12.679 -19.343 1.00 86.69 327 SER A O 1
ATOM 2544 N N . SER A 1 328 ? 14.991 14.390 -18.128 1.00 85.50 328 SER A N 1
ATOM 2545 C CA . SER A 1 328 ? 14.444 13.603 -17.014 1.00 85.50 328 SER A CA 1
ATOM 2546 C C . SER A 1 328 ? 13.491 12.497 -17.478 1.00 85.50 328 SER A C 1
ATOM 2548 O O . SER A 1 328 ? 13.619 11.350 -17.055 1.00 85.50 328 SER A O 1
ATOM 2550 N N . VAL A 1 329 ? 12.584 12.816 -18.404 1.00 89.12 329 VAL A N 1
ATOM 2551 C CA . VAL A 1 329 ? 11.606 11.867 -18.954 1.00 89.12 329 VAL A CA 1
ATOM 2552 C C . VAL A 1 329 ? 12.274 10.822 -19.848 1.00 89.12 329 VAL A C 1
ATOM 2554 O O . VAL A 1 329 ? 11.915 9.645 -19.815 1.00 89.12 329 VAL A O 1
ATOM 2557 N N . ARG A 1 330 ? 13.304 11.219 -20.603 1.00 89.69 330 ARG A N 1
ATOM 2558 C CA . ARG A 1 330 ? 14.104 10.270 -21.388 1.00 89.69 330 ARG A CA 1
ATOM 2559 C C . ARG A 1 330 ? 14.920 9.334 -20.499 1.00 89.69 330 ARG A C 1
ATOM 2561 O O . ARG A 1 330 ? 15.013 8.154 -20.811 1.00 89.69 330 ARG A O 1
ATOM 2568 N N . ILE A 1 331 ? 15.454 9.824 -19.379 1.00 87.38 331 ILE A N 1
ATOM 2569 C CA . ILE A 1 331 ? 16.141 8.996 -18.375 1.00 87.38 331 ILE A CA 1
ATOM 2570 C C . ILE A 1 331 ? 15.181 7.948 -17.791 1.00 87.38 331 ILE A C 1
ATOM 2572 O O . ILE A 1 331 ? 15.566 6.790 -17.658 1.00 87.38 331 ILE A O 1
ATOM 2576 N N . ILE A 1 332 ? 13.923 8.315 -17.509 1.00 86.94 332 ILE A N 1
ATOM 2577 C CA . ILE A 1 332 ? 12.880 7.362 -17.079 1.00 86.94 332 ILE A CA 1
ATOM 2578 C C . ILE A 1 332 ? 12.668 6.269 -18.130 1.00 86.94 332 ILE A C 1
ATOM 2580 O O . ILE A 1 332 ? 12.673 5.087 -17.790 1.00 86.94 332 ILE A O 1
ATOM 2584 N N . ALA A 1 333 ? 12.530 6.652 -19.403 1.00 89.62 333 ALA A N 1
ATOM 2585 C CA . ALA A 1 333 ? 12.359 5.701 -20.498 1.00 89.62 333 ALA A CA 1
ATOM 2586 C C . ALA A 1 333 ? 13.547 4.734 -20.614 1.00 89.62 333 ALA A C 1
ATOM 2588 O O . ALA A 1 333 ? 13.348 3.528 -20.731 1.00 89.62 333 ALA A O 1
ATOM 2589 N N . VAL A 1 334 ? 14.778 5.251 -20.528 1.00 89.06 334 VAL A N 1
ATOM 2590 C CA . VAL A 1 334 ? 16.006 4.442 -20.562 1.00 89.06 334 VAL A CA 1
ATOM 2591 C C . VAL A 1 334 ? 16.065 3.471 -19.385 1.00 89.06 334 VAL A C 1
ATOM 2593 O O . VAL A 1 334 ? 16.311 2.290 -19.605 1.00 89.06 334 VAL A O 1
ATOM 2596 N N . ASN A 1 335 ? 15.773 3.923 -18.160 1.00 86.50 335 ASN A N 1
ATOM 2597 C CA . ASN A 1 335 ? 15.715 3.047 -16.984 1.00 86.50 335 ASN A CA 1
ATOM 2598 C C . ASN A 1 335 ? 14.683 1.932 -17.163 1.00 86.50 335 ASN A C 1
ATOM 2600 O O . ASN A 1 335 ? 14.975 0.780 -16.859 1.00 86.50 335 ASN A O 1
ATOM 2604 N N . GLY A 1 336 ? 13.501 2.268 -17.684 1.00 86.56 336 GLY A N 1
ATOM 2605 C CA . GLY A 1 336 ? 12.447 1.291 -17.928 1.00 86.56 336 GLY A CA 1
ATOM 2606 C C . GLY A 1 336 ? 12.828 0.261 -18.987 1.00 86.56 336 GLY A C 1
ATOM 2607 O O . GLY A 1 336 ? 12.641 -0.929 -18.765 1.00 86.56 336 GLY A O 1
ATOM 2608 N N . PHE A 1 337 ? 13.429 0.681 -20.103 1.00 87.06 337 PHE A N 1
ATOM 2609 C CA . PHE A 1 337 ? 13.912 -0.256 -21.121 1.00 87.06 337 PHE A CA 1
ATOM 2610 C C . PHE A 1 337 ? 15.041 -1.153 -20.606 1.00 87.06 337 PHE A C 1
ATOM 2612 O O . PHE A 1 337 ? 15.015 -2.351 -20.862 1.00 87.06 337 PHE A O 1
ATOM 2619 N N . LEU A 1 338 ? 15.991 -0.609 -19.841 1.00 85.25 338 LEU A N 1
ATOM 2620 C CA . LEU A 1 338 ? 17.049 -1.398 -19.205 1.00 85.25 338 LEU A CA 1
ATOM 2621 C C . LEU A 1 338 ? 16.484 -2.422 -18.213 1.00 85.25 338 LEU A C 1
ATOM 2623 O O . LEU A 1 338 ? 16.950 -3.554 -18.173 1.00 85.25 338 LEU A O 1
ATOM 2627 N N . GLN A 1 339 ? 15.446 -2.054 -17.463 1.00 82.81 339 GLN A N 1
ATOM 2628 C CA . GLN A 1 339 ? 14.778 -2.959 -16.534 1.00 82.81 339 GLN A CA 1
ATOM 2629 C C . GLN A 1 339 ? 13.971 -4.057 -17.247 1.00 82.81 339 GLN A C 1
ATOM 2631 O O . GLN A 1 339 ? 13.951 -5.212 -16.823 1.00 82.81 339 GLN A O 1
ATOM 2636 N N . LEU A 1 340 ? 13.318 -3.727 -18.364 1.00 82.56 340 LEU A N 1
ATOM 2637 C CA . LEU A 1 340 ? 12.674 -4.730 -19.215 1.00 82.56 340 LEU A CA 1
ATOM 2638 C C . LEU A 1 340 ? 13.711 -5.697 -19.812 1.00 82.56 340 LEU A C 1
ATOM 2640 O O . LEU A 1 340 ? 13.452 -6.898 -19.879 1.00 82.56 340 LEU A O 1
ATOM 2644 N N . LEU A 1 341 ? 14.899 -5.192 -20.165 1.00 78.31 341 LEU A N 1
ATOM 2645 C CA . LEU A 1 341 ? 16.020 -6.001 -20.642 1.00 78.31 341 LEU A CA 1
ATOM 2646 C C . LEU A 1 341 ? 16.594 -6.919 -19.553 1.00 78.31 341 LEU A C 1
ATOM 2648 O O . LEU A 1 341 ? 16.823 -8.089 -19.851 1.00 78.31 341 LEU A O 1
ATOM 2652 N N . SER A 1 342 ? 16.790 -6.458 -18.313 1.00 74.81 342 SER A N 1
ATOM 2653 C CA . SER A 1 342 ? 17.327 -7.289 -17.217 1.00 74.81 342 SER A CA 1
ATOM 2654 C C . SER A 1 342 ? 16.397 -8.437 -16.819 1.00 74.81 342 SER A C 1
ATOM 2656 O O . SER A 1 342 ? 16.831 -9.563 -16.597 1.00 74.81 342 SER A O 1
ATOM 2658 N N . THR A 1 343 ? 15.083 -8.198 -16.816 1.00 67.94 343 THR A N 1
ATOM 2659 C CA . THR A 1 343 ? 14.080 -9.180 -16.353 1.00 67.94 343 THR A CA 1
ATOM 2660 C C . THR A 1 343 ? 14.024 -10.461 -17.190 1.00 67.94 343 THR A C 1
ATOM 2662 O O . THR A 1 343 ? 13.536 -11.483 -16.719 1.00 67.94 343 THR A O 1
ATOM 2665 N N . GLY A 1 344 ? 14.504 -10.415 -18.436 1.00 57.78 344 GLY A N 1
ATOM 2666 C CA . GLY A 1 344 ? 14.693 -11.581 -19.292 1.00 57.78 344 GLY A CA 1
ATOM 2667 C C . GLY A 1 344 ? 13.531 -12.573 -19.341 1.00 57.78 344 GLY A C 1
ATOM 2668 O O . GLY A 1 344 ? 13.668 -13.662 -18.793 1.00 57.78 344 GLY A O 1
ATOM 2669 N N . ARG A 1 345 ? 12.442 -12.259 -20.069 1.00 52.38 345 ARG A N 1
ATOM 2670 C CA . ARG A 1 345 ? 11.678 -13.229 -20.895 1.00 52.38 345 ARG A CA 1
ATOM 2671 C C . ARG A 1 345 ? 10.436 -12.643 -21.572 1.00 52.38 345 ARG A C 1
ATOM 2673 O O . ARG A 1 345 ? 9.789 -11.748 -21.044 1.00 52.38 345 ARG A O 1
ATOM 2680 N N . LYS A 1 346 ? 10.140 -13.268 -22.726 1.00 46.34 346 LYS A N 1
ATOM 2681 C CA . LYS A 1 346 ? 8.946 -13.217 -23.590 1.00 46.34 346 LYS A CA 1
ATOM 2682 C C . LYS A 1 346 ? 8.129 -11.937 -23.441 1.00 46.34 346 LYS A C 1
ATOM 2684 O O . LYS A 1 346 ? 7.053 -11.951 -22.857 1.00 46.34 346 LYS A O 1
ATOM 2689 N N . VAL A 1 347 ? 8.610 -10.868 -24.071 1.00 44.66 347 VAL A N 1
ATOM 2690 C CA . VAL A 1 347 ? 7.681 -9.938 -24.713 1.00 44.66 347 VAL A CA 1
ATOM 2691 C C . VAL A 1 347 ? 6.746 -10.794 -25.564 1.00 44.66 347 VAL A C 1
ATOM 2693 O O . VAL A 1 347 ? 7.188 -11.472 -26.495 1.00 44.66 347 VAL A O 1
ATOM 2696 N N . LEU A 1 348 ? 5.485 -10.888 -25.154 1.00 45.41 348 LEU A N 1
ATOM 2697 C CA . LEU A 1 348 ? 4.460 -11.608 -25.897 1.00 45.41 348 LEU A CA 1
ATOM 2698 C C . LEU A 1 348 ? 4.178 -10.788 -27.152 1.00 45.41 348 LEU A C 1
ATOM 2700 O O . LEU A 1 348 ? 3.347 -9.899 -27.116 1.00 45.41 348 LEU A O 1
ATOM 2704 N N . ALA A 1 349 ? 4.942 -11.075 -28.210 1.00 38.34 349 ALA A N 1
ATOM 2705 C CA . ALA A 1 349 ? 4.797 -10.562 -29.567 1.00 38.34 349 ALA A CA 1
ATOM 2706 C C . ALA A 1 349 ? 4.317 -9.103 -29.630 1.00 38.34 349 ALA A C 1
ATOM 2708 O O . ALA A 1 349 ? 3.126 -8.847 -29.782 1.00 38.34 349 ALA A O 1
ATOM 2709 N N . LEU A 1 350 ? 5.263 -8.161 -29.584 1.00 42.97 350 LEU A N 1
ATOM 2710 C CA . LEU A 1 350 ? 5.001 -6.784 -29.990 1.00 42.97 350 LEU A CA 1
ATOM 2711 C C . LEU A 1 350 ? 4.380 -6.819 -31.405 1.00 42.97 350 LEU A C 1
ATOM 2713 O O . LEU A 1 350 ? 5.044 -7.294 -32.330 1.00 42.97 350 LEU A O 1
ATOM 2717 N N . PRO A 1 351 ? 3.153 -6.321 -31.642 1.00 40.28 351 PRO A N 1
ATOM 2718 C CA . PRO A 1 351 ? 2.735 -6.018 -32.996 1.00 40.28 351 PRO A CA 1
ATOM 2719 C C . PRO A 1 351 ? 3.477 -4.744 -33.394 1.00 40.28 351 PRO A C 1
ATOM 2721 O O . PRO A 1 351 ? 3.088 -3.624 -33.050 1.00 40.28 351 PRO A O 1
ATOM 2724 N N . THR A 1 352 ? 4.615 -4.911 -34.060 1.00 39.19 352 THR A N 1
ATOM 2725 C CA . THR A 1 352 ? 5.422 -3.800 -34.548 1.00 39.19 352 THR A CA 1
ATOM 2726 C C . THR A 1 352 ? 4.574 -2.916 -35.463 1.00 39.19 352 THR A C 1
ATOM 2728 O O . THR A 1 352 ? 3.851 -3.376 -36.347 1.00 39.19 352 THR A O 1
ATOM 2731 N N . LEU A 1 353 ? 4.656 -1.609 -35.217 1.00 42.38 353 LEU A N 1
ATOM 2732 C CA . LEU A 1 353 ? 4.132 -0.558 -36.080 1.00 42.38 353 LEU A CA 1
ATOM 2733 C C . LEU A 1 353 ? 4.550 -0.777 -37.546 1.00 42.38 353 LEU A C 1
ATOM 2735 O O . LEU A 1 353 ? 5.714 -1.053 -37.825 1.00 42.38 353 LEU A O 1
ATOM 2739 N N . SER A 1 354 ? 3.587 -0.516 -38.438 1.00 39.75 354 SER A N 1
ATOM 2740 C CA . SER A 1 354 ? 3.634 -0.487 -39.912 1.00 39.75 354 SER A CA 1
ATOM 2741 C C . SER A 1 354 ? 3.820 -1.827 -40.636 1.00 39.75 354 SER A C 1
ATOM 2743 O O . SER A 1 354 ? 4.925 -2.329 -40.744 1.00 39.75 354 SER A O 1
ATOM 2745 N N . GLN A 1 355 ? 2.702 -2.306 -41.206 1.00 41.53 355 GLN A N 1
ATOM 2746 C CA . GLN A 1 355 ? 2.577 -3.263 -42.314 1.00 41.53 355 GLN A CA 1
ATOM 2747 C C . GLN A 1 355 ? 3.489 -4.494 -42.245 1.00 41.53 355 GLN A C 1
ATOM 2749 O O . GLN A 1 355 ? 4.615 -4.452 -42.717 1.00 41.53 355 GLN A O 1
ATOM 2754 N N . VAL A 1 356 ? 2.939 -5.604 -41.748 1.00 34.03 356 VAL A N 1
ATOM 2755 C CA . VAL A 1 356 ? 2.982 -6.955 -42.344 1.00 34.03 356 VAL A CA 1
ATOM 2756 C C . VAL A 1 356 ? 2.473 -7.929 -41.278 1.00 34.03 356 VAL A C 1
ATOM 2758 O O . VAL A 1 356 ? 3.036 -8.075 -40.198 1.00 34.03 356 VAL A O 1
ATOM 2761 N N . THR A 1 357 ? 1.346 -8.566 -41.578 1.00 44.06 357 THR A N 1
ATOM 2762 C CA . THR A 1 357 ? 0.876 -9.780 -40.909 1.00 44.06 357 THR A CA 1
ATOM 2763 C C . THR A 1 357 ? 1.925 -10.880 -41.093 1.00 44.06 357 THR A C 1
ATOM 2765 O O . THR A 1 357 ? 2.460 -10.984 -42.191 1.00 44.06 357 THR A O 1
ATOM 2768 N N . ILE A 1 358 ? 2.104 -11.734 -40.073 1.00 36.53 358 ILE A N 1
ATOM 2769 C CA . ILE A 1 358 ? 2.795 -13.049 -40.044 1.00 36.53 358 ILE A CA 1
ATOM 2770 C C . ILE A 1 358 ? 4.040 -13.042 -39.137 1.00 36.53 358 ILE A C 1
ATOM 2772 O O . ILE A 1 358 ? 5.104 -12.593 -39.538 1.00 36.53 358 ILE A O 1
ATOM 2776 N N . CYS A 1 359 ? 3.881 -13.576 -37.916 1.00 32.47 359 CYS A N 1
ATOM 2777 C CA . CYS A 1 359 ? 4.715 -14.637 -37.320 1.00 32.47 359 CYS A CA 1
ATOM 2778 C C . CYS A 1 359 ? 4.349 -14.819 -35.834 1.00 32.47 359 CYS A C 1
ATOM 2780 O O . CYS A 1 359 ? 4.729 -14.026 -34.980 1.00 32.47 359 CYS A O 1
ATOM 2782 N N . GLN A 1 360 ? 3.651 -15.909 -35.502 1.00 40.75 360 GLN A N 1
ATOM 2783 C CA . GLN A 1 360 ? 3.335 -16.341 -34.128 1.00 40.75 360 GLN A CA 1
ATOM 2784 C C . GLN A 1 360 ? 4.561 -16.881 -33.352 1.00 40.75 360 GLN A C 1
ATOM 2786 O O . GLN A 1 360 ? 4.411 -17.684 -32.434 1.00 40.75 360 GLN A O 1
ATOM 2791 N N . GLN A 1 361 ? 5.784 -16.484 -33.715 1.00 44.31 361 GLN A N 1
ATOM 2792 C CA . GLN A 1 361 ? 7.028 -17.000 -33.134 1.00 44.31 361 GLN A CA 1
ATOM 2793 C C . GLN A 1 361 ? 8.148 -15.943 -33.177 1.00 44.31 361 GLN A C 1
ATOM 2795 O O . GLN A 1 361 ? 9.206 -16.185 -33.743 1.00 44.31 361 GLN A O 1
ATOM 2800 N N . SER A 1 362 ? 7.940 -14.756 -32.603 1.00 48.84 362 SER A N 1
ATOM 2801 C CA . SER A 1 362 ? 9.065 -13.858 -32.295 1.00 48.84 362 SER A CA 1
ATOM 2802 C C . SER A 1 362 ? 9.832 -14.435 -31.103 1.00 48.84 362 SER A C 1
ATOM 2804 O O . SER A 1 362 ? 9.260 -14.620 -30.021 1.00 48.84 362 SER A O 1
ATOM 2806 N N . SER A 1 363 ? 11.103 -14.786 -31.298 1.00 52.97 363 SER A N 1
ATOM 2807 C CA . SER A 1 363 ? 11.931 -15.316 -30.218 1.00 52.97 363 SER A CA 1
ATOM 2808 C C . SER A 1 363 ? 12.240 -14.202 -29.208 1.00 52.97 363 SER A C 1
ATOM 2810 O O . SER A 1 363 ? 12.274 -13.025 -29.556 1.00 52.97 363 SER A O 1
ATOM 2812 N N . ALA A 1 364 ? 12.485 -14.547 -27.940 1.00 55.91 364 ALA A N 1
ATOM 2813 C CA . ALA A 1 364 ? 12.839 -13.551 -26.918 1.00 55.91 364 ALA A CA 1
ATOM 2814 C C . ALA A 1 364 ? 14.127 -12.765 -27.257 1.00 55.91 364 ALA A C 1
ATOM 2816 O O . ALA A 1 364 ? 14.344 -11.681 -26.725 1.00 55.91 364 ALA A O 1
ATOM 2817 N N . VAL A 1 365 ? 14.964 -13.312 -28.144 1.00 58.22 365 VAL A N 1
ATOM 2818 C CA . VAL A 1 365 ? 16.200 -12.681 -28.620 1.00 58.22 365 VAL A CA 1
ATOM 2819 C C . VAL A 1 365 ? 15.887 -11.529 -29.578 1.00 58.22 365 VAL A C 1
ATOM 2821 O O . VAL A 1 365 ? 16.508 -10.475 -29.476 1.00 58.22 365 VAL A O 1
ATOM 2824 N N . ASP A 1 366 ? 14.876 -11.671 -30.439 1.00 65.19 366 ASP A N 1
ATOM 2825 C CA . ASP A 1 366 ? 14.503 -10.634 -31.412 1.00 65.19 366 ASP A CA 1
ATOM 2826 C C . ASP A 1 366 ? 14.002 -9.360 -30.716 1.00 65.19 366 ASP A C 1
ATOM 2828 O O . ASP A 1 366 ? 14.362 -8.246 -31.092 1.00 65.19 366 ASP A O 1
ATOM 2832 N N . THR A 1 367 ? 13.246 -9.512 -29.626 1.00 67.12 367 THR A N 1
ATOM 2833 C CA . THR A 1 367 ? 12.710 -8.381 -28.852 1.00 67.12 367 THR A CA 1
ATOM 2834 C C . THR A 1 367 ? 13.789 -7.650 -28.053 1.00 67.12 367 THR A C 1
ATOM 2836 O O . THR A 1 367 ? 13.752 -6.425 -27.934 1.00 67.12 367 THR A O 1
ATOM 2839 N N . ASP A 1 368 ? 14.782 -8.384 -27.538 1.00 72.00 368 ASP A N 1
ATOM 2840 C CA . ASP A 1 368 ? 15.928 -7.797 -26.835 1.00 72.00 368 ASP A CA 1
ATOM 2841 C C . ASP A 1 368 ? 16.814 -6.996 -27.812 1.00 72.00 368 ASP A C 1
ATOM 2843 O O . ASP A 1 368 ? 17.278 -5.901 -27.482 1.00 72.00 368 ASP A O 1
ATOM 2847 N N . LEU A 1 369 ? 16.986 -7.481 -29.048 1.00 75.25 369 LEU A N 1
ATOM 2848 C CA . LEU A 1 369 ? 17.721 -6.776 -30.104 1.00 75.25 369 LEU A CA 1
ATOM 2849 C C . LEU A 1 369 ? 16.989 -5.520 -30.597 1.00 75.25 369 LEU A C 1
ATOM 2851 O O . LEU A 1 369 ? 17.625 -4.485 -30.814 1.00 75.25 369 LEU A O 1
ATOM 2855 N N . GLU A 1 370 ? 15.660 -5.560 -30.730 1.00 76.69 370 GLU A N 1
ATOM 2856 C CA . GLU A 1 370 ? 14.859 -4.370 -31.041 1.00 76.69 370 GLU A CA 1
ATOM 2857 C C . GLU A 1 370 ? 14.995 -3.293 -29.955 1.00 76.69 370 GLU A C 1
ATOM 2859 O O . GLU A 1 370 ? 15.200 -2.113 -30.263 1.00 76.69 370 GLU A O 1
ATOM 2864 N N . LEU A 1 371 ? 14.945 -3.694 -28.681 1.00 79.25 371 LEU A N 1
ATOM 2865 C CA . LEU A 1 371 ? 15.159 -2.808 -27.535 1.00 79.25 371 LEU A CA 1
ATOM 2866 C C . LEU A 1 371 ? 16.558 -2.178 -27.556 1.00 79.25 371 LEU A C 1
ATOM 2868 O O . LEU A 1 371 ? 16.683 -0.961 -27.397 1.00 79.25 371 LEU A O 1
ATOM 2872 N N . LEU A 1 372 ? 17.604 -2.965 -27.818 1.00 79.25 372 LEU A N 1
ATOM 2873 C CA . LEU A 1 372 ? 18.967 -2.450 -27.991 1.00 79.25 372 LEU A CA 1
ATOM 2874 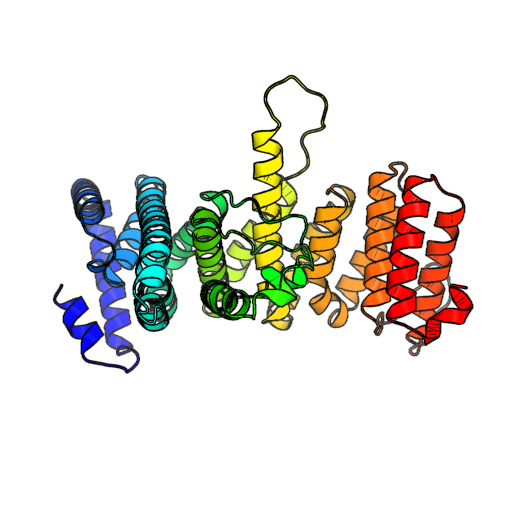C C . LEU A 1 372 ? 19.065 -1.483 -29.184 1.00 79.25 372 LEU A C 1
ATOM 2876 O O . LEU A 1 372 ? 19.721 -0.443 -29.088 1.00 79.25 372 LEU A O 1
ATOM 2880 N N . GLY A 1 373 ? 18.348 -1.752 -30.279 1.00 80.12 373 GLY A N 1
ATOM 2881 C CA . GLY A 1 373 ? 18.226 -0.844 -31.421 1.00 80.12 373 GLY A CA 1
ATOM 2882 C C . GLY A 1 373 ? 17.593 0.506 -31.057 1.00 80.12 373 GLY A C 1
ATOM 2883 O O . GLY A 1 373 ? 18.065 1.557 -31.507 1.00 80.12 373 GLY A O 1
ATOM 2884 N N . VAL A 1 374 ? 16.565 0.507 -30.200 1.00 79.75 374 VAL A N 1
ATOM 2885 C CA . VAL A 1 374 ? 15.966 1.736 -29.649 1.00 79.75 374 VAL A CA 1
ATOM 2886 C C . VAL A 1 374 ? 16.968 2.467 -28.750 1.00 79.75 374 VAL A C 1
ATOM 2888 O O . VAL A 1 374 ? 17.172 3.673 -28.920 1.00 79.75 374 VAL A O 1
ATOM 2891 N N . LEU A 1 375 ? 17.647 1.748 -27.851 1.00 83.69 375 LEU A N 1
ATOM 2892 C CA . LEU A 1 375 ? 18.638 2.313 -26.930 1.00 83.69 375 LEU A CA 1
ATOM 2893 C C . LEU A 1 375 ? 19.871 2.880 -27.644 1.00 83.69 375 LEU A C 1
ATOM 2895 O O . LEU A 1 375 ? 20.424 3.880 -27.189 1.00 83.69 375 LEU A O 1
ATOM 2899 N N . ARG A 1 376 ? 20.263 2.351 -28.809 1.00 84.94 376 ARG A N 1
ATOM 2900 C CA . ARG A 1 376 ? 21.371 2.898 -29.613 1.00 84.94 376 ARG A CA 1
ATOM 2901 C C . ARG A 1 376 ? 21.169 4.378 -29.950 1.00 84.94 376 ARG A C 1
ATOM 2903 O O . ARG A 1 376 ? 22.133 5.141 -29.989 1.00 84.94 376 ARG A O 1
ATOM 2910 N N . ARG A 1 377 ? 19.919 4.829 -30.121 1.00 83.12 377 ARG A N 1
ATOM 2911 C CA . ARG A 1 377 ? 19.599 6.245 -30.381 1.00 83.12 377 ARG A CA 1
ATOM 2912 C C . ARG A 1 377 ? 19.911 7.161 -29.191 1.00 83.12 377 ARG A C 1
ATOM 2914 O O . ARG A 1 377 ? 20.073 8.363 -29.393 1.00 83.12 377 ARG A O 1
ATOM 2921 N N . CYS A 1 378 ? 20.036 6.633 -27.970 1.00 81.38 378 CYS A N 1
ATOM 2922 C CA . CYS A 1 378 ? 20.472 7.402 -26.798 1.00 81.38 378 CYS A CA 1
ATOM 2923 C C . CYS A 1 378 ? 21.948 7.795 -26.847 1.00 81.38 378 CYS A C 1
ATOM 2925 O O . CYS A 1 378 ? 22.314 8.801 -26.239 1.00 81.38 378 CYS A O 1
ATOM 2927 N N . LEU A 1 379 ? 22.789 7.068 -27.590 1.00 82.75 379 LEU A N 1
ATOM 2928 C CA . LEU A 1 379 ? 24.217 7.386 -27.721 1.00 82.75 379 LEU A CA 1
ATOM 2929 C C . LEU A 1 379 ? 24.456 8.739 -28.410 1.00 82.75 379 LEU A C 1
ATOM 2931 O O . LEU A 1 379 ? 25.488 9.368 -28.190 1.00 82.75 379 LEU A O 1
ATOM 2935 N N . SER A 1 380 ? 23.483 9.219 -29.188 1.00 85.75 380 SER A N 1
ATOM 2936 C CA . SER A 1 380 ? 23.505 10.540 -29.828 1.00 85.75 380 SER A CA 1
ATOM 2937 C C . SER A 1 380 ? 22.834 11.643 -28.992 1.00 85.75 380 SER A C 1
ATOM 2939 O O . SER A 1 380 ? 22.742 12.780 -29.450 1.00 85.75 380 SER A O 1
ATOM 2941 N N . GLN A 1 381 ? 22.339 11.337 -27.785 1.00 87.56 381 GLN A N 1
ATOM 2942 C CA . GLN A 1 381 ? 21.632 12.294 -26.924 1.00 87.56 381 GLN A CA 1
ATOM 2943 C C . GLN A 1 381 ? 22.558 12.999 -25.909 1.00 87.56 381 GLN A C 1
ATOM 2945 O O . GLN A 1 381 ? 23.775 12.809 -25.866 1.00 87.56 381 GLN A O 1
ATOM 2950 N N . GLN A 1 382 ? 21.956 13.856 -25.077 1.00 89.12 382 GLN A N 1
ATOM 2951 C CA . GLN A 1 382 ? 22.613 14.617 -24.011 1.00 89.12 382 GLN A CA 1
ATOM 2952 C C . GLN A 1 382 ? 23.398 13.718 -23.037 1.00 89.12 382 GLN A C 1
ATOM 2954 O O . GLN A 1 382 ? 23.056 12.556 -22.820 1.00 89.12 382 GLN A O 1
ATOM 2959 N N 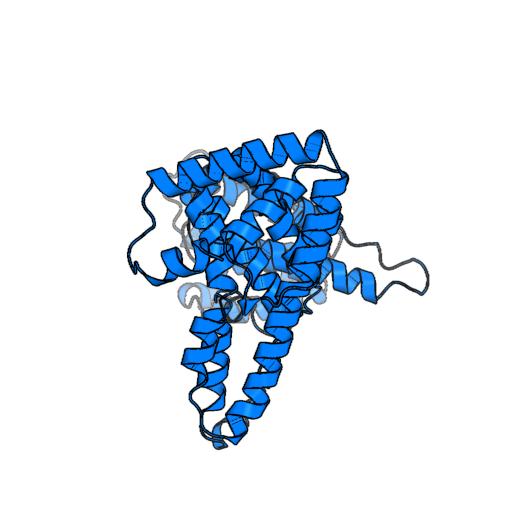. ARG A 1 383 ? 24.451 14.280 -22.423 1.00 87.75 383 ARG A N 1
ATOM 2960 C CA . ARG A 1 383 ? 25.367 13.576 -21.503 1.00 87.75 383 ARG A CA 1
ATOM 2961 C C . ARG A 1 383 ? 24.640 12.773 -20.419 1.00 87.75 383 ARG A C 1
ATOM 2963 O O . ARG A 1 383 ? 24.977 11.613 -20.237 1.00 87.75 383 ARG A O 1
ATOM 2970 N N . GLU A 1 384 ? 23.649 13.366 -19.757 1.00 86.88 384 GLU A N 1
ATOM 2971 C CA . GLU A 1 384 ? 22.911 12.744 -18.643 1.00 86.88 384 GLU A CA 1
ATOM 2972 C C . GLU A 1 384 ? 22.258 11.408 -19.041 1.00 86.88 384 GLU A C 1
ATOM 2974 O O . GLU A 1 384 ? 22.269 10.444 -18.281 1.00 86.88 384 GLU 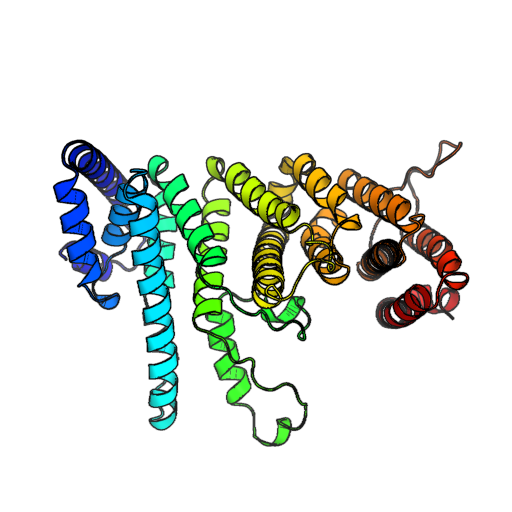A O 1
ATOM 2979 N N . VAL A 1 385 ? 21.735 11.327 -20.270 1.00 87.19 385 VAL A N 1
ATOM 2980 C CA . VAL A 1 385 ? 21.103 10.110 -20.801 1.00 87.19 385 VAL A CA 1
ATOM 2981 C C . VAL A 1 385 ? 22.156 9.046 -21.118 1.00 87.19 385 VAL A C 1
ATOM 2983 O O . VAL A 1 385 ? 21.952 7.870 -20.824 1.00 87.19 385 VAL A O 1
ATOM 2986 N N . ARG A 1 386 ? 23.300 9.455 -21.684 1.00 89.44 386 ARG A N 1
ATOM 2987 C CA . ARG A 1 386 ? 24.415 8.549 -22.013 1.00 89.44 386 ARG A CA 1
ATOM 2988 C C . ARG A 1 386 ? 25.041 7.940 -20.765 1.00 89.44 386 ARG A C 1
ATOM 2990 O O . ARG A 1 386 ? 25.282 6.743 -20.731 1.00 89.44 386 ARG A O 1
ATOM 2997 N N . GLU A 1 387 ? 25.257 8.752 -19.736 1.00 88.00 387 GLU A N 1
ATOM 2998 C CA . GLU A 1 387 ? 25.793 8.300 -18.452 1.00 88.00 387 GLU A CA 1
ATOM 2999 C C . GLU A 1 387 ? 24.895 7.231 -17.822 1.00 88.00 387 GLU A C 1
ATOM 3001 O O . GLU A 1 387 ? 25.379 6.170 -17.423 1.00 88.00 387 GLU A O 1
ATOM 3006 N N . ARG A 1 388 ? 23.573 7.452 -17.824 1.00 85.56 388 ARG A N 1
ATOM 3007 C CA . ARG A 1 388 ? 22.635 6.462 -17.289 1.00 85.56 388 ARG A CA 1
ATOM 3008 C C . ARG A 1 388 ? 22.561 5.187 -18.127 1.00 85.56 388 ARG A C 1
ATOM 3010 O O . ARG A 1 388 ? 22.421 4.106 -17.550 1.00 85.56 388 ARG A O 1
ATOM 3017 N N . LEU A 1 389 ? 22.655 5.315 -19.452 1.00 87.81 389 LEU A N 1
ATOM 3018 C CA . LEU A 1 389 ? 22.709 4.178 -20.367 1.00 87.81 389 LEU A CA 1
ATOM 3019 C C . LEU A 1 389 ? 23.949 3.320 -20.101 1.00 87.81 389 LEU A C 1
ATOM 3021 O O . LEU A 1 389 ? 23.804 2.118 -19.930 1.00 87.81 389 LEU A O 1
ATOM 3025 N N . TYR A 1 390 ? 25.140 3.918 -20.011 1.00 88.19 390 TYR A N 1
ATOM 3026 C CA . TYR A 1 390 ? 26.374 3.166 -19.760 1.00 88.19 390 TYR A CA 1
ATOM 3027 C C . TYR A 1 390 ? 26.356 2.447 -18.411 1.00 88.19 390 TYR A C 1
ATOM 3029 O O . TYR A 1 390 ? 26.725 1.277 -18.349 1.00 88.19 390 TYR A O 1
ATOM 3037 N N . GLY A 1 391 ? 25.861 3.103 -17.355 1.00 84.81 391 GLY A N 1
ATOM 3038 C CA . GLY A 1 391 ? 25.703 2.457 -16.050 1.00 84.81 391 GLY A CA 1
ATOM 3039 C C . GLY A 1 391 ? 24.772 1.241 -16.098 1.00 84.81 391 GLY A C 1
ATOM 3040 O O . GLY A 1 391 ? 25.082 0.209 -15.520 1.00 84.81 391 GLY A O 1
ATOM 3041 N N . GLY A 1 392 ? 23.661 1.332 -16.835 1.00 81.56 392 GLY A N 1
ATOM 3042 C CA . GLY A 1 392 ? 22.710 0.223 -16.951 1.00 81.56 392 GLY A CA 1
ATOM 3043 C C . GLY A 1 392 ? 23.120 -0.878 -17.928 1.00 81.56 392 GLY A C 1
ATOM 3044 O O . GLY A 1 392 ? 22.827 -2.040 -17.683 1.00 81.56 392 GLY A O 1
ATOM 3045 N N . LEU A 1 393 ? 23.815 -0.547 -19.020 1.00 83.75 393 LEU A N 1
ATOM 3046 C CA . LEU A 1 393 ? 24.355 -1.553 -19.941 1.00 83.75 393 LEU A CA 1
ATOM 3047 C C . LEU A 1 393 ? 25.399 -2.431 -19.252 1.00 83.75 393 LEU A C 1
ATOM 3049 O O . LEU A 1 393 ? 25.461 -3.620 -19.541 1.00 83.75 393 LEU A O 1
ATOM 3053 N N . TYR A 1 394 ? 26.168 -1.870 -18.315 1.00 82.62 394 TYR A N 1
ATOM 3054 C CA . TYR A 1 394 ? 27.068 -2.649 -17.471 1.00 82.62 394 TYR A CA 1
ATOM 3055 C C . TYR A 1 394 ? 26.308 -3.677 -16.614 1.00 82.62 394 TYR A C 1
ATOM 3057 O O . TYR A 1 394 ? 26.696 -4.840 -16.576 1.00 82.62 394 TYR A O 1
ATOM 3065 N N . GLU A 1 395 ? 25.196 -3.284 -15.983 1.00 79.19 395 GLU A N 1
ATOM 3066 C CA . GLU A 1 395 ? 24.340 -4.202 -15.210 1.00 79.19 395 GLU A CA 1
ATOM 3067 C C . GLU A 1 395 ? 23.756 -5.312 -16.105 1.00 79.19 395 GLU A C 1
ATOM 3069 O O . GLU A 1 395 ? 23.873 -6.493 -15.785 1.00 79.19 395 GLU A O 1
ATOM 3074 N N . VAL A 1 396 ? 23.219 -4.952 -17.276 1.00 77.12 396 VAL A N 1
ATOM 3075 C CA . VAL A 1 396 ? 22.659 -5.914 -18.244 1.00 77.12 396 VAL A CA 1
ATOM 3076 C C . VAL A 1 396 ? 23.728 -6.868 -18.788 1.00 77.12 396 VAL A C 1
ATOM 3078 O O . VAL A 1 396 ? 23.455 -8.055 -18.962 1.00 77.12 396 VAL A O 1
ATOM 3081 N N . PHE A 1 397 ? 24.947 -6.379 -19.034 1.00 77.56 397 PHE A N 1
ATOM 3082 C CA . PHE A 1 397 ? 26.075 -7.195 -19.490 1.00 77.56 397 PHE A CA 1
ATOM 3083 C C . PHE A 1 397 ? 26.439 -8.283 -18.473 1.00 77.56 397 PHE A C 1
ATOM 3085 O O . PHE A 1 397 ? 26.719 -9.417 -18.859 1.00 77.56 397 PHE A O 1
ATOM 3092 N N . LEU A 1 398 ? 26.391 -7.962 -17.175 1.00 76.19 398 LEU A N 1
ATOM 3093 C CA . LEU A 1 398 ? 26.642 -8.934 -16.110 1.00 76.19 398 LEU A CA 1
ATOM 3094 C C . LEU A 1 398 ? 25.533 -9.990 -16.002 1.00 76.19 398 LEU A C 1
ATOM 3096 O O . LEU A 1 398 ? 25.815 -11.139 -15.668 1.00 76.19 398 LEU A O 1
ATOM 3100 N N . GLU A 1 399 ? 24.283 -9.621 -16.282 1.00 71.94 399 GLU A N 1
ATOM 3101 C CA . GLU A 1 399 ? 23.130 -10.517 -16.143 1.00 71.94 399 GLU A CA 1
ATOM 3102 C C . GLU A 1 399 ? 22.872 -11.394 -17.381 1.00 71.94 399 GLU A C 1
ATOM 3104 O O . GLU A 1 399 ? 22.405 -12.528 -17.249 1.00 71.94 399 GLU A O 1
ATOM 3109 N N . LYS A 1 400 ? 23.175 -10.904 -18.592 1.00 72.12 400 LYS A N 1
ATOM 3110 C CA . LYS A 1 400 ? 22.872 -11.581 -19.864 1.00 72.12 400 LYS A CA 1
ATOM 3111 C C . LYS A 1 400 ? 24.092 -11.675 -20.784 1.00 72.12 400 LYS A C 1
ATOM 3113 O O . LYS A 1 400 ? 24.240 -10.910 -21.735 1.00 72.12 400 LYS A O 1
ATOM 3118 N N . LEU A 1 401 ? 24.882 -12.732 -20.591 1.00 63.44 401 LEU A N 1
ATOM 3119 C CA . LEU A 1 401 ? 26.015 -13.082 -21.461 1.00 63.44 401 LEU A CA 1
ATOM 3120 C C . LEU A 1 401 ? 25.641 -13.234 -22.947 1.00 63.44 401 LEU A C 1
ATOM 3122 O O . LEU A 1 401 ? 26.455 -12.933 -23.803 1.00 63.44 401 LEU A O 1
ATOM 3126 N N . ALA A 1 402 ? 24.411 -13.640 -23.279 1.00 66.75 402 ALA A N 1
ATOM 3127 C CA . ALA A 1 402 ? 23.972 -13.791 -24.674 1.00 66.75 402 ALA A CA 1
ATOM 3128 C C . ALA A 1 402 ? 23.897 -12.466 -25.464 1.00 66.75 402 ALA A C 1
ATOM 3130 O O . ALA A 1 402 ? 23.839 -12.496 -26.689 1.00 66.75 402 ALA A O 1
ATOM 3131 N N . LEU A 1 403 ? 23.873 -11.317 -24.778 1.00 68.44 403 LEU A N 1
ATOM 3132 C CA . LEU A 1 403 ? 23.833 -9.985 -25.394 1.00 68.44 403 LEU A CA 1
ATOM 3133 C C . LEU A 1 403 ? 25.210 -9.302 -25.411 1.00 68.44 403 LEU A C 1
ATOM 3135 O O . LEU A 1 403 ? 25.308 -8.154 -25.849 1.00 68.44 403 LEU A O 1
ATOM 3139 N N . SER A 1 404 ? 26.267 -9.985 -24.951 1.00 69.44 404 SER A N 1
ATOM 3140 C CA . SER A 1 404 ? 27.615 -9.420 -24.816 1.00 69.44 404 SER A CA 1
ATOM 3141 C C . SER A 1 404 ? 28.133 -8.834 -26.123 1.00 69.44 404 SER A C 1
ATOM 3143 O O . SER A 1 404 ? 28.619 -7.710 -26.129 1.00 69.44 404 SER A O 1
ATOM 3145 N N . ASP A 1 405 ? 27.951 -9.553 -27.231 1.00 73.00 405 ASP A N 1
ATOM 3146 C CA . ASP A 1 405 ? 28.523 -9.199 -28.537 1.00 73.00 405 ASP A CA 1
ATOM 3147 C C . ASP A 1 405 ? 27.820 -8.004 -29.185 1.00 73.00 405 ASP A C 1
ATOM 3149 O O . ASP A 1 405 ? 28.381 -7.337 -30.044 1.00 73.00 405 ASP A O 1
ATOM 3153 N N . THR A 1 406 ? 26.576 -7.740 -28.785 1.00 76.44 406 THR A N 1
ATOM 3154 C CA . THR A 1 406 ? 25.807 -6.570 -29.224 1.00 76.44 406 THR A CA 1
ATOM 3155 C C . THR A 1 406 ? 25.996 -5.343 -28.336 1.00 76.44 406 THR A C 1
ATOM 3157 O O . THR A 1 406 ? 25.672 -4.234 -28.762 1.00 76.44 406 THR A O 1
ATOM 3160 N N . VAL A 1 407 ? 26.442 -5.540 -27.092 1.00 74.00 407 VAL A N 1
ATOM 3161 C CA . VAL A 1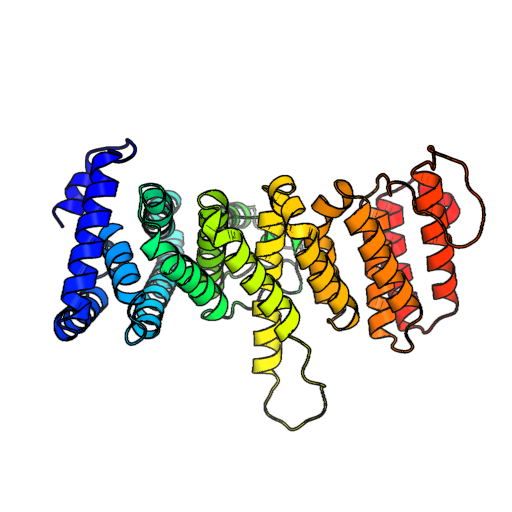 407 ? 26.691 -4.459 -26.126 1.00 74.00 407 VAL A CA 1
ATOM 3162 C C . VAL A 1 407 ? 28.133 -3.949 -26.223 1.00 74.00 407 VAL A C 1
ATOM 3164 O O . VAL A 1 407 ? 28.348 -2.750 -26.034 1.00 74.00 407 VAL A O 1
ATOM 3167 N N . LEU A 1 408 ? 29.088 -4.844 -26.506 1.00 71.44 408 LEU A N 1
ATOM 3168 C CA . LEU A 1 408 ? 30.470 -4.523 -26.883 1.00 71.44 408 LEU A CA 1
ATOM 3169 C C . LEU A 1 408 ? 30.518 -3.860 -28.265 1.00 71.44 408 LEU A C 1
ATOM 3171 O O . LEU A 1 408 ? 31.325 -2.912 -28.412 1.00 71.44 408 LEU A O 1
#

pLDDT: mean 72.39, std 19.55, range [27.39, 93.75]

Organism: NCBI:txid73025

Sequence (408 aa):
SHFSQLEKMHGDPLPESLCQVEGTVLLHMNFAMKQDQELAKEYIKLVRKLDWAVIAAFDVALLLSIARLPAFQKTVFDVVCMKVHHCFKDLLASTKSSESQGRNPQAEFVNAGLNGIILDVVNRSSHGWDYLLPSIVGLGSSLMDGYQAVMPTRTPASHIMHLEADIILRNMYSSRNRDPEDRQSGAGPATFSPALLSCLVGMTILQRIFLLHDVVRMEILERIFDHIVRCMAPNAAAGGGGRGAALSSASTQLQYISLLEKLVRHNPNVLLQYTAKLKDAVEYIPHQSPFIASCLLSAVQPMLSLSADLQDYVFLVLRKAFHNRQSSVRIIAVNGFLQLLSTGRKVLALPTLSQVTICQQSSAVDTDLELLGVLRRCLSQQREVRERLYGGLYEVFLEKLALSDTVL

InterPro domains:
  IPR026171 Fanconi anemia group I protein [PTHR21818] (15-408)
  IPR029310 FANCI helical domain 1 [PF14679] (38-95)
  IPR029312 FANCI helical domain 2 [PF14680] (364-408)
  IPR029315 FANCI solenoid 2 domain [PF14676] (249-338)

Radius of gyration: 24.79 Å; chains: 1; bounding box: 64×54×73 Å

Secondary structure (DSSP, 8-state):
-HHHHHHTT-SSPPPHHHHHHHHHHHHHHHHHHHH-HHHHHHHHHHHHHS-GGG--HHHHHHHHHHTTSHHHHHHHHHHHHHHHHHHHHHHHHHHHHHTTTT--THHHHHTT-HHHHHHHHHHHTTTT-GGGHHHHHHHHHHHHHHS-----TTS-HHHHTTS-HHHHHHHHHHHHTS-GGGGGS--------HHHHHHHHHHHHHHHHHHH-GGGHHHHHHHHHHHHHHTPPP-S-S-SS-HHHHHHHHHHHHHHHHHHHHHHHH-HHHHGGGHHHHHHHHHTGGGS-HHHHHHHHHHHHHHHTT-HHHHHHHHHHHHHHHT-SSHHHHHHHHHHHHHHHHH-S-------SSS----S---HHHHHHHHHHHHHGGGGS-HHHHHHHHHHHHHHHHH-GGGHHHH-